Protein AF-A0A2R6BBI5-F1 (afdb_monomer_lite)

Radius of gyration: 27.14 Å; chains: 1; bounding box: 70×69×70 Å

Organism: NCBI:txid1978163

Foldseek 3Di:
DFWAADLQRDIAADDDDDPVCVVNTDDDRQADYDNVVVVLCCCPVVVQQEDEDEEAQVVLVVLVVCCVPPSCPNRHNFYEHEFHQFGFDRPVLVVVVCVQVVDRSSQFDHWDADPQWIWTAGPPRDIDTDHVLVRPVGTDPVSQLDLARFNQNGQKGWYDFQPPDPPDIDIDGDDPSSVVVVVVCVVVVVDDDDPDDGNVVRVVVSSVVSNVSNVPDPPVPVCPPPPPPPDPDPDDPVCVVCVVVVVVVVVVPDDDPDDPPPVDDDDDDPPDFAAKAFQPVLDQLPCPLCVQQPQNQWDWDQDPVRGTDIKGQQVRHPSPCRSQVPRPRSRMAGDPDHPQDDPDSVSRTQDNVNRNDDPPPPPHDPDGDPDPDPPPVPDDGDDDDDDDDD

Secondary structure (DSSP, 8-state):
-EEEE-TT--EEEE---SGGGGGGS-----S----HHHHHHHHHTS--SSEEEEE-HHHHHHHHHHTTSTTTTTTEEEEEEEP-S--B-HHHH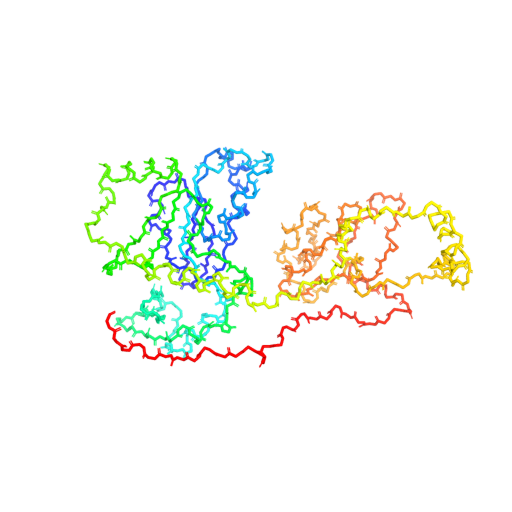HHHHHHHH-S-GGGEEEEEEETTEEEEEEGGG-EEEEEGGGGGGGB-GGGSS---SS-TTSSEEEESTT-SSTT--EEEE-SHHHHHHHHHHHHTTSS---SSPP-HHHHHHHHHHHHHHHHHS-------------------HHHHHHHHHHHHHHHHTSPPS---TTTS-----TT---SEEE-TTT-----HHHHH-TT--EEEEEPTTS-EEEEEETTT-----HHHHT-TT--EEE-S------SSGGGGEE-HHHHH-----TTS-----------GGG-PPPP-------

Sequence (390 aa):
MLVERDEHWVTTPRIVTKPEDVPKMGSSTYWLVPLFPEVTEAITDKHLSKIGVVDVPCGIATARWVERVPKYKNKIALKIALFCYESYYREEFLEHIQSITKTPLEQVKKIDIKKGKMTIDVEGGMRVGADLESFTKYTWDSCWTCHDLTGEWSDVSVGAIGNPREGTNVVIVRTEVGKKLIDEALQAGVILRLQDKVRIKTLSKIALKKKQRSQSQPVEQPQIGVKLVDEIQKVNPIEAFIMPFIVTIQQIARKPVTVEYPKVKLQPSERFMGRHRLDKDLCTGCSICARVCIDSSIEMIRTETGREYPSVNMATCSFCGLCVDYCPRYALTMTKEFELAGYNRHEMWYTPEQLSEIKEPESYGSEIYPKPHINIETVKPLEAHSDEEE

InterPro domains:
  IPR007525 Coenzyme F420 hydrogenase/dehydrogenase beta subunit, C-terminal [PF04432] (49-191)
  IPR017896 4Fe-4S ferredoxin-type, iron-sulphur binding domain [PF12838] (283-329)
  IPR017896 4Fe-4S ferredoxin-type, iron-sulphur binding domain [PS51379] (274-303)
  IPR017896 4Fe-4S ferredoxin-type, iron-sulphur binding domain [PS51379] (308-337)
  IPR017900 4Fe-4S ferredoxin, iron-sulphur binding, conserved site [PS00198] (317-328)
  IPR045220 Oxidoreductase FRHB/FDHB/HCAR-like [PTHR31332] (4-223)

pLDDT: mean 82.53, std 17.35, range [28.95, 98.38]

Structure (mmCIF, N/CA/C/O backbone):
data_AF-A0A2R6BBI5-F1
#
_entry.id   AF-A0A2R6BBI5-F1
#
loop_
_atom_site.group_PDB
_atom_site.id
_atom_site.type_symbol
_atom_site.label_atom_id
_atom_site.label_alt_id
_atom_site.label_comp_id
_atom_site.label_asym_id
_atom_site.label_entity_id
_atom_site.label_seq_id
_atom_site.pdbx_PDB_ins_code
_atom_site.Cartn_x
_atom_site.Cartn_y
_atom_site.Cartn_z
_atom_site.occupancy
_atom_site.B_iso_or_equiv
_atom_site.auth_seq_id
_atom_site.auth_comp_id
_atom_site.auth_asym_id
_atom_site.auth_atom_id
_atom_site.pdbx_PDB_model_num
ATOM 1 N N . MET A 1 1 ? -11.696 -7.837 -1.704 1.00 84.38 1 MET A N 1
ATOM 2 C CA . MET A 1 1 ? -10.267 -7.819 -1.355 1.00 84.38 1 MET A CA 1
ATOM 3 C C . MET A 1 1 ? -10.130 -7.306 0.049 1.00 84.38 1 MET A C 1
ATOM 5 O O . MET A 1 1 ? -10.617 -6.215 0.325 1.00 84.38 1 MET A O 1
ATOM 9 N N . LEU A 1 2 ? -9.559 -8.135 0.914 1.00 83.44 2 LEU A N 1
ATOM 10 C CA . LEU A 1 2 ? -9.316 -7.848 2.324 1.00 83.44 2 LEU A CA 1
ATOM 11 C C . LEU A 1 2 ? -7.893 -8.297 2.672 1.00 83.44 2 LEU A C 1
ATOM 13 O O . LEU A 1 2 ? -7.237 -8.947 1.858 1.00 83.44 2 LEU A O 1
ATOM 17 N N . VAL A 1 3 ? -7.429 -7.946 3.865 1.00 84.44 3 VAL A N 1
ATOM 18 C CA . VAL A 1 3 ? -6.111 -8.337 4.371 1.00 84.44 3 VAL A CA 1
ATOM 19 C C . VAL A 1 3 ? -6.287 -9.308 5.532 1.00 84.44 3 VAL A C 1
ATOM 21 O O . VAL A 1 3 ? -7.098 -9.083 6.435 1.00 84.44 3 VAL A O 1
ATOM 24 N N . GLU A 1 4 ? -5.515 -10.386 5.494 1.00 85.25 4 GLU A N 1
ATOM 25 C CA . GLU A 1 4 ? -5.346 -11.344 6.582 1.00 85.25 4 GLU A CA 1
ATOM 26 C C . GLU A 1 4 ? -4.026 -11.057 7.300 1.00 85.25 4 GLU A C 1
ATOM 28 O O . GLU A 1 4 ? -3.047 -10.679 6.655 1.00 85.25 4 GLU A O 1
ATOM 33 N N . ARG A 1 5 ? -3.999 -11.229 8.623 1.00 86.62 5 ARG A N 1
ATOM 34 C CA . ARG A 1 5 ? -2.804 -11.074 9.457 1.00 86.62 5 ARG A CA 1
ATOM 35 C C . ARG A 1 5 ? -2.595 -12.352 10.263 1.00 86.62 5 ARG A C 1
ATOM 37 O O . ARG A 1 5 ? -3.536 -12.790 10.921 1.00 86.62 5 ARG A O 1
ATOM 44 N N . ASP A 1 6 ? -1.388 -12.904 10.239 1.00 82.69 6 ASP A N 1
ATOM 45 C CA . ASP A 1 6 ? -1.021 -14.040 11.089 1.00 82.69 6 ASP A CA 1
ATOM 46 C C . ASP A 1 6 ? -0.548 -13.607 12.495 1.00 82.69 6 ASP A C 1
ATOM 48 O O . ASP A 1 6 ? -0.594 -12.430 12.869 1.00 82.69 6 ASP A O 1
ATOM 52 N N . GLU A 1 7 ? -0.124 -14.578 13.301 1.00 78.25 7 GLU A N 1
ATOM 53 C CA . GLU A 1 7 ? 0.377 -14.385 14.669 1.00 78.25 7 GLU A CA 1
ATOM 54 C C . GLU A 1 7 ? 1.718 -13.633 14.747 1.00 78.25 7 GLU A C 1
ATOM 56 O O . GLU A 1 7 ? 1.999 -12.982 15.752 1.00 78.25 7 GLU A O 1
ATOM 61 N N . HIS A 1 8 ? 2.499 -13.630 13.664 1.00 82.62 8 HIS A N 1
ATOM 62 C CA . HIS A 1 8 ? 3.765 -12.901 13.545 1.00 82.62 8 HIS A CA 1
ATOM 63 C C . HIS A 1 8 ? 3.574 -11.511 12.931 1.00 82.62 8 HIS A C 1
ATOM 65 O O . HIS A 1 8 ? 4.541 -10.865 12.524 1.00 82.62 8 HIS A O 1
ATOM 71 N N . TRP A 1 9 ? 2.325 -11.041 12.842 1.00 84.62 9 TRP A N 1
ATOM 72 C CA . TRP A 1 9 ? 1.978 -9.776 12.207 1.00 84.62 9 TRP A CA 1
ATOM 73 C C . TRP A 1 9 ? 2.403 -9.704 10.730 1.00 84.62 9 TRP A C 1
ATOM 75 O O . TRP A 1 9 ? 2.588 -8.620 10.180 1.00 84.62 9 TRP A O 1
ATOM 85 N N . VAL A 1 10 ? 2.501 -10.837 10.035 1.00 84.75 10 VAL A N 1
ATOM 86 C CA . VAL A 1 10 ? 2.646 -10.857 8.579 1.00 84.75 10 VAL A CA 1
ATOM 87 C C . VAL A 1 10 ? 1.271 -10.669 7.960 1.00 84.75 10 VAL A C 1
ATOM 89 O O . VAL A 1 10 ? 0.311 -11.362 8.292 1.00 84.75 10 VAL A O 1
ATOM 92 N N . THR A 1 11 ? 1.167 -9.716 7.039 1.00 87.38 11 THR A N 1
ATOM 93 C CA . THR A 1 11 ? -0.097 -9.388 6.380 1.00 87.38 11 THR A CA 1
ATOM 94 C C . THR A 1 11 ? -0.097 -9.827 4.941 1.00 87.38 11 THR A C 1
ATOM 96 O O . THR A 1 11 ? 0.796 -9.449 4.180 1.00 87.38 11 THR A O 1
ATOM 99 N N . THR A 1 12 ? -1.139 -10.552 4.553 1.00 87.06 12 THR A N 1
ATOM 100 C CA . THR A 1 12 ? -1.290 -11.039 3.188 1.00 87.06 12 THR A CA 1
ATOM 101 C C . THR A 1 12 ? -2.623 -10.576 2.605 1.00 87.06 12 THR A C 1
ATOM 103 O O . THR A 1 12 ? -3.663 -10.723 3.254 1.00 87.06 12 THR A O 1
ATOM 106 N N . PRO A 1 13 ? -2.633 -10.024 1.383 1.00 89.62 13 PRO A N 1
ATOM 107 C CA . PRO A 1 13 ? -3.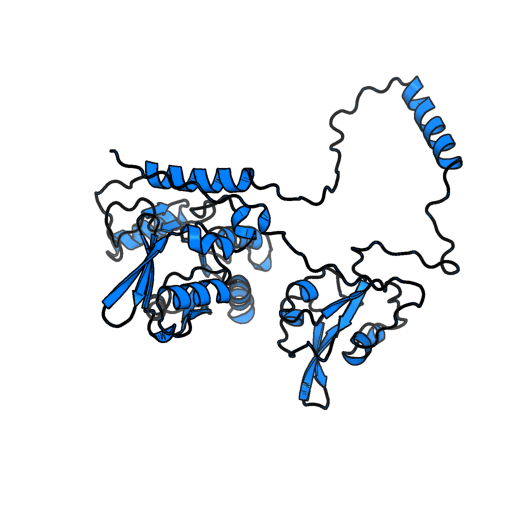871 -9.753 0.666 1.00 89.62 13 PRO A CA 1
ATOM 108 C C . PRO A 1 13 ? -4.627 -11.055 0.357 1.00 89.62 13 PRO A C 1
ATOM 110 O O . PRO A 1 13 ? -4.040 -12.093 0.037 1.00 89.62 13 PRO A O 1
ATOM 113 N N . ARG A 1 14 ? -5.960 -11.009 0.451 1.00 89.69 14 ARG A N 1
ATOM 114 C CA . ARG A 1 14 ? -6.849 -12.151 0.202 1.00 89.69 14 ARG A CA 1
ATOM 115 C C . ARG A 1 14 ? -8.046 -11.785 -0.667 1.00 89.69 14 ARG A C 1
ATOM 117 O O . ARG A 1 14 ? -8.736 -10.775 -0.470 1.00 89.69 14 ARG A O 1
ATOM 124 N N . ILE A 1 15 ? -8.328 -12.679 -1.615 1.00 91.75 15 ILE A N 1
ATOM 125 C CA . ILE A 1 15 ? -9.564 -12.690 -2.398 1.00 91.75 15 ILE A CA 1
ATOM 126 C C . ILE A 1 15 ? -10.617 -13.441 -1.583 1.00 91.75 15 ILE A C 1
ATOM 128 O O . ILE A 1 15 ? -10.639 -14.668 -1.558 1.00 91.75 15 ILE A O 1
ATOM 132 N N . VAL A 1 16 ? -11.493 -12.692 -0.920 1.00 91.25 16 VAL A N 1
ATOM 133 C CA . VAL A 1 16 ? -12.595 -13.248 -0.127 1.00 91.25 16 VAL A CA 1
ATOM 134 C C . VAL A 1 16 ? -13.866 -13.260 -0.964 1.00 91.25 16 VAL A C 1
ATOM 136 O O . VAL A 1 16 ? -14.282 -12.219 -1.474 1.00 91.25 16 VAL A O 1
ATOM 139 N N . THR A 1 17 ? -14.460 -14.442 -1.120 1.00 91.19 17 THR A N 1
ATOM 140 C CA . THR A 1 17 ? -15.668 -14.663 -1.935 1.00 91.19 17 THR A CA 1
ATOM 141 C C . THR A 1 17 ? -16.871 -15.125 -1.115 1.00 91.19 17 THR A C 1
ATOM 143 O O . THR A 1 17 ? -17.999 -15.001 -1.587 1.00 91.19 17 THR A O 1
ATOM 146 N N . LYS A 1 18 ? -16.649 -15.615 0.110 1.00 91.50 18 LYS A N 1
ATOM 147 C CA . LYS A 1 18 ? -17.692 -16.106 1.013 1.00 91.50 18 LYS A CA 1
ATOM 148 C C . LYS A 1 18 ? -17.917 -15.135 2.180 1.00 91.50 18 LYS A C 1
ATOM 150 O O . LYS A 1 18 ? -16.931 -14.689 2.773 1.00 91.50 18 LYS A O 1
ATOM 155 N N . PRO A 1 19 ? -19.172 -14.803 2.535 1.00 88.56 19 PRO A N 1
ATOM 156 C CA . PRO A 1 19 ? -19.466 -13.892 3.643 1.00 88.56 19 PRO A CA 1
ATOM 157 C C . PRO A 1 19 ? -18.890 -14.343 4.992 1.00 88.56 19 PRO A C 1
ATOM 159 O O . PRO A 1 19 ? -18.387 -13.511 5.742 1.00 88.56 19 PRO A O 1
ATOM 162 N N . GLU A 1 20 ? -18.906 -15.645 5.288 1.00 89.75 20 GLU A N 1
ATOM 163 C CA . GLU A 1 20 ? -18.404 -16.213 6.547 1.00 89.75 20 GLU A CA 1
ATOM 164 C C . GLU A 1 20 ? -16.891 -16.049 6.762 1.00 89.75 20 GLU A C 1
ATOM 166 O O . GLU A 1 20 ? -16.403 -16.178 7.887 1.00 89.75 20 GLU A O 1
ATOM 171 N N . ASP A 1 21 ? -16.142 -15.747 5.701 1.00 88.38 21 ASP A N 1
ATOM 172 C CA . ASP A 1 21 ? -14.701 -15.529 5.773 1.00 88.38 21 ASP A CA 1
ATOM 173 C C . ASP A 1 21 ? -14.352 -14.061 6.049 1.00 88.38 21 ASP A C 1
ATOM 175 O O . ASP A 1 21 ? -13.247 -13.775 6.499 1.00 88.38 21 ASP A O 1
ATOM 179 N N . VAL A 1 22 ? -15.290 -13.124 5.853 1.00 86.38 22 VAL A N 1
ATOM 180 C CA . VAL A 1 22 ? -15.060 -11.690 6.095 1.00 86.38 22 VAL A CA 1
ATOM 181 C C . VAL A 1 22 ? -14.664 -11.398 7.550 1.00 86.38 22 VAL A C 1
ATOM 183 O O . VAL A 1 22 ? -13.683 -10.683 7.728 1.00 86.38 22 VAL A O 1
ATOM 186 N N . PRO A 1 23 ? -15.319 -11.955 8.592 1.00 84.19 23 PRO A N 1
ATOM 187 C CA . PRO A 1 23 ? -14.929 -11.702 9.984 1.00 84.19 23 PRO A CA 1
ATOM 188 C C . PRO A 1 23 ? -13.563 -12.278 10.371 1.00 84.19 23 PRO A C 1
ATOM 190 O O . PRO A 1 23 ? -13.000 -11.874 11.383 1.00 84.19 23 PRO A O 1
ATOM 193 N N . LYS A 1 24 ? -13.036 -13.235 9.592 1.00 81.31 24 LYS A N 1
ATOM 194 C CA . LYS A 1 24 ? -11.683 -13.780 9.787 1.00 81.31 24 LYS A CA 1
ATOM 195 C C . LYS A 1 24 ? -10.615 -12.813 9.277 1.00 81.31 24 LYS A C 1
ATOM 197 O O . LYS A 1 24 ? -9.442 -12.959 9.603 1.00 81.31 24 LYS A O 1
ATOM 202 N N . MET A 1 25 ? -11.019 -11.841 8.461 1.00 82.31 25 MET A N 1
ATOM 203 C CA . MET A 1 25 ? -10.153 -10.800 7.938 1.00 82.31 25 MET A CA 1
ATOM 204 C C . MET A 1 25 ? -10.180 -9.574 8.847 1.00 82.31 25 MET A C 1
ATOM 206 O O . MET A 1 25 ? -11.211 -9.218 9.411 1.00 82.31 25 MET A O 1
ATOM 210 N N . GLY A 1 26 ? -9.063 -8.854 8.872 1.00 66.94 26 GLY A N 1
ATOM 211 C CA . GLY A 1 26 ? -9.019 -7.481 9.361 1.00 66.94 26 GLY A CA 1
ATOM 212 C C . GLY A 1 26 ? -8.873 -7.304 10.874 1.00 66.94 26 GLY A C 1
ATOM 213 O O . GLY A 1 26 ? -9.842 -7.211 11.622 1.00 66.94 26 GLY A O 1
ATOM 214 N N . SER A 1 27 ? -7.632 -7.043 11.273 1.00 67.75 27 SER A N 1
ATOM 215 C CA . SER A 1 27 ? -7.282 -6.043 12.289 1.00 67.75 27 SER A CA 1
ATOM 216 C C . SER A 1 27 ? -6.514 -4.910 11.599 1.00 67.75 27 SER A C 1
ATOM 218 O O . SER A 1 27 ? -5.949 -5.135 10.531 1.00 67.75 27 SER A O 1
ATOM 220 N N . SER A 1 28 ? -6.450 -3.713 12.189 1.00 79.38 28 SER A N 1
ATOM 221 C CA . SER A 1 28 ? -5.635 -2.618 11.644 1.00 79.38 28 SER A CA 1
ATOM 222 C C . SER A 1 28 ? -4.174 -3.040 11.488 1.00 79.38 28 SER A C 1
ATOM 224 O O . SER A 1 28 ? -3.552 -3.530 12.432 1.00 79.38 28 SER A O 1
ATOM 226 N N . THR A 1 29 ? -3.634 -2.829 10.295 1.00 82.69 29 THR A N 1
ATOM 227 C CA . THR A 1 29 ? -2.231 -3.065 9.956 1.00 82.69 29 THR A CA 1
ATOM 228 C C . THR A 1 29 ? -1.639 -1.733 9.542 1.00 82.69 29 THR A C 1
ATOM 230 O O . THR A 1 29 ? -2.258 -0.991 8.780 1.00 82.69 29 THR A O 1
ATOM 233 N N . TYR A 1 30 ? -0.474 -1.400 10.082 1.00 88.19 30 TYR A N 1
ATOM 234 C CA . TYR A 1 30 ? 0.058 -0.041 10.007 1.00 88.19 30 TYR A CA 1
ATOM 235 C C . TYR A 1 30 ? 1.139 0.126 8.934 1.00 88.19 30 TYR A C 1
ATOM 237 O O . TYR A 1 30 ? 1.872 1.101 8.964 1.00 88.19 30 TYR A O 1
ATOM 245 N N . TRP A 1 31 ? 1.235 -0.786 7.970 1.00 89.62 31 TRP A N 1
ATOM 246 C CA . TRP A 1 31 ? 2.157 -0.730 6.830 1.00 89.62 31 TRP A CA 1
ATOM 247 C C . TRP A 1 31 ? 1.412 -1.015 5.525 1.00 89.62 31 TRP A C 1
ATOM 249 O O . TRP A 1 31 ? 0.256 -1.448 5.529 1.00 89.62 31 TRP A O 1
ATOM 259 N N . LEU A 1 32 ? 2.076 -0.754 4.400 1.00 85.38 32 LEU A N 1
ATOM 260 C CA . LEU A 1 32 ? 1.507 -0.952 3.073 1.00 85.38 32 LEU A CA 1
ATOM 261 C C . LEU A 1 32 ? 1.367 -2.446 2.751 1.00 85.38 32 LEU A C 1
ATOM 263 O O . LEU A 1 32 ? 2.310 -3.219 2.914 1.00 85.38 32 LEU A O 1
ATOM 267 N N . VAL A 1 33 ? 0.206 -2.835 2.223 1.00 87.75 33 VAL A N 1
ATOM 268 C CA . VAL A 1 33 ? -0.041 -4.180 1.692 1.00 87.75 33 VAL A CA 1
ATOM 269 C C . VAL A 1 33 ? -0.495 -4.036 0.239 1.00 87.75 33 VAL A C 1
ATOM 271 O O . VAL A 1 33 ? -1.558 -3.463 -0.003 1.00 87.75 33 VAL A O 1
ATOM 274 N N . PRO A 1 34 ? 0.285 -4.499 -0.751 1.00 86.75 34 PRO A N 1
ATOM 275 C CA . PRO A 1 34 ? -0.072 -4.323 -2.153 1.00 86.75 34 PRO A CA 1
ATOM 276 C C . PRO A 1 34 ? -1.255 -5.232 -2.514 1.00 86.75 34 PRO A C 1
ATOM 278 O O . PRO A 1 34 ? -1.073 -6.432 -2.638 1.00 86.75 34 PRO A O 1
ATOM 281 N N . LEU A 1 35 ? -2.458 -4.670 -2.695 1.00 86.81 35 LEU A N 1
ATOM 282 C CA . LEU A 1 35 ? -3.672 -5.443 -3.032 1.00 86.81 35 LEU A CA 1
ATOM 283 C C . LEU A 1 35 ? -3.860 -5.714 -4.537 1.00 86.81 35 LEU A C 1
ATOM 285 O O . LEU A 1 35 ? -4.684 -6.538 -4.940 1.00 86.81 35 LEU A O 1
ATOM 289 N N . PHE A 1 36 ? -3.202 -4.929 -5.393 1.00 87.19 36 PHE A N 1
ATOM 290 C CA . PHE A 1 36 ? -3.466 -4.918 -6.836 1.00 87.19 36 PHE A CA 1
ATOM 291 C C . PHE A 1 36 ? -2.981 -6.146 -7.618 1.00 87.19 36 PHE A C 1
ATOM 293 O O . PHE A 1 36 ? -3.638 -6.478 -8.615 1.00 87.19 36 PHE A O 1
ATOM 300 N N . PRO A 1 37 ? -1.910 -6.854 -7.211 1.00 87.62 37 PRO A N 1
ATOM 301 C CA . PRO A 1 37 ? -1.595 -8.161 -7.782 1.00 87.62 37 PRO A CA 1
ATOM 302 C C . PRO A 1 37 ? -2.777 -9.134 -7.663 1.00 87.62 37 PRO A C 1
ATOM 304 O O . PRO A 1 37 ? -3.185 -9.738 -8.651 1.00 87.62 37 PRO A O 1
ATOM 307 N N . GLU A 1 38 ? -3.430 -9.186 -6.507 1.00 90.00 38 GLU A N 1
ATOM 308 C CA . GLU A 1 38 ? -4.543 -10.098 -6.242 1.00 90.00 38 GLU A CA 1
ATOM 309 C C . GLU A 1 38 ? -5.846 -9.607 -6.876 1.00 90.00 38 GLU A C 1
ATOM 311 O O . GLU A 1 38 ? -6.666 -10.413 -7.309 1.00 90.00 38 GLU A O 1
ATOM 316 N N . VAL A 1 39 ? -6.051 -8.288 -7.000 1.00 90.12 39 VAL A N 1
ATOM 317 C CA . VAL A 1 39 ? -7.127 -7.752 -7.859 1.00 90.12 39 VAL A CA 1
ATOM 318 C C . VAL A 1 39 ? -6.925 -8.214 -9.302 1.00 90.12 39 VAL A C 1
ATOM 320 O O . VAL A 1 39 ? -7.893 -8.540 -9.986 1.00 90.12 39 VAL A O 1
ATOM 323 N N . THR A 1 40 ? -5.678 -8.254 -9.771 1.00 89.50 40 THR A N 1
ATOM 324 C CA . THR A 1 40 ? -5.361 -8.715 -11.123 1.00 89.50 40 THR A CA 1
ATOM 325 C C . THR A 1 40 ? -5.654 -10.204 -11.275 1.00 89.50 40 THR A C 1
ATOM 327 O O . THR A 1 40 ? -6.418 -10.542 -12.175 1.00 89.50 40 THR A O 1
ATOM 330 N N . GLU A 1 41 ? -5.158 -11.049 -10.365 1.00 90.38 41 GLU A N 1
ATOM 331 C CA . GLU A 1 41 ? -5.453 -12.493 -10.308 1.00 90.38 41 GLU A CA 1
ATOM 332 C C . GLU A 1 41 ? -6.969 -12.758 -10.254 1.00 90.38 41 GLU A C 1
ATOM 334 O O . GLU A 1 41 ? -7.504 -13.592 -10.986 1.00 90.38 41 GLU A O 1
ATOM 339 N N . ALA A 1 42 ? -7.704 -12.001 -9.431 1.00 91.25 42 ALA A N 1
ATOM 340 C CA . ALA A 1 42 ? -9.154 -12.112 -9.317 1.00 91.25 42 ALA A CA 1
ATOM 341 C C . ALA A 1 42 ? -9.869 -11.890 -10.661 1.00 91.25 42 ALA A C 1
ATOM 343 O O . ALA A 1 42 ? -10.861 -12.562 -10.949 1.00 91.25 42 ALA A O 1
ATOM 344 N N . ILE A 1 43 ? -9.380 -10.956 -11.482 1.00 90.88 43 ILE A N 1
ATOM 345 C CA . ILE A 1 43 ? -9.963 -10.633 -12.790 1.00 90.88 43 ILE A CA 1
ATOM 346 C C . ILE A 1 43 ? -9.514 -11.631 -13.859 1.00 90.88 43 ILE A C 1
ATOM 348 O O . ILE A 1 43 ? -10.345 -12.073 -14.654 1.00 90.88 43 ILE A O 1
ATOM 352 N N . THR A 1 44 ? -8.218 -11.946 -13.926 1.00 88.50 44 THR A N 1
ATOM 353 C CA . THR A 1 44 ? -7.656 -12.760 -15.013 1.00 88.50 44 THR A CA 1
ATOM 354 C C . THR A 1 44 ? -7.894 -14.240 -14.817 1.00 88.50 44 THR A C 1
ATOM 356 O O . THR A 1 44 ? -8.348 -14.889 -15.752 1.00 88.50 44 THR A O 1
ATOM 359 N N . ASP A 1 45 ? -7.645 -14.742 -13.612 1.00 90.00 45 ASP A N 1
ATOM 360 C CA . ASP A 1 45 ? -7.521 -16.178 -13.363 1.00 90.00 45 ASP A CA 1
ATOM 361 C C . ASP A 1 45 ? -8.820 -16.722 -12.772 1.00 90.00 45 ASP A C 1
ATOM 363 O O . ASP A 1 45 ? -9.281 -17.804 -13.124 1.00 90.00 45 ASP A O 1
ATOM 367 N N . LYS A 1 46 ? -9.459 -15.936 -11.894 1.00 89.75 46 LYS A N 1
ATOM 368 C CA . LYS A 1 46 ? -10.748 -16.294 -11.269 1.00 89.75 46 LYS A CA 1
ATOM 369 C C . LYS A 1 46 ? -11.958 -15.726 -12.006 1.00 89.75 46 LYS A C 1
ATOM 371 O O . LYS A 1 46 ? -13.089 -15.962 -11.588 1.00 89.75 46 LYS A O 1
ATOM 376 N N . HIS A 1 47 ? -11.729 -14.973 -13.083 1.00 91.50 47 HIS A N 1
ATOM 377 C CA . HIS A 1 47 ? -12.759 -14.392 -13.949 1.00 91.50 47 HIS A CA 1
ATOM 378 C C . HIS A 1 47 ? -13.848 -13.592 -13.208 1.00 91.50 47 HIS A C 1
ATOM 380 O O . HIS A 1 47 ? -14.994 -13.496 -13.659 1.00 91.50 47 HIS A O 1
ATOM 386 N N . LEU A 1 48 ? -13.503 -12.977 -12.073 1.00 93.19 48 LEU A N 1
ATOM 387 C CA . LEU A 1 48 ? -14.439 -12.173 -11.297 1.00 93.19 48 LEU A CA 1
ATOM 388 C C . LEU A 1 48 ? -14.730 -10.845 -12.011 1.00 93.19 48 LEU A C 1
ATOM 390 O O . LEU A 1 48 ? -13.855 -10.200 -12.591 1.00 93.19 48 LEU A O 1
ATOM 394 N N . SER A 1 49 ? -15.996 -10.425 -11.971 1.00 90.31 49 SER A N 1
ATOM 395 C CA . SER A 1 49 ? -16.488 -9.259 -12.720 1.00 90.31 49 SER A CA 1
ATOM 396 C C . SER A 1 49 ? -16.978 -8.102 -11.850 1.00 90.31 49 SER A C 1
ATOM 398 O O . SER A 1 49 ? -17.159 -7.005 -12.369 1.00 90.31 49 SER A O 1
ATOM 400 N N . LYS A 1 50 ? -17.176 -8.328 -10.547 1.00 94.12 50 LYS A N 1
ATOM 401 C CA . LYS A 1 50 ? -17.604 -7.317 -9.572 1.00 94.12 50 LYS A CA 1
ATOM 402 C C . LYS A 1 50 ? -16.788 -7.460 -8.295 1.00 94.12 50 LYS A C 1
ATOM 404 O O . LYS A 1 50 ? -17.084 -8.297 -7.449 1.00 94.12 50 LYS A O 1
ATOM 409 N N . ILE A 1 51 ? -15.748 -6.649 -8.177 1.00 95.06 51 ILE A N 1
ATOM 410 C CA . ILE A 1 51 ? -14.771 -6.729 -7.093 1.00 95.06 51 ILE A CA 1
ATOM 411 C C . ILE A 1 51 ? -14.984 -5.564 -6.132 1.00 95.06 51 ILE A C 1
ATOM 413 O O . ILE A 1 51 ? -15.024 -4.406 -6.548 1.00 95.06 51 ILE A O 1
ATOM 417 N N . GLY A 1 52 ? -15.103 -5.880 -4.844 1.00 94.94 52 GLY A N 1
ATOM 418 C CA . GLY A 1 52 ? -14.995 -4.907 -3.762 1.00 94.94 52 GLY A CA 1
ATOM 419 C C . GLY A 1 52 ? -13.552 -4.789 -3.275 1.00 94.94 52 GLY A C 1
ATOM 420 O O . GLY A 1 52 ? -12.899 -5.810 -3.039 1.00 94.94 52 GLY A O 1
ATOM 421 N N . VAL A 1 53 ? -13.057 -3.567 -3.109 1.00 94.69 53 VAL A N 1
ATOM 422 C CA . VAL A 1 53 ? -11.718 -3.262 -2.588 1.00 94.69 53 VAL A CA 1
ATOM 423 C C . VAL A 1 53 ? -11.860 -2.465 -1.297 1.00 94.69 53 VAL A C 1
ATOM 425 O O . VAL A 1 53 ? -12.578 -1.465 -1.273 1.00 94.69 53 VAL A O 1
ATOM 428 N N . VAL A 1 54 ? -11.180 -2.914 -0.241 1.00 94.38 54 VAL A N 1
ATOM 429 C CA . VAL A 1 54 ? -11.032 -2.181 1.019 1.00 94.38 54 VAL A CA 1
ATOM 430 C C . VAL A 1 54 ? -9.563 -1.838 1.181 1.00 94.38 54 VAL A C 1
ATOM 432 O O . VAL A 1 54 ? -8.742 -2.749 1.221 1.00 94.38 54 VAL A O 1
ATOM 435 N N . ASP A 1 55 ? -9.233 -0.553 1.232 1.00 93.81 55 ASP A N 1
ATOM 436 C CA . ASP A 1 55 ? -7.840 -0.106 1.303 1.00 93.81 55 ASP A CA 1
ATOM 437 C C . ASP A 1 55 ? -7.736 1.291 1.930 1.00 93.81 55 ASP A C 1
ATOM 439 O O . ASP A 1 55 ? -8.733 1.980 2.141 1.00 93.81 55 ASP A O 1
ATOM 443 N N . VAL A 1 56 ? -6.522 1.732 2.224 1.00 94.69 56 VAL A N 1
ATOM 444 C CA . VAL A 1 56 ? -6.208 3.107 2.616 1.00 94.69 56 VAL A CA 1
ATOM 445 C C . VAL A 1 56 ? -6.284 4.056 1.397 1.00 94.69 56 VAL A C 1
ATOM 447 O O . VAL A 1 56 ? -6.403 3.604 0.252 1.00 94.69 56 VAL A O 1
ATOM 450 N N . PRO A 1 57 ? -6.227 5.391 1.581 1.00 96.06 57 PRO A N 1
ATOM 451 C CA . PRO A 1 57 ? -6.488 6.362 0.517 1.00 96.06 57 PRO A CA 1
ATOM 452 C C . PRO A 1 57 ? -5.642 6.185 -0.749 1.00 96.06 57 PRO A C 1
ATOM 454 O O . PRO A 1 57 ? -6.175 6.303 -1.850 1.00 96.06 57 PRO A O 1
ATOM 457 N N . CYS A 1 58 ? -4.351 5.858 -0.620 1.00 93.44 58 CYS A N 1
ATOM 458 C CA . CYS A 1 58 ? -3.480 5.630 -1.777 1.00 93.44 58 CYS A CA 1
ATOM 459 C C . CYS A 1 58 ? -3.890 4.387 -2.582 1.00 93.44 58 CYS A C 1
ATOM 461 O O . CYS A 1 58 ? -3.932 4.451 -3.807 1.00 93.44 58 CYS A O 1
ATOM 463 N N . GLY A 1 59 ? -4.279 3.292 -1.925 1.00 93.50 59 GLY A N 1
ATOM 464 C CA . GLY A 1 59 ? -4.783 2.097 -2.600 1.00 93.50 59 GLY A CA 1
ATOM 465 C C . GLY A 1 59 ? -6.120 2.329 -3.306 1.00 93.50 59 GLY A C 1
ATOM 466 O O . GLY A 1 59 ? -6.317 1.900 -4.444 1.00 93.50 59 GLY A O 1
ATOM 467 N N . ILE A 1 60 ? -7.018 3.113 -2.702 1.00 95.81 60 ILE A N 1
ATOM 468 C CA . ILE A 1 60 ? -8.267 3.527 -3.358 1.00 95.81 60 ILE A CA 1
ATOM 469 C C . ILE A 1 60 ? -8.011 4.466 -4.542 1.00 95.81 60 ILE A C 1
ATOM 471 O O . ILE A 1 60 ? -8.677 4.345 -5.575 1.00 95.81 60 ILE A O 1
ATOM 475 N N . ALA A 1 61 ? -7.034 5.369 -4.438 1.00 93.00 61 ALA A N 1
ATOM 476 C CA . ALA A 1 61 ? -6.609 6.181 -5.571 1.00 93.00 61 ALA A CA 1
ATOM 477 C C . ALA A 1 61 ? -6.101 5.281 -6.710 1.00 93.00 61 ALA A C 1
ATOM 479 O O . ALA A 1 61 ? -6.565 5.421 -7.843 1.00 93.00 61 ALA A O 1
ATOM 480 N N . THR A 1 62 ? -5.248 4.295 -6.410 1.00 91.81 62 THR A N 1
ATOM 481 C CA . THR A 1 62 ? -4.809 3.280 -7.381 1.00 91.81 62 THR A CA 1
ATOM 482 C C . THR A 1 62 ? -6.000 2.558 -8.008 1.00 91.81 62 THR A C 1
ATOM 484 O O . THR A 1 62 ? -6.036 2.420 -9.227 1.00 91.81 62 THR A O 1
ATOM 487 N N . ALA A 1 63 ? -7.027 2.193 -7.228 1.00 92.56 63 ALA A N 1
ATOM 488 C CA . ALA A 1 63 ? -8.233 1.531 -7.739 1.00 92.56 63 ALA A CA 1
ATOM 489 C C . ALA A 1 63 ? -8.918 2.361 -8.830 1.00 92.56 63 ALA A C 1
ATOM 491 O O . ALA A 1 63 ? -9.288 1.828 -9.872 1.00 92.56 63 ALA A O 1
ATOM 492 N N . ARG A 1 64 ? -9.038 3.676 -8.622 1.00 90.44 64 ARG A N 1
ATOM 493 C CA . ARG A 1 64 ? -9.606 4.596 -9.617 1.00 90.44 64 ARG A CA 1
ATOM 494 C C . ARG A 1 64 ? -8.701 4.786 -10.828 1.00 90.44 64 ARG A C 1
ATOM 496 O O . ARG A 1 64 ? -9.197 4.912 -11.946 1.00 90.44 64 ARG A O 1
ATOM 503 N N . TRP A 1 65 ? -7.386 4.812 -10.623 1.00 89.31 65 TRP A N 1
ATOM 504 C CA . TRP A 1 65 ? -6.421 4.918 -11.715 1.00 89.31 65 TRP A CA 1
ATOM 505 C C . TRP A 1 65 ? -6.464 3.695 -12.628 1.00 89.31 65 TRP A C 1
ATOM 507 O O . TRP A 1 65 ? -6.589 3.857 -13.842 1.00 89.31 65 TRP A O 1
ATOM 517 N N . VAL A 1 66 ? -6.433 2.483 -12.068 1.00 87.25 66 VAL A N 1
ATOM 518 C CA . VAL A 1 66 ? -6.414 1.253 -12.873 1.00 87.25 66 VAL A CA 1
ATOM 519 C C . VAL A 1 66 ? -7.718 1.025 -13.628 1.00 87.25 66 VAL A C 1
ATOM 521 O O . VAL A 1 66 ? -7.685 0.437 -14.699 1.00 87.25 66 VAL A O 1
ATOM 524 N N . GLU A 1 67 ? -8.858 1.549 -13.164 1.00 86.88 67 GLU A N 1
ATOM 525 C CA . GLU A 1 67 ? -10.128 1.489 -13.909 1.00 86.88 67 GLU A CA 1
ATOM 526 C C . GLU A 1 67 ? -10.069 2.166 -15.290 1.00 86.88 67 GLU A C 1
ATOM 528 O O . GLU A 1 67 ? -10.897 1.867 -16.155 1.00 86.88 67 GLU A O 1
ATOM 533 N N . ARG A 1 68 ? -9.087 3.048 -15.527 1.00 85.88 68 ARG A N 1
ATOM 534 C CA . ARG A 1 68 ? -8.826 3.646 -16.848 1.00 85.88 68 ARG A CA 1
ATOM 535 C C . ARG A 1 68 ? -8.197 2.656 -17.828 1.00 85.88 68 ARG A C 1
ATOM 537 O O . ARG A 1 68 ? -8.284 2.856 -19.037 1.00 85.88 68 ARG A O 1
ATOM 544 N N . VAL A 1 69 ? -7.588 1.588 -17.323 1.00 87.12 69 VAL A N 1
ATOM 545 C CA . VAL A 1 69 ? -7.004 0.523 -18.134 1.00 87.12 69 VAL A CA 1
ATOM 546 C C . VAL A 1 69 ? -8.128 -0.418 -18.592 1.00 87.12 69 VAL A C 1
ATOM 548 O O . VAL A 1 69 ? -8.874 -0.928 -17.749 1.00 87.12 69 VAL A O 1
ATOM 551 N N . PRO A 1 70 ? -8.254 -0.717 -19.904 1.00 86.00 70 PRO A N 1
ATOM 552 C CA . PRO A 1 70 ? -9.357 -1.517 -20.449 1.00 86.00 70 PRO A CA 1
ATOM 553 C C . PRO A 1 70 ? -9.605 -2.848 -19.728 1.00 86.00 70 PRO A C 1
ATOM 555 O O . PRO A 1 70 ? -10.753 -3.234 -19.528 1.00 86.00 70 PRO A O 1
ATOM 558 N N . LYS A 1 71 ? -8.534 -3.509 -19.274 1.00 84.94 71 LYS A N 1
ATOM 559 C CA . LYS A 1 71 ? -8.578 -4.774 -18.526 1.00 84.94 71 LYS A CA 1
ATOM 560 C C . LYS A 1 71 ? -9.384 -4.696 -17.217 1.00 84.94 71 LYS A C 1
ATOM 562 O O . LYS A 1 71 ? -10.054 -5.662 -16.862 1.00 84.94 71 LYS A O 1
ATOM 567 N N . TYR A 1 72 ? -9.334 -3.568 -16.510 1.00 87.06 72 TYR A N 1
ATOM 568 C CA . TYR A 1 72 ? -9.950 -3.386 -15.185 1.00 87.06 72 TYR A CA 1
ATOM 569 C C . TYR A 1 72 ? -11.252 -2.581 -15.242 1.00 87.06 72 TYR A C 1
ATOM 571 O O . TYR A 1 72 ? -11.974 -2.475 -14.246 1.00 87.06 72 TYR A O 1
ATOM 579 N N . LYS A 1 73 ? -11.568 -2.010 -16.408 1.00 87.75 73 LYS A N 1
ATOM 580 C CA . LYS A 1 73 ? -12.743 -1.169 -16.616 1.00 87.75 73 LYS A CA 1
ATOM 581 C C . LYS A 1 73 ? -14.020 -1.902 -16.199 1.00 87.75 73 LYS A C 1
ATOM 583 O O . LYS A 1 73 ? -14.290 -3.014 -16.653 1.00 87.75 73 LYS A O 1
ATOM 588 N N . ASN A 1 74 ? -14.818 -1.259 -15.346 1.00 89.06 74 ASN A N 1
ATOM 589 C CA . ASN A 1 74 ? -16.073 -1.785 -14.793 1.00 89.06 74 ASN A CA 1
ATOM 590 C C . ASN A 1 74 ? -15.938 -3.092 -13.981 1.00 89.06 74 ASN A C 1
ATOM 592 O O . ASN A 1 74 ? -16.946 -3.753 -13.740 1.00 89.06 74 ASN A O 1
ATOM 596 N N . LYS A 1 75 ? -14.725 -3.483 -13.559 1.00 93.31 75 LYS A N 1
ATOM 597 C CA . LYS A 1 75 ? -14.501 -4.684 -12.733 1.00 93.31 75 LYS A CA 1
ATOM 598 C C . LYS A 1 75 ? -14.504 -4.387 -11.234 1.00 93.31 75 LYS A C 1
ATOM 600 O O . LYS A 1 75 ? -14.892 -5.247 -10.448 1.00 93.31 75 LYS A O 1
ATOM 605 N N . ILE A 1 76 ? -14.099 -3.183 -10.824 1.00 94.50 76 ILE A N 1
ATOM 606 C CA . ILE A 1 76 ? -14.069 -2.764 -9.414 1.00 94.50 76 ILE A CA 1
ATOM 607 C C . ILE A 1 76 ? -15.401 -2.091 -9.068 1.00 94.50 76 ILE A C 1
ATOM 609 O O . ILE A 1 76 ? -15.594 -0.897 -9.286 1.00 94.50 76 ILE A O 1
ATOM 613 N N . ALA A 1 77 ? -16.331 -2.871 -8.525 1.00 95.38 77 ALA A N 1
ATOM 614 C CA . ALA A 1 77 ? -17.706 -2.451 -8.275 1.00 95.38 77 ALA A CA 1
ATOM 615 C C . ALA A 1 77 ? -17.896 -1.671 -6.965 1.00 95.38 77 ALA A C 1
ATOM 617 O O . ALA A 1 77 ? -18.888 -0.962 -6.836 1.00 95.38 77 ALA A O 1
ATOM 618 N N . LEU A 1 78 ? -16.980 -1.809 -6.000 1.00 96.44 78 LEU A N 1
ATOM 619 C CA . LEU A 1 78 ? -17.086 -1.164 -4.690 1.00 96.44 78 LEU A CA 1
ATOM 620 C C . LEU A 1 78 ? -15.701 -0.788 -4.153 1.00 96.44 78 LEU A C 1
ATOM 622 O O . LEU A 1 78 ? -14.782 -1.604 -4.182 1.00 96.44 78 LEU A O 1
ATOM 626 N N . LYS A 1 79 ? -15.560 0.435 -3.642 1.00 97.31 79 LYS A N 1
ATOM 627 C CA . LYS A 1 79 ? -14.333 0.973 -3.042 1.00 97.31 79 LYS A CA 1
ATOM 628 C C . LYS A 1 79 ? -14.622 1.503 -1.638 1.00 97.31 79 LYS A C 1
ATOM 630 O O . LYS A 1 79 ? -15.279 2.534 -1.498 1.00 97.31 79 LYS A O 1
ATOM 635 N N . ILE A 1 80 ? -14.109 0.831 -0.611 1.00 97.38 80 ILE A N 1
ATOM 636 C CA . ILE A 1 80 ? -14.213 1.264 0.787 1.00 97.38 80 ILE A CA 1
ATOM 637 C C . ILE A 1 80 ? -12.844 1.767 1.251 1.00 97.38 80 ILE A C 1
ATOM 639 O O . ILE A 1 80 ? -11.894 0.993 1.322 1.00 97.38 80 ILE A O 1
ATOM 643 N N . ALA A 1 81 ? -12.734 3.053 1.573 1.00 97.19 81 ALA A N 1
ATOM 644 C CA . ALA A 1 81 ? -11.520 3.617 2.148 1.00 97.19 81 ALA A CA 1
ATOM 645 C C . ALA A 1 81 ? -11.480 3.451 3.668 1.00 97.19 81 ALA A C 1
ATOM 647 O O . ALA A 1 81 ? -12.451 3.775 4.350 1.00 97.19 81 ALA A O 1
ATOM 648 N N . LEU A 1 82 ? -10.330 3.065 4.209 1.00 95.44 82 LEU A N 1
ATOM 649 C CA . LEU A 1 82 ? -10.011 3.237 5.624 1.00 95.44 82 LEU A CA 1
ATOM 650 C C . LEU A 1 82 ? -9.335 4.595 5.835 1.00 95.44 82 LEU A C 1
ATOM 652 O O . LEU A 1 82 ? -8.503 5.010 5.025 1.00 95.44 82 LEU A O 1
ATOM 656 N N . PHE A 1 83 ? -9.672 5.304 6.915 1.00 95.00 83 PHE A N 1
ATOM 657 C CA . PHE A 1 83 ? -8.937 6.521 7.270 1.00 95.00 83 PHE A CA 1
ATOM 658 C C . PHE A 1 83 ? -7.475 6.174 7.556 1.00 95.00 83 PHE A C 1
ATOM 660 O O . PHE A 1 83 ? -7.193 5.266 8.333 1.00 95.00 83 PHE A O 1
ATOM 667 N N . CYS A 1 84 ? -6.546 6.927 6.971 1.00 93.88 84 CYS A N 1
ATOM 668 C CA . CYS A 1 84 ? -5.118 6.670 7.119 1.00 93.88 84 CYS A CA 1
ATOM 669 C C . CYS A 1 84 ? -4.357 7.978 7.257 1.00 93.88 84 CYS A C 1
ATOM 671 O O . CYS A 1 84 ? -4.400 8.828 6.365 1.00 93.88 84 CYS A O 1
ATOM 673 N N . TYR A 1 85 ? -3.616 8.136 8.348 1.00 92.06 85 TYR A N 1
ATOM 674 C CA . TYR A 1 85 ? -2.728 9.282 8.516 1.00 92.06 85 TYR A CA 1
ATOM 675 C C . TYR A 1 85 ? -1.330 8.961 7.975 1.00 92.06 85 TYR A C 1
ATOM 677 O O . TYR A 1 85 ? -0.845 9.661 7.087 1.00 92.06 85 TYR A O 1
ATOM 685 N N . GLU A 1 86 ? -0.757 7.843 8.418 1.00 90.94 86 GLU A N 1
ATOM 686 C CA . GLU A 1 86 ? 0.568 7.339 8.049 1.00 90.94 86 GLU A CA 1
ATOM 687 C C . GLU A 1 86 ? 0.559 5.811 7.985 1.00 90.94 86 GLU A C 1
ATOM 689 O O . GLU A 1 86 ? -0.308 5.153 8.566 1.00 90.94 86 GLU A O 1
ATOM 694 N N . SER A 1 87 ? 1.540 5.273 7.274 1.00 92.06 87 SER A N 1
ATOM 695 C CA . SER A 1 87 ? 1.936 3.869 7.303 1.00 92.06 87 SER A CA 1
ATOM 696 C C . SER A 1 87 ? 3.437 3.811 7.575 1.00 92.06 87 SER A C 1
ATOM 698 O O . SER A 1 87 ? 4.135 4.788 7.308 1.00 92.06 87 SER A O 1
ATOM 700 N N . TYR A 1 88 ? 3.930 2.694 8.093 1.00 92.44 88 TYR A N 1
ATOM 701 C CA . TYR A 1 88 ? 5.297 2.528 8.576 1.00 92.44 88 TYR A CA 1
ATOM 702 C C . TYR A 1 88 ? 6.013 1.384 7.848 1.00 92.44 88 TYR A C 1
ATOM 704 O O . TYR A 1 88 ? 5.363 0.526 7.247 1.00 92.44 88 TYR A O 1
ATOM 712 N N . TYR A 1 89 ? 7.342 1.367 7.906 1.00 88.50 89 TYR A N 1
ATOM 713 C CA . TYR A 1 89 ? 8.141 0.190 7.574 1.00 88.50 89 TYR A CA 1
ATOM 714 C C . TYR A 1 89 ? 7.932 -0.873 8.662 1.00 88.50 89 TYR A C 1
ATOM 716 O O . TYR A 1 89 ? 7.986 -0.574 9.856 1.00 88.50 89 TYR A O 1
ATOM 724 N N . ARG A 1 90 ? 7.551 -2.089 8.253 1.00 89.38 90 ARG A N 1
ATOM 725 C CA . ARG A 1 90 ? 6.969 -3.098 9.152 1.00 89.38 90 ARG A CA 1
ATOM 726 C C . ARG A 1 90 ? 7.970 -3.553 10.207 1.00 89.38 90 ARG A C 1
ATOM 728 O O . ARG A 1 90 ? 7.624 -3.589 11.384 1.00 89.38 90 ARG A O 1
ATOM 735 N N . GLU A 1 91 ? 9.164 -3.933 9.779 1.00 88.44 91 GLU A N 1
ATOM 736 C CA . GLU A 1 91 ? 10.211 -4.502 10.620 1.00 88.44 91 GLU A CA 1
ATOM 737 C C . GLU A 1 91 ? 10.596 -3.516 11.725 1.00 88.44 91 GLU A C 1
ATOM 739 O O . GLU A 1 91 ? 10.469 -3.829 12.905 1.00 88.44 91 GLU A O 1
ATOM 744 N N . GLU A 1 92 ? 10.934 -2.285 11.357 1.00 89.69 92 GLU A N 1
ATOM 745 C CA . GLU A 1 92 ? 11.374 -1.244 12.279 1.00 89.69 92 GLU A CA 1
ATOM 746 C C . GLU A 1 92 ? 10.246 -0.799 13.222 1.00 89.69 92 GLU A C 1
ATOM 748 O O . GLU A 1 92 ? 10.476 -0.522 14.403 1.00 89.69 92 GLU A O 1
ATOM 753 N N . PHE A 1 93 ? 9.006 -0.763 12.722 1.00 91.38 93 PHE A N 1
ATOM 754 C CA . PHE A 1 93 ? 7.825 -0.473 13.532 1.00 91.38 93 PHE A CA 1
ATOM 755 C C . PHE A 1 93 ? 7.583 -1.552 14.597 1.00 91.38 93 PHE A C 1
ATOM 757 O O . PHE A 1 93 ? 7.323 -1.228 15.760 1.00 91.38 93 PHE A O 1
ATOM 764 N N . LEU A 1 94 ? 7.676 -2.830 14.220 1.00 90.88 94 LEU A N 1
ATOM 765 C CA . LEU A 1 94 ? 7.483 -3.958 15.132 1.00 90.88 94 LEU A CA 1
ATOM 766 C C . LEU A 1 94 ? 8.640 -4.084 16.131 1.00 90.88 94 LEU A C 1
ATOM 768 O O . LEU A 1 94 ? 8.383 -4.259 17.323 1.00 90.88 94 LEU A O 1
ATOM 772 N N . GLU A 1 95 ? 9.887 -3.901 15.695 1.00 91.25 95 GLU A N 1
ATOM 773 C CA . GLU A 1 95 ? 11.059 -3.853 16.577 1.00 91.25 95 GLU A CA 1
ATOM 774 C C . GLU A 1 95 ? 10.915 -2.752 17.632 1.00 91.25 95 GLU A C 1
ATOM 776 O O . GLU A 1 95 ? 11.160 -2.976 18.821 1.00 91.25 95 GLU A O 1
ATOM 781 N N . HIS A 1 96 ? 10.444 -1.566 17.230 1.00 91.88 96 HIS A N 1
ATOM 782 C CA . HIS A 1 96 ? 10.183 -0.476 18.165 1.00 91.88 96 HIS A CA 1
ATOM 783 C C . HIS A 1 96 ? 9.082 -0.835 19.168 1.00 91.88 96 HIS A C 1
ATOM 785 O O . HIS A 1 96 ? 9.245 -0.591 20.365 1.00 91.88 96 HIS A O 1
ATOM 791 N N . ILE A 1 97 ? 8.005 -1.493 18.728 1.00 91.19 97 ILE A N 1
ATOM 792 C CA . ILE A 1 97 ? 6.955 -1.993 19.629 1.00 91.19 97 ILE A CA 1
ATOM 793 C C . ILE A 1 97 ? 7.514 -2.986 20.641 1.00 91.19 97 ILE A C 1
ATOM 795 O O . ILE A 1 97 ? 7.249 -2.837 21.835 1.00 91.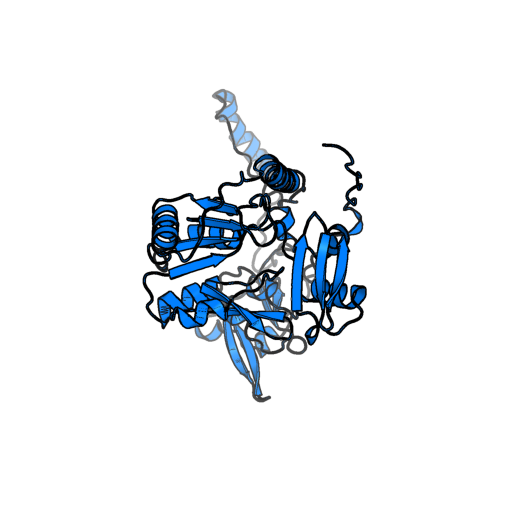19 97 ILE A O 1
ATOM 799 N N . GLN A 1 98 ? 8.297 -3.972 20.207 1.00 91.25 98 GLN A N 1
ATOM 800 C CA . GLN A 1 98 ? 8.935 -4.932 21.111 1.00 91.25 98 GLN A CA 1
ATOM 801 C C . GLN A 1 98 ? 9.894 -4.227 22.075 1.00 91.25 98 GLN A C 1
ATOM 803 O O . GLN A 1 98 ? 9.969 -4.578 23.253 1.00 91.25 98 GLN A O 1
ATOM 808 N N . SER A 1 99 ? 10.581 -3.179 21.615 1.00 91.06 99 SER A N 1
ATOM 809 C CA . SER A 1 99 ? 11.482 -2.389 22.452 1.00 91.06 99 SER A CA 1
ATOM 810 C C . SER A 1 99 ? 10.750 -1.639 23.572 1.00 91.06 99 SER A C 1
ATOM 812 O O . SER A 1 99 ? 11.291 -1.548 24.676 1.00 91.06 99 SER A O 1
ATOM 814 N N . ILE A 1 100 ? 9.533 -1.145 23.319 1.00 90.31 100 ILE A N 1
ATOM 815 C CA . ILE A 1 100 ? 8.723 -0.403 24.296 1.00 90.31 100 ILE A CA 1
ATOM 816 C C . ILE A 1 100 ? 7.978 -1.367 25.223 1.00 90.31 100 ILE A C 1
ATOM 818 O O . ILE A 1 100 ? 7.951 -1.170 26.435 1.00 90.31 100 ILE A O 1
ATOM 822 N N . THR A 1 101 ? 7.368 -2.407 24.659 1.00 89.31 101 THR A N 1
ATOM 823 C CA . THR A 1 101 ? 6.544 -3.370 25.407 1.00 89.31 101 THR A CA 1
ATOM 824 C C . THR A 1 101 ? 7.372 -4.397 26.170 1.00 89.31 101 THR A C 1
ATOM 826 O O . THR A 1 101 ? 6.885 -4.952 27.150 1.00 89.31 101 THR A O 1
ATOM 829 N N . LYS A 1 102 ? 8.618 -4.639 25.742 1.00 89.62 102 LYS A N 1
ATOM 830 C CA . LYS A 1 102 ? 9.487 -5.720 26.232 1.00 89.62 102 LYS A CA 1
ATOM 831 C C . LYS A 1 102 ? 8.836 -7.105 26.115 1.00 89.62 102 LYS A C 1
ATOM 833 O O . LYS A 1 102 ? 9.140 -7.988 26.913 1.00 89.62 102 LYS A O 1
ATOM 838 N N . THR A 1 103 ? 7.969 -7.303 25.118 1.00 86.50 103 THR A N 1
ATOM 839 C CA . THR A 1 103 ? 7.262 -8.572 24.886 1.00 86.50 103 THR A CA 1
ATOM 840 C C . THR A 1 103 ? 7.439 -9.101 23.460 1.00 86.50 103 THR A C 1
ATOM 842 O O . THR A 1 103 ? 7.567 -8.302 22.528 1.00 86.50 103 THR A O 1
ATOM 845 N N . PRO A 1 104 ? 7.420 -10.434 23.263 1.00 88.88 104 PRO A N 1
ATOM 846 C CA . PRO A 1 104 ? 7.349 -11.055 21.938 1.00 88.88 104 PRO A CA 1
ATOM 847 C C . PRO A 1 104 ? 6.095 -10.629 21.153 1.00 88.88 104 PRO A C 1
ATOM 849 O O . PRO A 1 104 ? 5.078 -10.269 21.752 1.00 88.88 104 PRO A O 1
ATOM 852 N N . LEU A 1 105 ? 6.159 -10.664 19.817 1.00 86.75 105 LEU A N 1
ATOM 853 C CA . LEU A 1 105 ? 5.073 -10.194 18.939 1.00 86.75 105 LEU A CA 1
ATOM 854 C C . LEU A 1 105 ? 3.799 -11.031 19.061 1.00 86.75 105 LEU A C 1
ATOM 856 O O . LEU A 1 105 ? 2.699 -10.493 18.952 1.00 86.75 105 LEU A O 1
ATOM 860 N N . GLU A 1 106 ? 3.953 -12.317 19.352 1.00 88.88 106 GLU A N 1
ATOM 861 C CA . GLU A 1 106 ? 2.882 -13.299 19.512 1.00 88.88 106 GLU A CA 1
ATOM 862 C C . GLU A 1 106 ? 1.956 -12.929 20.680 1.00 88.88 106 GLU A C 1
ATOM 864 O O . GLU A 1 106 ? 0.771 -13.258 20.688 1.00 88.88 106 GLU A O 1
ATOM 869 N N . GLN A 1 107 ? 2.483 -12.193 21.663 1.00 89.06 107 GLN A N 1
ATOM 870 C CA . GLN A 1 107 ? 1.718 -11.713 22.811 1.00 89.06 107 GLN A CA 1
ATOM 871 C C . GLN A 1 107 ? 1.010 -10.380 22.529 1.00 89.06 107 GLN A C 1
ATOM 873 O O . GLN A 1 107 ? 0.154 -9.966 23.313 1.00 89.06 107 GLN A O 1
ATOM 878 N N . VAL A 1 108 ? 1.325 -9.690 21.427 1.00 89.25 108 VAL A N 1
ATOM 879 C CA . VAL A 1 108 ? 0.692 -8.419 21.055 1.00 89.25 108 VAL A CA 1
ATOM 880 C C . VAL A 1 108 ? -0.630 -8.700 20.340 1.00 89.25 108 VAL A C 1
ATOM 882 O O . VAL A 1 108 ? -0.664 -9.122 19.186 1.00 89.25 108 VAL A O 1
ATOM 885 N N . LYS A 1 109 ? -1.753 -8.413 21.006 1.00 88.00 109 LYS A N 1
ATOM 886 C CA . LYS A 1 109 ? -3.101 -8.729 20.504 1.00 88.00 109 LYS A CA 1
ATOM 887 C C . LYS A 1 109 ? -3.647 -7.647 19.583 1.00 88.00 109 LYS A C 1
ATOM 889 O O . LYS A 1 109 ? -4.219 -7.942 18.528 1.00 88.00 109 LYS A O 1
ATOM 894 N N . LYS A 1 110 ? -3.491 -6.383 19.981 1.00 88.69 110 LYS A N 1
ATOM 895 C CA . LYS A 1 110 ? -4.065 -5.245 19.259 1.00 88.69 110 LYS A CA 1
ATOM 896 C C . LYS A 1 110 ? -3.170 -4.020 19.359 1.00 88.69 110 LYS A C 1
ATOM 898 O O . LYS A 1 110 ? -2.664 -3.695 20.423 1.00 88.69 110 LYS A O 1
ATOM 903 N N . ILE A 1 111 ? -3.041 -3.318 18.243 1.00 89.69 111 ILE A N 1
ATOM 904 C CA . ILE A 1 111 ? -2.454 -1.985 18.175 1.00 89.69 111 ILE A CA 1
ATOM 905 C C . ILE A 1 111 ? -3.570 -1.057 17.702 1.00 89.69 111 ILE A C 1
ATOM 907 O O . ILE A 1 111 ? -4.343 -1.416 16.810 1.00 89.69 111 ILE A O 1
ATOM 911 N N . ASP A 1 112 ? -3.706 0.087 18.356 1.00 88.19 112 ASP A N 1
ATOM 912 C CA . ASP A 1 112 ? -4.738 1.077 18.065 1.00 88.19 112 ASP A CA 1
ATOM 913 C C . ASP A 1 112 ? -4.179 2.491 18.255 1.00 88.19 112 ASP A C 1
ATOM 915 O O . ASP A 1 112 ? -3.202 2.681 18.977 1.00 88.19 112 ASP A O 1
ATOM 919 N N . ILE A 1 113 ? -4.809 3.497 17.650 1.00 85.50 113 ILE A N 1
ATOM 920 C CA . ILE A 1 113 ? -4.440 4.903 17.859 1.00 85.50 113 ILE A CA 1
ATOM 921 C C . ILE A 1 113 ? -5.593 5.603 18.564 1.00 85.50 113 ILE A C 1
ATOM 923 O O . ILE A 1 113 ? -6.666 5.804 17.992 1.00 85.50 113 ILE A O 1
ATOM 927 N N . LYS A 1 114 ? -5.370 6.015 19.814 1.00 79.06 114 LYS A N 1
ATOM 928 C CA . LYS A 1 114 ? -6.390 6.644 20.657 1.00 79.06 114 LYS A CA 1
ATOM 929 C C . LYS A 1 114 ? -5.866 7.940 21.247 1.00 79.06 114 LYS A C 1
ATOM 931 O O . LYS A 1 114 ? -4.822 7.962 21.886 1.00 79.06 114 LYS A O 1
ATOM 936 N N . LYS A 1 115 ? -6.620 9.029 21.050 1.00 74.12 115 LYS A N 1
ATOM 937 C CA . LYS A 1 115 ? -6.317 10.365 21.604 1.00 74.12 115 LYS A CA 1
ATOM 938 C C . LYS A 1 115 ? -4.857 10.807 21.370 1.00 74.12 115 LYS A C 1
ATOM 940 O O . LYS A 1 115 ? -4.223 11.342 22.268 1.00 74.12 115 LYS A O 1
ATOM 945 N N . GLY A 1 116 ? -4.320 10.550 20.174 1.00 71.75 116 GLY A N 1
ATOM 946 C CA . GLY A 1 116 ? -2.949 10.939 19.817 1.00 71.75 116 GLY A CA 1
ATOM 947 C C . GLY A 1 116 ? -1.843 10.033 20.370 1.00 71.75 116 GLY A C 1
ATOM 948 O O . GLY A 1 116 ? -0.675 10.373 20.222 1.00 71.75 116 GLY A O 1
ATOM 949 N N . LYS A 1 117 ? -2.188 8.885 20.965 1.00 85.25 117 LYS A N 1
ATOM 950 C CA . LYS A 1 117 ? -1.232 7.873 21.428 1.00 85.25 117 LYS A CA 1
ATOM 951 C C . LYS A 1 117 ? -1.449 6.546 20.720 1.00 85.25 117 LYS A C 1
ATOM 953 O O . LYS A 1 117 ? -2.589 6.150 20.464 1.00 85.25 117 LYS A O 1
ATOM 958 N N . MET A 1 118 ? -0.353 5.856 20.438 1.00 89.56 118 MET A N 1
ATOM 959 C CA . MET A 1 118 ? -0.370 4.455 20.046 1.00 89.56 118 MET A CA 1
ATOM 960 C C . MET A 1 118 ? -0.641 3.622 21.301 1.00 89.56 118 MET A C 1
ATOM 962 O O . MET A 1 118 ? 0.108 3.702 22.273 1.00 89.56 118 MET A O 1
ATOM 966 N N . THR A 1 119 ? -1.724 2.855 21.307 1.00 90.50 119 THR A N 1
ATOM 967 C CA . THR A 1 119 ? -2.080 1.939 22.395 1.00 90.50 119 THR A CA 1
ATOM 968 C C . THR A 1 119 ? -1.860 0.507 21.947 1.00 90.50 119 THR A C 1
ATOM 970 O O . THR A 1 119 ? -2.413 0.093 20.928 1.00 90.50 119 THR A O 1
ATOM 973 N N . ILE A 1 120 ? -1.076 -0.235 22.720 1.00 92.06 120 ILE A N 1
ATOM 974 C CA . ILE A 1 120 ? -0.664 -1.602 22.426 1.00 92.06 120 ILE A CA 1
ATOM 975 C C . ILE A 1 120 ? -1.226 -2.505 23.524 1.00 92.06 120 ILE A C 1
ATOM 977 O O . ILE A 1 120 ? -0.850 -2.380 24.690 1.00 92.06 120 ILE A O 1
ATOM 981 N N . ASP A 1 121 ? -2.150 -3.380 23.147 1.00 90.00 121 ASP A N 1
ATOM 982 C CA . ASP A 1 121 ? -2.772 -4.368 24.023 1.00 90.00 121 ASP A CA 1
ATOM 983 C C . ASP A 1 121 ? -1.995 -5.678 23.928 1.00 90.00 121 ASP A C 1
ATOM 985 O O . ASP A 1 121 ? -1.912 -6.288 22.857 1.00 90.00 121 ASP A O 1
ATOM 989 N N . VAL A 1 122 ? -1.456 -6.113 25.062 1.00 89.50 122 VAL A N 1
ATOM 990 C CA . VAL A 1 122 ? -0.656 -7.329 25.202 1.00 89.50 122 VAL A CA 1
ATOM 991 C C . VAL A 1 122 ? -1.447 -8.374 25.992 1.00 89.50 122 VAL A C 1
ATOM 993 O O . VAL A 1 122 ? -2.384 -8.069 26.740 1.00 89.50 122 VAL A O 1
ATOM 996 N N . GLU A 1 123 ? -1.103 -9.642 25.801 1.00 87.88 123 GLU A N 1
ATOM 997 C CA . GLU A 1 123 ? -1.596 -10.741 26.617 1.00 87.88 123 GLU A CA 1
ATOM 998 C C . GLU A 1 123 ? -1.410 -10.477 28.123 1.00 87.88 123 GLU A C 1
ATOM 1000 O O . GLU A 1 123 ? -0.486 -9.792 28.553 1.00 87.88 123 GLU A O 1
ATOM 1005 N N . GLY A 1 124 ? -2.348 -10.967 28.937 1.00 82.00 124 GLY A N 1
ATOM 1006 C CA . GLY A 1 124 ? -2.387 -10.678 30.375 1.00 82.00 124 GLY A CA 1
ATOM 1007 C C . GLY A 1 124 ? -3.054 -9.347 30.743 1.00 82.00 124 GLY A C 1
ATOM 1008 O O . GLY A 1 124 ? -3.115 -9.011 31.921 1.00 82.00 124 GLY A O 1
ATOM 1009 N N . GLY A 1 125 ? -3.592 -8.601 29.769 1.00 80.62 125 GLY A N 1
ATOM 1010 C CA . GLY A 1 125 ? -4.347 -7.364 30.018 1.00 80.62 125 GLY A CA 1
ATOM 1011 C C . GLY A 1 125 ? -3.474 -6.118 30.196 1.00 80.62 125 GLY A C 1
ATOM 1012 O O . GLY A 1 125 ? -3.994 -5.050 30.519 1.00 80.62 125 GLY A O 1
ATOM 1013 N N . MET A 1 126 ? -2.164 -6.233 29.961 1.00 83.12 126 MET A N 1
ATOM 1014 C CA . MET A 1 126 ? -1.250 -5.095 29.941 1.00 83.12 126 MET A CA 1
ATOM 1015 C C . MET A 1 126 ? -1.536 -4.216 28.718 1.00 83.12 126 MET A C 1
ATOM 1017 O O . MET A 1 126 ? -1.566 -4.695 27.584 1.00 83.12 126 MET A O 1
ATOM 1021 N N . ARG A 1 127 ? -1.721 -2.913 28.947 1.00 86.50 127 ARG A N 1
ATOM 1022 C CA . ARG A 1 127 ? -1.863 -1.903 27.892 1.00 86.50 127 ARG A CA 1
ATOM 1023 C C . ARG A 1 127 ? -0.725 -0.902 27.995 1.00 86.50 127 ARG A C 1
ATOM 1025 O O . ARG A 1 127 ? -0.589 -0.225 29.011 1.00 86.50 127 ARG A O 1
ATOM 1032 N N . VAL A 1 128 ? 0.052 -0.782 26.926 1.00 88.06 128 VAL A N 1
ATOM 1033 C CA . VAL A 1 128 ? 1.177 0.152 26.834 1.00 88.06 128 VAL A CA 1
ATOM 1034 C C . VAL A 1 128 ? 0.794 1.310 25.919 1.00 88.06 128 VAL A C 1
ATOM 1036 O O . VAL A 1 128 ? 0.247 1.103 24.837 1.00 88.06 128 VAL A O 1
ATOM 1039 N N . GLY A 1 129 ? 1.035 2.540 26.370 1.00 87.44 129 GLY A N 1
ATOM 1040 C CA . GLY A 1 129 ? 0.826 3.752 25.583 1.00 87.44 129 GLY A CA 1
ATOM 1041 C C . GLY A 1 129 ? 2.160 4.352 25.156 1.00 87.44 129 GLY A C 1
ATOM 1042 O O . GLY A 1 129 ? 3.037 4.527 25.997 1.00 87.44 129 GLY A O 1
ATOM 1043 N N . ALA A 1 130 ? 2.295 4.696 23.880 1.00 87.62 130 ALA A N 1
ATOM 1044 C CA . ALA A 1 130 ? 3.461 5.384 23.338 1.00 87.62 130 ALA A CA 1
ATOM 1045 C C . ALA A 1 130 ? 3.028 6.597 22.508 1.00 87.62 130 ALA A C 1
ATOM 1047 O O . ALA A 1 130 ? 1.991 6.570 21.838 1.00 87.62 130 ALA A O 1
ATOM 1048 N N . ASP A 1 131 ? 3.814 7.669 22.556 1.00 88.06 131 ASP A N 1
ATOM 1049 C CA . ASP A 1 131 ? 3.528 8.865 21.769 1.00 88.06 131 ASP A CA 1
ATOM 1050 C C . ASP A 1 131 ? 3.769 8.590 20.283 1.00 88.06 131 ASP A C 1
ATOM 1052 O O . ASP A 1 131 ? 4.760 7.955 19.902 1.00 88.06 131 ASP A O 1
ATOM 1056 N N . LEU A 1 132 ? 2.853 9.076 19.437 1.00 85.38 132 LEU A N 1
ATOM 1057 C CA . LEU A 1 132 ? 2.906 8.858 17.986 1.00 85.38 132 LEU A CA 1
ATOM 1058 C C . LEU A 1 132 ? 4.198 9.389 17.365 1.00 85.38 132 LEU A C 1
ATOM 1060 O O . LEU A 1 132 ? 4.701 8.808 16.411 1.00 85.38 132 LEU A O 1
ATOM 1064 N N . GLU A 1 133 ? 4.767 10.448 17.941 1.00 84.44 133 GLU A N 1
ATOM 1065 C CA . GLU A 1 133 ? 6.004 11.046 17.452 1.00 84.44 133 GLU A CA 1
ATOM 1066 C C . GLU A 1 133 ? 7.181 10.062 17.455 1.00 84.44 133 GLU A C 1
ATOM 1068 O O . GLU A 1 133 ? 7.994 10.078 16.532 1.00 84.44 133 GLU A O 1
ATOM 1073 N N . SER A 1 134 ? 7.223 9.142 18.425 1.00 87.81 134 SER A N 1
ATOM 1074 C CA . SER A 1 134 ? 8.273 8.119 18.499 1.00 87.81 134 SER A CA 1
ATOM 1075 C C . SER A 1 134 ? 8.268 7.155 17.304 1.00 87.81 134 SER A C 1
ATOM 1077 O O . SER A 1 134 ? 9.290 6.525 17.029 1.00 87.81 134 SER A O 1
ATOM 1079 N N . PHE A 1 135 ? 7.147 7.070 16.578 1.00 89.31 135 PHE A N 1
ATOM 1080 C CA . PHE A 1 135 ? 6.981 6.228 15.395 1.00 89.31 135 PHE A CA 1
ATOM 1081 C C . PHE A 1 135 ? 7.271 6.962 14.082 1.00 89.31 135 PHE A C 1
ATOM 1083 O O . PHE A 1 135 ? 7.471 6.311 13.061 1.00 89.31 135 PHE A O 1
ATOM 1090 N N . THR A 1 136 ? 7.346 8.297 14.096 1.00 86.06 136 THR A N 1
ATOM 1091 C CA . THR A 1 136 ? 7.503 9.133 12.893 1.00 86.06 136 THR A CA 1
ATOM 1092 C C . THR A 1 136 ? 8.730 8.764 12.055 1.00 86.06 136 THR A C 1
ATOM 1094 O O . THR A 1 136 ? 8.678 8.814 10.830 1.00 86.06 136 THR A O 1
ATOM 1097 N N . LYS A 1 137 ? 9.833 8.360 12.699 1.00 85.38 137 LYS A N 1
ATOM 1098 C CA . LYS A 1 137 ? 11.074 7.935 12.020 1.00 85.38 137 LYS A CA 1
ATOM 1099 C C . LYS A 1 137 ? 10.937 6.639 11.216 1.00 85.38 137 LYS A C 1
ATOM 1101 O O . LYS A 1 137 ? 11.784 6.360 10.381 1.00 85.38 137 LYS A O 1
ATOM 1106 N N . TYR A 1 138 ? 9.898 5.854 11.484 1.00 89.81 138 TYR A N 1
ATOM 1107 C CA . TYR A 1 138 ? 9.610 4.602 10.788 1.00 89.81 138 TYR A CA 1
ATOM 1108 C C . TYR A 1 138 ? 8.524 4.780 9.730 1.00 89.81 138 TYR A C 1
ATOM 1110 O O . TYR A 1 138 ? 8.086 3.801 9.136 1.00 89.81 138 TYR A O 1
ATOM 1118 N N . THR A 1 139 ? 8.034 6.006 9.528 1.00 88.38 139 THR A N 1
ATOM 1119 C CA . THR A 1 139 ? 7.001 6.308 8.541 1.00 88.38 139 THR A CA 1
ATOM 1120 C C . THR A 1 139 ? 7.522 6.024 7.140 1.00 88.38 139 THR A C 1
ATOM 1122 O O . THR A 1 139 ? 8.620 6.428 6.774 1.00 88.38 139 THR A O 1
ATOM 1125 N N . TRP A 1 140 ? 6.694 5.370 6.335 1.00 86.38 140 TRP A N 1
ATOM 1126 C CA . TRP A 1 140 ? 6.952 5.129 4.926 1.00 86.38 140 TRP A CA 1
ATOM 1127 C C . TRP A 1 140 ? 7.083 6.455 4.174 1.00 86.38 140 TRP A C 1
ATOM 1129 O O . TRP A 1 140 ? 6.170 7.284 4.235 1.00 86.38 140 TRP A O 1
ATOM 1139 N N . ASP A 1 141 ? 8.158 6.645 3.410 1.00 84.56 141 ASP A N 1
ATOM 1140 C CA . ASP A 1 141 ? 8.530 7.969 2.890 1.00 84.56 141 ASP A CA 1
ATOM 1141 C C . ASP A 1 141 ? 7.437 8.613 2.023 1.00 84.56 141 ASP A C 1
ATOM 1143 O O . ASP A 1 141 ? 7.133 9.802 2.132 1.00 84.56 141 ASP A O 1
ATOM 1147 N N . SER A 1 142 ? 6.737 7.814 1.215 1.00 85.50 142 SER A N 1
ATOM 1148 C CA . SER A 1 142 ? 5.631 8.302 0.378 1.00 85.50 142 SER A CA 1
ATOM 1149 C C . SER A 1 142 ? 4.429 8.834 1.181 1.00 85.50 142 SER A C 1
ATOM 1151 O O . SER A 1 142 ? 3.584 9.542 0.634 1.00 85.50 142 SER A O 1
ATOM 1153 N N . CYS A 1 143 ? 4.314 8.530 2.480 1.00 89.81 143 CYS A N 1
ATOM 1154 C CA . CYS A 1 143 ? 3.255 9.088 3.330 1.00 89.81 143 CYS A CA 1
ATOM 1155 C C . CYS A 1 143 ? 3.433 10.588 3.579 1.00 89.81 143 CYS A C 1
ATOM 1157 O O . CYS A 1 143 ? 2.456 11.277 3.902 1.00 89.81 143 CYS A O 1
ATOM 1159 N N . TRP A 1 144 ? 4.652 11.102 3.421 1.00 85.94 144 TRP A N 1
ATOM 1160 C CA . TRP A 1 144 ? 4.936 12.514 3.607 1.00 85.94 144 TRP A CA 1
ATOM 1161 C C . TRP A 1 144 ? 4.358 13.387 2.499 1.00 85.94 144 TRP A C 1
ATOM 1163 O O . TRP A 1 144 ? 3.909 14.491 2.78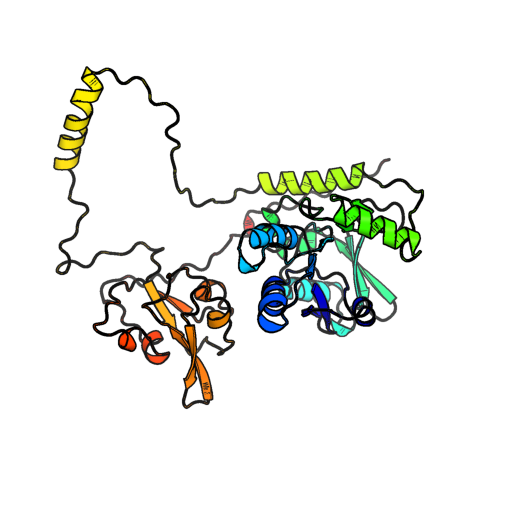6 1.00 85.94 144 TRP A O 1
ATOM 1173 N N . THR A 1 145 ? 4.262 12.869 1.275 1.00 86.00 145 THR A N 1
ATOM 1174 C CA . THR A 1 145 ? 3.658 13.558 0.120 1.00 86.00 145 THR A CA 1
ATOM 1175 C C . THR A 1 145 ? 2.161 13.259 -0.042 1.00 86.00 145 THR A C 1
ATOM 1177 O O . THR A 1 145 ? 1.479 13.840 -0.890 1.00 86.00 145 THR A O 1
ATOM 1180 N N . CYS A 1 146 ? 1.608 12.375 0.792 1.00 88.94 146 CYS A N 1
ATOM 1181 C CA . CYS A 1 146 ? 0.196 12.017 0.769 1.00 88.94 146 CYS A CA 1
ATOM 1182 C C . CYS A 1 146 ? -0.675 13.090 1.442 1.00 88.94 146 CYS A C 1
ATOM 1184 O O . CYS A 1 146 ? -0.539 13.365 2.634 1.00 88.94 146 CYS A O 1
ATOM 1186 N N . HIS A 1 147 ? -1.638 13.633 0.696 1.00 92.94 147 HIS A N 1
ATOM 1187 C CA . HIS A 1 147 ? -2.564 14.678 1.150 1.00 92.94 147 HIS A CA 1
ATOM 1188 C C . HIS A 1 147 ? -3.956 14.149 1.540 1.00 92.94 147 HIS A C 1
ATOM 1190 O O . HIS A 1 147 ? -4.800 14.911 2.010 1.00 92.94 147 HIS A O 1
ATOM 1196 N N . ASP A 1 148 ? -4.231 12.858 1.354 1.00 95.06 148 ASP A N 1
ATOM 1197 C CA . ASP A 1 148 ? -5.561 12.291 1.582 1.00 95.06 148 ASP A CA 1
ATOM 1198 C C . ASP A 1 148 ? -5.610 11.485 2.889 1.00 95.06 148 ASP A C 1
ATOM 1200 O O . ASP A 1 148 ? -4.900 10.492 3.054 1.00 95.06 148 ASP A O 1
ATOM 1204 N N . LEU A 1 149 ? -6.443 11.925 3.837 1.00 96.19 149 LEU A N 1
ATOM 1205 C CA . LEU A 1 149 ? -6.706 11.223 5.099 1.00 96.19 149 LEU A CA 1
ATOM 1206 C C . LEU A 1 149 ? -7.875 10.241 4.987 1.00 96.19 149 LEU A C 1
ATOM 1208 O O . LEU A 1 149 ? -7.862 9.190 5.622 1.00 96.19 149 LEU A O 1
ATOM 1212 N N . THR A 1 150 ? -8.916 10.618 4.248 1.00 96.81 150 THR A N 1
ATOM 1213 C CA . THR A 1 150 ? -10.233 9.972 4.340 1.00 96.81 150 THR A CA 1
ATOM 1214 C C . THR A 1 150 ? -10.559 9.118 3.124 1.00 96.81 150 THR A C 1
ATOM 1216 O O . THR A 1 150 ? -11.618 8.509 3.089 1.00 96.81 150 THR A O 1
ATOM 1219 N N . GLY A 1 151 ? -9.685 9.056 2.123 1.00 96.75 151 GLY A N 1
ATOM 1220 C CA . GLY A 1 151 ? -9.939 8.342 0.879 1.00 96.75 151 GLY A CA 1
ATOM 1221 C C . GLY A 1 151 ? -11.043 9.035 0.102 1.00 96.75 151 GLY A C 1
ATOM 1222 O O . GLY A 1 151 ? -12.144 8.502 -0.047 1.00 96.75 151 GLY A O 1
ATOM 1223 N N . GLU A 1 152 ? -10.754 10.241 -0.375 1.00 95.06 152 GLU A N 1
ATOM 1224 C CA . GLU A 1 152 ? -11.685 11.125 -1.083 1.00 95.06 152 GLU A CA 1
ATOM 1225 C C . GLU A 1 152 ? -12.261 10.493 -2.357 1.00 95.06 152 GLU A C 1
ATOM 1227 O O . GLU A 1 152 ? -13.357 10.842 -2.788 1.00 95.06 152 GLU A O 1
ATOM 1232 N N . TRP A 1 153 ? -11.562 9.496 -2.895 1.00 95.00 153 TRP A N 1
ATOM 1233 C CA . TRP A 1 153 ? -11.879 8.790 -4.132 1.00 95.00 153 TRP A CA 1
ATOM 1234 C C . TRP A 1 153 ? -12.715 7.507 -3.932 1.00 95.00 153 TRP A C 1
ATOM 1236 O O . TRP A 1 153 ? -12.997 6.788 -4.897 1.00 95.00 153 TRP A O 1
ATOM 1246 N N . SER A 1 154 ? -13.106 7.189 -2.696 1.00 97.81 154 SER A N 1
ATOM 1247 C CA . SER A 1 154 ? -13.893 5.991 -2.354 1.00 97.81 154 SER A CA 1
ATOM 1248 C C . SER A 1 154 ? -15.393 6.142 -2.627 1.00 97.81 154 SER A C 1
ATOM 1250 O O . SER A 1 154 ? -15.884 7.232 -2.905 1.00 97.81 154 SER A O 1
ATOM 1252 N N . ASP A 1 155 ? -16.126 5.031 -2.551 1.00 98.31 155 ASP A N 1
ATOM 1253 C CA . ASP A 1 155 ? -17.591 5.037 -2.483 1.00 98.31 155 ASP A CA 1
ATOM 1254 C C . ASP A 1 155 ? -18.067 5.280 -1.041 1.00 98.31 155 ASP A C 1
ATOM 1256 O O . ASP A 1 155 ? -19.005 6.049 -0.801 1.00 98.31 155 ASP A O 1
ATOM 1260 N N . VAL A 1 156 ? -17.368 4.663 -0.083 1.00 98.38 156 VAL A N 1
ATOM 1261 C CA . VAL A 1 156 ? -17.550 4.829 1.364 1.00 98.38 156 VAL A CA 1
ATOM 1262 C C . VAL A 1 156 ? -16.183 4.953 2.028 1.00 98.38 156 VAL A C 1
ATOM 1264 O O . VAL A 1 156 ? -15.274 4.197 1.704 1.00 98.38 156 VAL A O 1
ATOM 1267 N N . SER A 1 157 ? -16.045 5.845 3.001 1.00 98.12 157 SER A N 1
ATOM 1268 C CA . SER A 1 157 ? -14.875 5.931 3.875 1.00 98.12 157 SER A CA 1
ATOM 1269 C C . SER A 1 157 ? -15.250 5.578 5.310 1.00 98.12 157 SER A C 1
ATOM 1271 O O . SER A 1 157 ? -16.294 6.019 5.786 1.00 98.12 157 SER A O 1
ATOM 1273 N N . VAL A 1 158 ? -14.396 4.848 6.023 1.00 95.81 158 VAL A N 1
ATOM 1274 C CA . VAL A 1 158 ? -14.628 4.417 7.406 1.00 95.81 158 VAL A CA 1
ATOM 1275 C C . VAL A 1 158 ? -13.388 4.684 8.256 1.00 95.81 158 VAL A C 1
ATOM 1277 O O . VAL A 1 158 ? -12.270 4.357 7.859 1.00 95.81 158 VAL A O 1
ATOM 1280 N N . GLY A 1 159 ? -13.564 5.244 9.451 1.00 93.25 159 GLY A N 1
ATOM 1281 C CA . GLY A 1 159 ? -12.475 5.328 10.422 1.00 93.25 159 GLY A CA 1
ATOM 1282 C C . GLY A 1 159 ? -12.870 5.932 11.762 1.00 93.25 159 GLY A C 1
ATOM 1283 O O . GLY A 1 159 ? -13.952 6.488 11.922 1.00 93.25 159 GLY A O 1
ATOM 1284 N N . ALA A 1 160 ? -11.977 5.829 12.744 1.00 90.50 160 ALA A N 1
ATOM 1285 C CA . ALA A 1 160 ? -12.272 6.219 14.123 1.00 90.50 160 ALA A CA 1
ATOM 1286 C C . ALA A 1 160 ? -12.121 7.729 14.397 1.00 90.50 160 ALA A C 1
ATOM 1288 O O . ALA A 1 160 ? -12.671 8.240 15.369 1.00 90.50 160 ALA A O 1
ATOM 1289 N N . ILE A 1 161 ? -11.385 8.474 13.566 1.00 90.62 161 ILE A N 1
ATOM 1290 C CA . ILE A 1 161 ? -11.102 9.894 13.827 1.00 90.62 161 ILE A CA 1
ATOM 1291 C C . ILE A 1 161 ? -12.399 10.713 13.797 1.00 90.62 161 ILE A C 1
ATOM 1293 O O . ILE A 1 161 ? -13.098 10.763 12.788 1.00 90.62 161 ILE A O 1
ATOM 1297 N N . GLY A 1 162 ? -12.681 11.405 14.902 1.00 88.88 162 GLY A N 1
ATOM 1298 C CA . GLY A 1 162 ? -13.889 12.215 15.065 1.00 88.88 162 GLY A CA 1
ATOM 1299 C C . GLY A 1 162 ? -15.102 11.434 15.578 1.00 88.88 162 GLY A C 1
ATOM 1300 O O . GLY A 1 162 ? -16.205 11.988 15.612 1.00 88.88 162 GLY A O 1
ATOM 1301 N N . ASN A 1 163 ? -14.919 10.177 15.989 1.00 89.81 163 ASN A N 1
ATOM 1302 C CA . ASN A 1 163 ? -15.976 9.391 16.603 1.00 89.81 163 ASN A CA 1
ATOM 1303 C C . ASN A 1 163 ? -16.446 10.010 17.942 1.00 89.81 163 ASN A C 1
ATOM 1305 O O . ASN A 1 163 ? -15.653 10.574 18.702 1.00 89.81 163 ASN A O 1
ATOM 1309 N N . PRO A 1 164 ? -17.754 9.959 18.246 1.00 85.56 164 PRO A N 1
ATOM 1310 C CA . PRO A 1 164 ? -18.284 10.513 19.489 1.00 85.56 164 PRO A CA 1
ATOM 1311 C C . PRO A 1 164 ? -18.028 9.603 20.698 1.00 85.56 164 PRO A C 1
ATOM 1313 O O . PRO A 1 164 ? -17.903 10.111 21.814 1.00 85.56 164 PRO A O 1
ATOM 1316 N N . ARG A 1 165 ? -17.943 8.281 20.478 1.00 85.62 165 ARG A N 1
ATOM 1317 C CA . ARG A 1 165 ? -17.759 7.247 21.509 1.00 85.62 165 ARG A CA 1
ATOM 1318 C C . ARG A 1 165 ? -16.718 6.217 21.080 1.00 85.62 165 ARG A C 1
ATOM 1320 O O . ARG A 1 165 ? -16.601 5.899 19.897 1.00 85.62 165 ARG A O 1
ATOM 1327 N N . GLU A 1 166 ? -15.994 5.664 22.046 1.00 83.62 166 GLU A N 1
ATOM 1328 C CA . GLU A 1 166 ? -15.053 4.571 21.796 1.00 83.62 166 GLU A CA 1
ATOM 1329 C C . GLU A 1 166 ? -15.774 3.333 21.240 1.00 83.62 166 GLU A C 1
ATOM 1331 O O . GLU A 1 166 ? -16.927 3.070 21.577 1.00 83.62 166 GLU A O 1
ATOM 1336 N N . GLY A 1 167 ? -15.110 2.601 20.343 1.00 83.75 167 GLY A N 1
ATOM 1337 C CA . GLY A 1 167 ? -15.699 1.446 19.657 1.00 83.75 167 GLY A CA 1
ATOM 1338 C C . GLY A 1 167 ? -16.631 1.803 18.494 1.00 83.75 167 GLY A C 1
ATOM 1339 O O . GLY A 1 167 ? -17.220 0.909 17.897 1.00 83.75 167 GLY A O 1
ATOM 1340 N N . THR A 1 168 ? -16.755 3.087 18.143 1.00 90.94 168 THR A N 1
ATOM 1341 C CA . THR A 1 168 ? -17.593 3.552 17.025 1.00 90.94 168 THR A CA 1
ATOM 1342 C C . THR A 1 168 ? -16.738 4.132 15.902 1.00 90.94 168 THR A C 1
ATOM 1344 O O . THR A 1 168 ? -15.647 4.650 16.151 1.00 90.94 168 THR A O 1
ATOM 1347 N N . ASN A 1 169 ? -17.236 4.057 14.668 1.00 92.88 169 ASN A N 1
ATOM 1348 C CA . ASN A 1 169 ? -16.572 4.600 13.485 1.00 92.88 169 ASN A CA 1
ATOM 1349 C C . ASN A 1 169 ? -17.384 5.746 12.882 1.00 92.88 169 ASN A C 1
ATOM 1351 O O . ASN A 1 169 ? -18.614 5.738 12.891 1.00 92.88 169 ASN A O 1
ATOM 1355 N N . VAL A 1 170 ? -16.677 6.711 12.307 1.00 94.81 170 VAL A N 1
ATOM 1356 C CA . VAL A 1 170 ? -17.231 7.693 11.382 1.00 94.81 170 VAL A CA 1
ATOM 1357 C C . VAL A 1 170 ? -17.298 7.054 10.000 1.00 94.81 170 VAL A C 1
ATOM 1359 O O . VAL A 1 170 ? -16.315 6.483 9.528 1.00 94.81 170 VAL A O 1
ATOM 1362 N N . VAL A 1 171 ? -18.456 7.171 9.352 1.00 96.19 171 VAL A N 1
ATOM 1363 C CA . VAL A 1 171 ? -18.686 6.698 7.984 1.00 96.19 171 VAL A CA 1
ATOM 1364 C C . VAL A 1 171 ? -18.994 7.900 7.096 1.00 96.19 171 VAL A C 1
ATOM 1366 O O . VAL A 1 171 ? -19.906 8.672 7.393 1.00 96.19 171 VAL A O 1
ATOM 1369 N N . ILE A 1 172 ? -18.235 8.066 6.014 1.00 96.81 172 ILE A N 1
ATOM 1370 C CA . ILE A 1 172 ? -18.450 9.103 4.999 1.00 96.81 172 ILE A CA 1
ATOM 1371 C C . ILE A 1 172 ? -18.936 8.418 3.727 1.00 96.81 172 ILE A C 1
ATOM 1373 O O . ILE A 1 172 ? -18.226 7.600 3.151 1.00 96.81 172 ILE A O 1
ATOM 1377 N N . VAL A 1 173 ? -20.136 8.763 3.276 1.00 97.75 173 VAL A N 1
ATOM 1378 C CA . VAL A 1 173 ? -20.720 8.244 2.034 1.00 97.75 173 VAL A CA 1
ATOM 1379 C C . VAL A 1 173 ? -20.487 9.252 0.914 1.00 97.75 173 VAL A C 1
ATOM 1381 O O . VAL A 1 173 ? -20.752 10.438 1.105 1.00 97.75 173 VAL A O 1
ATOM 1384 N N . ARG A 1 174 ? -19.983 8.795 -0.240 1.00 97.81 174 ARG A N 1
ATOM 1385 C CA . ARG A 1 174 ? -19.579 9.678 -1.352 1.00 97.81 174 ARG A CA 1
ATOM 1386 C C . ARG A 1 174 ? -20.336 9.430 -2.648 1.00 97.81 174 ARG A C 1
ATOM 1388 O O . ARG A 1 174 ? -20.616 10.381 -3.368 1.00 97.81 174 ARG A O 1
ATOM 1395 N N . THR A 1 175 ? -20.649 8.174 -2.957 1.00 97.56 175 THR A N 1
ATOM 1396 C CA . THR A 1 175 ? -21.291 7.790 -4.223 1.00 97.56 175 THR A CA 1
ATOM 1397 C C . THR A 1 175 ? -22.629 7.097 -3.985 1.00 97.56 175 THR A C 1
ATOM 1399 O O . THR A 1 175 ? -22.894 6.603 -2.890 1.00 97.56 175 THR A O 1
ATOM 1402 N N . GLU A 1 176 ? -23.462 7.006 -5.026 1.00 97.81 176 GLU A N 1
ATOM 1403 C CA . GLU A 1 176 ? -24.736 6.270 -4.967 1.00 97.81 176 GLU A CA 1
ATOM 1404 C C . GLU A 1 176 ? -24.539 4.785 -4.630 1.00 97.81 176 GLU A C 1
ATOM 1406 O O . GLU A 1 176 ? -25.340 4.203 -3.902 1.00 97.81 176 GLU A O 1
ATOM 1411 N N . VAL A 1 177 ? -23.437 4.180 -5.092 1.00 96.62 177 VAL A N 1
ATOM 1412 C CA . VAL A 1 177 ? -23.062 2.804 -4.723 1.00 96.62 177 VAL A CA 1
ATOM 1413 C C . VAL A 1 177 ? -22.825 2.703 -3.217 1.00 96.62 177 VAL A C 1
ATOM 1415 O O . VAL A 1 177 ? -23.354 1.803 -2.567 1.00 96.62 177 VAL A O 1
ATOM 1418 N N . GLY A 1 178 ? -22.064 3.645 -2.654 1.00 97.50 178 GLY A N 1
ATOM 1419 C CA . GLY A 1 178 ? -21.797 3.686 -1.220 1.00 97.50 178 GLY A CA 1
ATOM 1420 C C . GLY A 1 178 ? -23.045 3.970 -0.389 1.00 97.50 178 GLY A C 1
ATOM 1421 O O . GLY A 1 178 ? -23.245 3.348 0.650 1.00 97.50 178 GLY A O 1
ATOM 1422 N N . LYS A 1 179 ? -23.918 4.864 -0.864 1.00 97.75 179 LYS A N 1
ATOM 1423 C CA . LYS A 1 179 ? -25.190 5.177 -0.208 1.00 97.75 179 LYS A CA 1
ATOM 1424 C C . LYS A 1 179 ? -26.091 3.954 -0.148 1.00 97.75 179 LYS A C 1
ATOM 1426 O O . LYS A 1 179 ? -26.536 3.590 0.934 1.00 97.75 179 LYS A O 1
ATOM 1431 N N . LYS A 1 180 ? -26.268 3.277 -1.285 1.00 97.81 180 LYS A N 1
ATOM 1432 C CA . LYS A 1 180 ? -27.030 2.032 -1.367 1.00 97.81 180 LYS A CA 1
ATOM 1433 C C . LYS A 1 180 ? -26.501 0.984 -0.383 1.00 97.81 180 LYS A C 1
ATOM 1435 O O . LYS A 1 180 ? -27.290 0.409 0.355 1.00 97.81 180 LYS A O 1
ATOM 1440 N N . LEU A 1 181 ? -25.180 0.788 -0.327 1.00 96.38 181 LEU A N 1
ATOM 1441 C CA . LEU A 1 181 ? -24.551 -0.150 0.607 1.00 96.38 181 LEU A CA 1
ATOM 1442 C C . LEU A 1 181 ? -24.882 0.173 2.074 1.00 96.38 181 LEU A C 1
ATOM 1444 O O . LEU A 1 181 ? -25.237 -0.724 2.835 1.00 96.38 181 LEU A O 1
ATOM 1448 N N . ILE A 1 182 ? -24.753 1.439 2.480 1.00 97.44 182 ILE A N 1
ATOM 1449 C CA . ILE A 1 182 ? -25.010 1.857 3.865 1.00 97.44 182 ILE A CA 1
ATOM 1450 C C . ILE A 1 182 ? -26.499 1.775 4.213 1.00 97.44 182 ILE A C 1
ATOM 1452 O O . ILE A 1 182 ? -26.835 1.303 5.298 1.00 97.44 182 ILE A O 1
ATOM 1456 N N . ASP A 1 183 ? -27.384 2.189 3.308 1.00 97.25 183 ASP A N 1
ATOM 1457 C CA . ASP A 1 183 ? -28.831 2.135 3.524 1.00 97.25 183 ASP A CA 1
ATOM 1458 C C . ASP A 1 183 ? -29.317 0.681 3.663 1.00 97.25 183 ASP A C 1
ATOM 1460 O O . ASP A 1 183 ? -30.056 0.371 4.598 1.00 97.25 183 ASP A O 1
ATOM 1464 N N . GLU A 1 184 ? -28.848 -0.232 2.804 1.00 97.12 184 GLU A N 1
ATOM 1465 C CA . GLU A 1 184 ? -29.153 -1.668 2.904 1.00 97.12 184 GLU A CA 1
ATOM 1466 C C . GLU A 1 184 ? -28.601 -2.277 4.202 1.00 97.12 184 GLU A C 1
ATOM 1468 O O . GLU A 1 184 ? -29.295 -3.045 4.868 1.00 97.12 184 GLU A O 1
ATOM 1473 N N . ALA A 1 185 ? -27.388 -1.897 4.616 1.00 95.50 185 ALA A N 1
ATOM 1474 C CA . ALA A 1 185 ? -26.795 -2.380 5.862 1.00 95.50 185 ALA A CA 1
ATOM 1475 C C . ALA A 1 185 ? -27.550 -1.890 7.115 1.00 95.50 185 ALA A C 1
ATOM 1477 O O . ALA A 1 185 ? -27.666 -2.637 8.091 1.00 95.50 185 ALA A O 1
ATOM 1478 N N . LEU A 1 186 ? -28.083 -0.661 7.091 1.00 96.00 186 LEU A N 1
ATOM 1479 C CA . LEU A 1 186 ? -28.944 -0.118 8.150 1.00 96.00 186 LEU A CA 1
ATOM 1480 C C . LEU A 1 186 ? -30.302 -0.828 8.188 1.00 96.00 186 LEU A C 1
ATOM 1482 O O . LEU A 1 186 ? -30.766 -1.193 9.265 1.00 96.00 186 LEU A O 1
ATOM 1486 N N . GLN A 1 187 ? -30.925 -1.048 7.027 1.00 96.50 187 GLN A N 1
ATOM 1487 C CA . GLN A 1 187 ? -32.207 -1.757 6.919 1.00 96.50 187 GLN A CA 1
ATOM 1488 C C . GLN A 1 187 ? -32.100 -3.212 7.381 1.00 96.50 187 GLN A C 1
ATOM 1490 O O . GLN A 1 187 ? -32.996 -3.710 8.058 1.00 96.50 187 GLN A O 1
ATOM 1495 N N . ALA A 1 188 ? -30.989 -3.878 7.060 1.00 95.38 188 ALA A N 1
ATOM 1496 C CA . ALA A 1 188 ? -30.700 -5.235 7.509 1.00 95.38 188 ALA A CA 1
ATOM 1497 C C . ALA A 1 188 ? -30.322 -5.319 9.002 1.00 95.38 188 ALA A C 1
ATOM 1499 O O . ALA A 1 188 ? -30.152 -6.418 9.524 1.00 95.38 188 ALA A O 1
ATOM 1500 N N . GLY A 1 189 ? -30.154 -4.183 9.691 1.00 93.31 189 GLY A N 1
ATOM 1501 C CA . GLY A 1 189 ? -29.773 -4.136 11.105 1.00 93.31 189 GLY A CA 1
ATOM 1502 C C . GLY A 1 189 ? -28.337 -4.591 11.389 1.00 93.31 189 GLY A C 1
ATOM 1503 O O . GLY A 1 189 ? -28.004 -4.867 12.538 1.00 93.31 189 GLY A O 1
ATOM 1504 N N . VAL A 1 190 ? -27.481 -4.672 10.363 1.00 91.81 190 VAL A N 1
ATOM 1505 C CA . VAL A 1 190 ? -26.075 -5.105 10.496 1.00 91.81 190 VAL A CA 1
ATOM 1506 C C . VAL A 1 190 ? -25.200 -3.972 11.036 1.00 91.81 190 VAL A C 1
ATOM 1508 O O . VAL A 1 190 ? -24.199 -4.215 11.707 1.00 91.81 190 VAL A O 1
ATOM 1511 N N . ILE A 1 191 ? -25.589 -2.723 10.772 1.00 93.44 191 ILE A N 1
ATOM 1512 C CA . ILE A 1 191 ? -24.975 -1.533 11.361 1.00 93.44 191 ILE A CA 1
ATOM 1513 C C . ILE A 1 191 ? -26.035 -0.667 12.035 1.00 93.44 191 ILE A C 1
ATOM 1515 O O . ILE A 1 191 ? -27.198 -0.651 11.636 1.00 93.44 191 ILE A O 1
ATOM 1519 N N . LEU A 1 192 ? -25.615 0.091 13.046 1.00 92.19 192 LEU A N 1
ATOM 1520 C CA . LEU A 1 192 ? -26.472 1.023 13.771 1.00 92.19 192 LEU A CA 1
ATOM 1521 C C . LEU A 1 192 ? -26.001 2.455 13.533 1.00 92.19 192 LEU A C 1
ATOM 1523 O O . LEU A 1 192 ? -24.808 2.755 13.605 1.00 92.19 192 LEU A O 1
ATOM 1527 N N . ARG A 1 193 ? -26.952 3.361 13.292 1.00 91.50 193 ARG A N 1
ATOM 1528 C CA . ARG A 1 193 ? -26.679 4.797 13.225 1.00 91.50 193 ARG A CA 1
ATOM 1529 C C . ARG A 1 193 ? -26.835 5.415 14.608 1.00 91.50 193 ARG A C 1
ATOM 1531 O O . ARG A 1 193 ? -27.924 5.408 15.176 1.00 91.50 193 ARG A O 1
ATOM 1538 N N . LEU A 1 194 ? -25.754 5.986 15.127 1.00 88.69 194 LEU A N 1
ATOM 1539 C CA . LEU A 1 194 ? -25.795 6.732 16.381 1.00 88.69 194 LEU A CA 1
ATOM 1540 C C . LEU A 1 194 ? -26.398 8.124 16.172 1.00 88.69 194 LEU A C 1
ATOM 1542 O O . LEU A 1 194 ? -26.210 8.744 15.126 1.00 88.69 194 LEU A O 1
ATOM 1546 N N . GLN A 1 195 ? -27.110 8.608 17.192 1.00 85.25 195 GLN A N 1
ATOM 1547 C CA . GLN A 1 195 ? -27.661 9.969 17.231 1.00 85.25 195 GLN A CA 1
ATOM 1548 C C . GLN A 1 195 ? -26.600 11.014 17.608 1.00 85.25 195 GLN A C 1
ATOM 1550 O O . GLN A 1 195 ? -26.767 12.201 17.326 1.00 85.25 195 GLN A O 1
ATOM 1555 N N . ASP A 1 196 ? -25.504 10.586 18.244 1.00 87.00 196 ASP A N 1
ATOM 1556 C CA . ASP A 1 196 ? -24.416 11.479 18.629 1.00 87.00 196 ASP A CA 1
ATOM 1557 C C . ASP A 1 196 ? -23.775 12.125 17.393 1.00 87.00 196 ASP A C 1
ATOM 1559 O O . ASP A 1 196 ? -23.508 11.475 16.378 1.00 87.00 196 ASP A O 1
ATOM 1563 N N . LYS A 1 197 ? -23.480 13.423 17.489 1.00 88.00 197 LYS A N 1
ATOM 1564 C CA . LYS A 1 197 ? -22.857 14.161 16.389 1.00 88.00 197 LYS A CA 1
ATOM 1565 C C . LYS A 1 197 ? -21.385 13.777 16.242 1.00 88.00 197 LYS A C 1
ATOM 1567 O O . LYS A 1 197 ? -20.628 13.767 17.212 1.00 88.00 197 LYS A O 1
ATOM 1572 N N . VAL A 1 198 ? -20.968 13.544 14.999 1.00 91.12 198 VAL A N 1
ATOM 1573 C CA . VAL A 1 198 ? -19.555 13.387 14.629 1.00 91.12 198 VAL A CA 1
ATOM 1574 C C . VAL A 1 198 ? -18.788 14.662 14.989 1.00 91.12 198 VAL A C 1
ATOM 1576 O O . VAL A 1 198 ? -19.246 15.774 14.714 1.00 91.12 198 VAL A O 1
ATOM 1579 N N . ARG A 1 199 ? -17.584 14.518 15.551 1.00 92.56 199 ARG A N 1
ATOM 1580 C CA . ARG A 1 199 ? -16.679 15.636 15.861 1.00 92.56 199 ARG A CA 1
ATOM 1581 C C . ARG A 1 199 ? -15.977 16.124 14.589 1.00 92.56 199 ARG A C 1
ATOM 1583 O O . ARG A 1 199 ? -14.770 15.960 14.411 1.00 92.56 199 ARG A O 1
ATOM 1590 N N . ILE A 1 200 ? -16.751 16.726 13.684 1.00 92.56 200 ILE A N 1
ATOM 1591 C CA . ILE A 1 200 ? -16.296 17.149 12.347 1.00 92.56 200 ILE A CA 1
ATOM 1592 C C . ILE A 1 200 ? -15.129 18.138 12.426 1.00 92.56 200 ILE A C 1
ATOM 1594 O O . ILE A 1 200 ? -14.215 18.046 11.611 1.00 92.56 200 ILE A O 1
ATOM 1598 N N . LYS A 1 201 ? -15.113 19.047 13.413 1.00 93.50 201 LYS A N 1
ATOM 1599 C CA . LYS A 1 201 ? -14.002 19.996 13.606 1.00 93.50 201 LYS A CA 1
ATOM 1600 C C . LYS A 1 201 ? -12.667 19.270 13.812 1.00 93.50 201 LYS A C 1
ATOM 1602 O O . LYS A 1 201 ? -11.690 19.604 13.151 1.00 93.50 201 LYS A O 1
ATOM 1607 N N . THR A 1 202 ? -12.639 18.237 14.658 1.00 91.81 202 THR A N 1
ATOM 1608 C CA . THR A 1 202 ? -11.442 17.419 14.914 1.00 91.81 202 THR A CA 1
ATOM 1609 C C . THR A 1 202 ? -10.993 16.678 13.659 1.00 91.81 202 THR A C 1
ATOM 1611 O O . THR A 1 202 ? -9.825 16.762 13.283 1.00 91.81 202 THR A O 1
ATOM 1614 N N . LEU A 1 203 ? -11.923 16.001 12.975 1.00 93.19 203 LEU A N 1
ATOM 1615 C CA . LEU A 1 203 ? -11.623 15.289 11.730 1.00 93.19 203 LEU A CA 1
ATOM 1616 C C . LEU A 1 203 ? -11.070 16.240 10.657 1.00 93.19 203 LEU A C 1
ATOM 1618 O O . LEU A 1 203 ? -10.055 15.944 10.031 1.00 93.19 203 LEU A O 1
ATOM 1622 N N . SER A 1 204 ? -11.695 17.407 10.495 1.00 93.81 204 SER A N 1
ATOM 1623 C CA . SER A 1 204 ? -11.289 18.419 9.515 1.00 93.81 204 SER A CA 1
ATOM 1624 C C . SER A 1 204 ? -9.918 19.014 9.842 1.00 93.81 204 SER A C 1
ATOM 1626 O O . SER A 1 204 ? -9.099 19.158 8.939 1.00 93.81 204 SER A O 1
ATOM 1628 N N . LYS A 1 205 ? -9.627 19.294 11.123 1.00 95.31 205 LYS A N 1
ATOM 1629 C CA . LYS A 1 205 ? -8.312 19.785 11.580 1.00 95.31 205 LYS A CA 1
ATOM 1630 C C . LYS A 1 205 ? -7.200 18.792 11.232 1.00 95.31 205 LYS A C 1
ATOM 1632 O O . LYS A 1 205 ? -6.176 19.191 10.686 1.00 95.31 205 LYS A O 1
ATOM 1637 N N . ILE A 1 206 ? -7.406 17.499 11.493 1.00 93.12 206 ILE A N 1
ATOM 1638 C CA . ILE A 1 206 ? -6.406 16.454 11.210 1.00 93.12 206 ILE A CA 1
ATOM 1639 C C . ILE A 1 206 ? -6.245 16.238 9.698 1.00 93.12 206 ILE A C 1
ATOM 1641 O O . ILE A 1 206 ? -5.118 16.136 9.212 1.00 93.12 206 ILE A O 1
ATOM 1645 N N . ALA A 1 207 ? -7.346 16.227 8.939 1.00 94.19 207 ALA A N 1
ATOM 1646 C CA . ALA A 1 207 ? -7.297 16.138 7.479 1.00 94.19 207 ALA A CA 1
ATOM 1647 C C . ALA A 1 207 ? -6.518 17.312 6.869 1.00 94.19 207 ALA A C 1
ATOM 1649 O O . ALA A 1 207 ? -5.655 17.108 6.017 1.00 94.19 207 ALA A O 1
ATOM 1650 N N . LEU A 1 208 ? -6.780 18.534 7.343 1.00 93.69 208 LEU A N 1
ATOM 1651 C CA . LEU A 1 208 ? -6.085 19.734 6.888 1.00 93.69 208 LEU A CA 1
ATOM 1652 C C . LEU A 1 208 ? -4.598 19.700 7.255 1.00 93.69 208 LEU A C 1
ATOM 1654 O O . LEU A 1 208 ? -3.770 20.013 6.406 1.00 93.69 208 LEU A O 1
ATOM 1658 N N . LYS A 1 209 ? -4.249 19.246 8.467 1.00 91.88 209 LYS A N 1
ATOM 1659 C CA . LYS A 1 209 ? -2.850 19.083 8.890 1.00 91.88 209 LYS A CA 1
ATOM 1660 C C . LYS A 1 209 ? -2.090 18.133 7.962 1.00 91.88 209 LYS A C 1
ATOM 1662 O O . LYS A 1 209 ? -0.979 18.453 7.549 1.00 91.88 209 LYS A O 1
ATOM 1667 N N . LYS A 1 210 ? -2.699 17.004 7.574 1.00 93.38 210 LYS A N 1
ATOM 1668 C CA . LYS A 1 210 ? -2.101 16.070 6.606 1.00 93.38 210 LYS A CA 1
ATOM 1669 C C . LYS A 1 210 ? -1.870 16.738 5.244 1.00 93.38 210 LYS A C 1
ATOM 1671 O O . LYS A 1 210 ? -0.777 16.635 4.692 1.00 93.38 210 LYS A O 1
ATOM 1676 N N . LYS A 1 211 ? -2.869 17.473 4.739 1.00 91.31 211 LYS A N 1
ATOM 1677 C CA . LYS A 1 211 ? -2.769 18.234 3.480 1.00 91.31 211 LYS A CA 1
ATOM 1678 C C . LYS A 1 211 ? -1.643 19.267 3.526 1.00 91.31 211 LYS A C 1
ATOM 1680 O O . LYS A 1 211 ? -0.787 19.269 2.649 1.00 91.31 211 LYS A O 1
ATOM 1685 N N . GLN A 1 212 ? -1.598 20.092 4.566 1.00 89.56 212 GLN A N 1
ATOM 1686 C CA . GLN A 1 212 ? -0.577 21.129 4.733 1.00 89.56 212 GLN A CA 1
ATOM 1687 C C . GLN A 1 212 ? 0.830 20.534 4.838 1.00 89.56 212 GLN A C 1
ATOM 1689 O O . GLN A 1 212 ? 1.735 20.985 4.141 1.00 89.56 212 GLN A O 1
ATOM 1694 N N . ARG A 1 213 ? 1.000 19.463 5.626 1.00 87.88 213 ARG A N 1
ATOM 1695 C CA . ARG A 1 213 ? 2.276 18.743 5.749 1.00 87.88 213 ARG A CA 1
ATOM 1696 C C . ARG A 1 213 ? 2.813 18.294 4.392 1.00 87.88 213 ARG A C 1
ATOM 1698 O O . ARG A 1 213 ? 3.988 18.501 4.102 1.00 87.88 213 ARG A O 1
ATOM 1705 N N . SER A 1 214 ? 1.945 17.719 3.561 1.00 82.69 214 SER A N 1
ATOM 1706 C CA . SER A 1 214 ? 2.338 17.240 2.233 1.00 82.69 214 SER A CA 1
ATOM 1707 C C . SER A 1 214 ? 2.760 18.346 1.269 1.00 82.69 214 SER A C 1
ATOM 1709 O O . SER A 1 214 ? 3.549 18.093 0.367 1.00 82.69 214 SER A O 1
ATOM 1711 N N . GLN A 1 215 ? 2.272 19.571 1.477 1.00 76.44 215 GLN A N 1
ATOM 1712 C CA . GLN A 1 215 ? 2.642 20.742 0.680 1.00 76.44 215 GLN A CA 1
ATOM 1713 C C . GLN A 1 215 ? 3.932 21.402 1.180 1.00 76.44 215 GLN A C 1
ATOM 1715 O O . GLN A 1 215 ? 4.640 22.023 0.396 1.00 76.44 215 GLN A O 1
ATOM 1720 N N . SER A 1 216 ? 4.230 21.287 2.479 1.00 67.38 216 SER A N 1
ATOM 1721 C CA . SER A 1 216 ? 5.427 21.872 3.099 1.00 67.38 216 SER A CA 1
ATOM 1722 C C . SER A 1 216 ? 6.701 21.053 2.909 1.00 67.38 216 SER A C 1
ATOM 1724 O O . SER A 1 216 ? 7.792 21.574 3.122 1.00 67.38 216 SER A O 1
ATOM 1726 N N . GLN A 1 217 ? 6.583 19.775 2.548 1.00 59.81 217 GLN A N 1
ATOM 1727 C CA . GLN A 1 217 ? 7.754 18.962 2.262 1.00 59.81 217 GLN A CA 1
ATOM 1728 C C . GLN A 1 217 ? 8.329 19.365 0.901 1.00 59.81 217 GLN A C 1
ATOM 1730 O O . GLN A 1 217 ? 7.599 19.303 -0.093 1.00 59.81 217 GLN A O 1
ATOM 1735 N N . PRO A 1 218 ? 9.613 19.762 0.821 1.00 45.59 218 PRO A N 1
ATOM 1736 C CA . PRO A 1 218 ? 10.273 19.903 -0.458 1.00 45.59 218 PRO A CA 1
ATOM 1737 C C . PRO A 1 218 ? 10.369 18.499 -1.045 1.00 45.59 218 PRO A C 1
ATOM 1739 O O . PRO A 1 218 ? 11.257 17.721 -0.712 1.00 45.59 218 PRO A O 1
ATOM 1742 N N . VAL A 1 219 ? 9.429 18.147 -1.917 1.00 45.12 219 VAL A N 1
ATOM 1743 C CA . VAL A 1 219 ? 9.723 17.121 -2.904 1.00 45.12 219 VAL A CA 1
ATOM 1744 C C . VAL A 1 219 ? 10.894 17.718 -3.671 1.00 45.12 219 VAL A C 1
ATOM 1746 O O . VAL A 1 219 ? 10.703 18.704 -4.387 1.00 45.12 219 VAL A O 1
ATOM 1749 N N . GLU A 1 220 ? 12.105 17.184 -3.494 1.00 42.62 220 GLU A N 1
ATOM 1750 C CA . GLU A 1 220 ? 13.144 17.320 -4.510 1.00 42.62 220 GLU A CA 1
ATOM 1751 C C . GLU A 1 220 ? 12.591 16.628 -5.753 1.00 42.62 220 GLU A C 1
ATOM 1753 O O . GLU A 1 220 ? 12.876 15.475 -6.066 1.00 42.62 220 GLU A O 1
ATOM 1758 N N . GLN A 1 221 ? 11.687 17.323 -6.440 1.00 40.03 221 GLN A N 1
ATOM 1759 C CA . GLN A 1 221 ? 11.332 16.977 -7.787 1.00 40.03 221 GLN A CA 1
ATOM 1760 C C . GLN A 1 221 ? 12.657 17.097 -8.527 1.00 40.03 221 GLN A C 1
ATOM 1762 O O . GLN A 1 221 ? 13.271 18.172 -8.461 1.00 40.03 221 GLN A O 1
ATOM 1767 N N . PRO A 1 222 ? 13.143 16.039 -9.198 1.00 38.41 222 PRO A N 1
ATOM 1768 C CA . PRO A 1 222 ? 14.217 16.238 -10.148 1.00 38.41 222 PRO A CA 1
ATOM 1769 C C . PRO A 1 222 ? 13.738 17.376 -11.040 1.00 38.41 222 PRO A C 1
ATOM 1771 O O . PRO A 1 222 ? 12.657 17.275 -11.621 1.00 38.41 222 PRO A O 1
ATOM 1774 N N . GLN A 1 223 ? 14.462 18.498 -11.047 1.00 36.94 223 GLN A N 1
ATOM 1775 C CA . GLN A 1 223 ? 14.078 19.657 -11.838 1.00 36.94 223 GLN A CA 1
ATOM 1776 C C . GLN A 1 223 ? 14.227 19.290 -13.311 1.00 36.94 223 GLN A C 1
ATOM 1778 O O . GLN A 1 223 ? 15.222 19.591 -13.963 1.00 36.94 223 GLN A O 1
ATOM 1783 N N . ILE A 1 224 ? 13.229 18.598 -13.845 1.00 43.72 224 ILE A N 1
ATOM 1784 C CA . ILE A 1 224 ? 13.001 18.491 -15.268 1.00 43.72 224 ILE A CA 1
ATOM 1785 C C . ILE A 1 224 ? 12.415 19.851 -15.616 1.00 43.72 224 ILE A C 1
ATOM 1787 O O . ILE A 1 224 ? 11.210 20.071 -15.525 1.00 43.72 224 ILE A O 1
ATOM 1791 N N . GLY A 1 225 ? 13.302 20.807 -15.886 1.00 35.47 225 GLY A N 1
ATOM 1792 C CA . GLY A 1 225 ? 12.939 22.162 -16.261 1.00 35.47 225 GLY A CA 1
ATOM 1793 C C . GLY A 1 225 ? 12.178 22.155 -17.579 1.00 35.47 225 GLY A C 1
ATOM 1794 O O . GLY A 1 225 ? 12.760 22.377 -18.635 1.00 35.47 225 GLY A O 1
ATOM 1795 N N . VAL A 1 226 ? 10.871 21.914 -17.531 1.00 40.25 226 VAL A N 1
ATOM 1796 C CA . VAL A 1 226 ? 9.977 22.231 -18.637 1.00 40.25 226 VAL A CA 1
ATOM 1797 C C . VAL A 1 226 ? 9.548 23.672 -18.418 1.00 40.25 226 VAL A C 1
ATOM 1799 O O . VAL A 1 226 ? 8.651 23.959 -17.629 1.00 40.25 226 VAL A O 1
ATOM 1802 N N . LYS A 1 227 ? 10.231 24.604 -19.088 1.00 37.19 227 LYS A N 1
ATOM 1803 C CA . LYS A 1 227 ? 9.710 25.963 -19.224 1.00 37.19 227 LYS A CA 1
ATOM 1804 C C . LYS A 1 227 ? 8.437 25.870 -20.056 1.00 37.19 227 LYS A C 1
ATOM 1806 O O . LYS A 1 227 ? 8.510 25.626 -21.259 1.00 37.19 227 LYS A O 1
ATOM 1811 N N . LEU A 1 228 ? 7.288 26.056 -19.416 1.00 40.66 228 LEU A N 1
ATOM 1812 C CA . LEU A 1 228 ? 6.087 26.465 -20.128 1.00 40.66 228 LEU A CA 1
ATOM 1813 C C . LEU A 1 228 ? 6.420 27.801 -20.789 1.00 40.66 228 LEU A C 1
ATOM 1815 O O . LEU A 1 228 ? 6.740 28.780 -20.113 1.00 40.66 228 LEU A O 1
ATOM 1819 N N . VAL A 1 229 ? 6.467 27.800 -22.119 1.00 46.84 229 VAL A N 1
ATOM 1820 C CA . VAL A 1 229 ? 6.615 29.024 -22.904 1.00 46.84 229 VAL A CA 1
ATOM 1821 C C . VAL A 1 229 ? 5.234 29.661 -22.949 1.00 46.84 229 VAL A C 1
ATOM 1823 O O . VAL A 1 229 ? 4.513 29.552 -23.938 1.00 46.84 229 VAL A O 1
ATOM 1826 N N . ASP A 1 230 ? 4.832 30.238 -21.824 1.00 45.22 230 ASP A N 1
ATOM 1827 C CA . ASP A 1 230 ? 3.646 31.072 -21.780 1.00 45.22 230 ASP A CA 1
ATOM 1828 C C . ASP A 1 230 ? 4.004 32.394 -22.465 1.00 45.22 230 ASP A C 1
ATOM 1830 O O . ASP A 1 230 ? 4.986 33.045 -22.116 1.00 45.22 230 ASP A O 1
ATOM 1834 N N . GLU A 1 231 ? 3.198 32.737 -23.470 1.00 48.25 231 GLU A N 1
ATOM 1835 C CA . GLU A 1 231 ? 3.285 33.905 -24.355 1.00 48.25 231 GLU A CA 1
ATOM 1836 C C . GLU A 1 231 ? 4.176 33.747 -25.600 1.00 48.25 231 GLU A C 1
ATOM 1838 O O . GLU A 1 231 ? 5.390 33.950 -25.599 1.00 48.25 231 GLU A O 1
ATOM 1843 N N . ILE A 1 232 ? 3.518 33.526 -26.746 1.00 51.12 232 ILE A N 1
ATOM 1844 C CA . ILE A 1 232 ? 4.045 33.967 -28.042 1.00 51.12 232 ILE A CA 1
ATOM 1845 C C . ILE A 1 232 ? 4.036 35.500 -28.004 1.00 51.12 232 ILE A C 1
ATOM 1847 O O . ILE A 1 232 ? 3.061 36.147 -28.392 1.00 51.12 232 ILE A O 1
ATOM 1851 N N . GLN A 1 233 ? 5.109 36.093 -27.483 1.00 60.16 233 GLN A N 1
ATOM 1852 C CA . GLN A 1 233 ? 5.346 37.522 -27.631 1.00 60.16 233 GLN A CA 1
ATOM 1853 C C . GLN A 1 233 ? 5.366 37.853 -29.128 1.00 60.16 233 GLN A C 1
ATOM 1855 O O . GLN A 1 233 ? 5.946 37.119 -29.931 1.00 60.16 233 GLN A O 1
ATOM 1860 N N . LYS A 1 234 ? 4.707 38.949 -29.524 1.00 57.78 234 LYS A N 1
ATOM 1861 C CA . LYS A 1 234 ? 4.789 39.476 -30.893 1.00 57.78 234 LYS A CA 1
ATOM 1862 C C . LYS A 1 234 ? 6.238 39.879 -31.161 1.00 57.78 234 LYS A C 1
ATOM 1864 O O . LYS A 1 234 ? 6.648 40.982 -30.816 1.00 57.78 234 LYS A O 1
ATOM 1869 N N . VAL A 1 235 ? 7.008 38.967 -31.742 1.00 59.59 235 VAL A N 1
ATOM 1870 C CA . VAL A 1 235 ? 8.400 39.210 -32.115 1.00 59.59 235 VAL A CA 1
ATOM 1871 C C . VAL A 1 235 ? 8.411 40.246 -33.238 1.00 59.59 235 VAL A C 1
ATOM 1873 O O . VAL A 1 235 ? 7.661 40.117 -34.209 1.00 59.59 235 VAL A O 1
ATOM 1876 N N . ASN A 1 236 ? 9.233 41.289 -33.110 1.00 77.94 236 ASN A N 1
ATOM 1877 C CA . ASN A 1 236 ? 9.427 42.259 -34.184 1.00 77.94 236 ASN A CA 1
ATOM 1878 C C . ASN A 1 236 ? 9.896 41.503 -35.446 1.00 77.94 236 ASN A C 1
ATOM 1880 O O . ASN A 1 236 ? 10.828 40.704 -35.342 1.00 77.94 236 ASN A O 1
ATOM 1884 N N . PRO A 1 237 ? 9.293 41.712 -36.633 1.00 75.50 237 PRO A N 1
ATOM 1885 C CA . PRO A 1 237 ? 9.644 40.960 -37.841 1.00 75.50 237 PRO A CA 1
ATOM 1886 C C . PRO A 1 237 ? 11.133 41.052 -38.210 1.00 75.50 237 PRO A C 1
ATOM 1888 O O . PRO A 1 237 ? 11.684 40.098 -38.754 1.00 75.50 237 PRO A O 1
ATOM 1891 N N . ILE A 1 238 ? 11.806 42.155 -37.867 1.00 78.31 238 ILE A N 1
ATOM 1892 C CA . ILE A 1 238 ? 13.252 42.306 -38.075 1.00 78.31 238 ILE A CA 1
ATOM 1893 C C . ILE A 1 238 ? 14.041 41.426 -37.094 1.00 78.31 238 ILE A C 1
ATOM 1895 O O . ILE A 1 238 ? 14.964 40.725 -37.500 1.00 78.31 238 ILE A O 1
ATOM 1899 N N . GLU A 1 239 ? 13.662 41.397 -35.815 1.00 75.00 239 GLU A N 1
ATOM 1900 C CA . GLU A 1 239 ? 14.307 40.537 -34.812 1.00 75.00 239 GLU A CA 1
ATOM 1901 C C . GLU A 1 239 ? 14.061 39.052 -35.096 1.00 75.00 239 GLU A C 1
ATOM 1903 O O . GLU A 1 239 ? 14.984 38.247 -34.996 1.00 75.00 239 GLU A O 1
ATOM 1908 N N . ALA A 1 240 ? 12.850 38.690 -35.529 1.00 73.69 240 ALA A N 1
ATOM 1909 C CA . ALA A 1 240 ? 12.506 37.330 -35.937 1.00 73.69 240 ALA A CA 1
ATOM 1910 C C . ALA A 1 240 ? 13.317 36.867 -37.159 1.00 73.69 240 ALA A C 1
ATOM 1912 O O . ALA A 1 240 ? 13.666 35.691 -37.250 1.00 73.69 240 ALA A O 1
ATOM 1913 N N . PHE A 1 241 ? 13.646 37.782 -38.077 1.00 83.31 241 PHE A N 1
ATOM 1914 C CA . PHE A 1 241 ? 14.509 37.489 -39.219 1.00 83.31 241 PHE A CA 1
ATOM 1915 C C . PHE A 1 241 ? 15.980 37.337 -38.811 1.00 83.31 241 PHE A C 1
ATOM 1917 O O . PHE A 1 241 ? 16.659 36.452 -39.319 1.00 83.31 241 PHE A O 1
ATOM 1924 N N . ILE A 1 242 ? 16.478 38.164 -37.885 1.00 86.69 242 ILE A N 1
ATOM 1925 C CA . ILE A 1 242 ? 17.900 38.202 -37.502 1.00 86.69 242 ILE A CA 1
ATOM 1926 C C . ILE A 1 242 ? 18.270 37.104 -36.488 1.00 86.69 242 ILE A C 1
ATOM 1928 O O . ILE A 1 242 ? 19.352 36.517 -36.583 1.00 86.69 242 ILE A O 1
ATOM 1932 N N . MET A 1 243 ? 17.394 36.795 -35.528 1.00 80.06 243 MET A N 1
ATOM 1933 C CA . MET A 1 243 ? 17.675 35.845 -34.440 1.00 80.06 243 MET A CA 1
ATOM 1934 C C . MET A 1 243 ? 18.136 34.453 -34.907 1.00 80.06 243 MET A C 1
ATOM 1936 O O . MET A 1 243 ? 19.114 33.951 -34.348 1.00 80.06 243 MET A O 1
ATOM 1940 N N . PRO A 1 244 ? 17.540 33.828 -35.940 1.00 82.69 244 PRO A N 1
ATOM 1941 C CA . PRO A 1 244 ? 18.017 32.550 -36.464 1.00 82.69 244 PRO A CA 1
ATOM 1942 C C . PRO A 1 244 ? 19.470 32.604 -36.947 1.00 82.69 244 PRO A C 1
ATOM 1944 O O . PRO A 1 244 ? 20.226 31.665 -36.703 1.00 82.69 244 PRO A O 1
ATOM 1947 N N . PHE A 1 245 ? 19.896 33.705 -37.576 1.00 89.06 245 PHE A N 1
ATOM 1948 C CA . PHE A 1 245 ? 21.279 33.871 -38.033 1.00 89.06 245 PHE A CA 1
ATOM 1949 C C . PHE A 1 245 ? 22.246 34.050 -36.863 1.00 89.06 245 PHE A C 1
ATOM 1951 O O . PHE A 1 245 ? 23.308 33.433 -36.868 1.00 89.06 245 PHE A O 1
ATOM 1958 N N . ILE A 1 246 ? 21.874 34.822 -35.834 1.00 86.94 246 ILE A N 1
ATOM 1959 C CA . ILE A 1 246 ? 22.686 34.968 -34.614 1.00 86.94 246 ILE A CA 1
ATOM 1960 C C . ILE A 1 246 ? 22.863 33.609 -33.931 1.00 86.94 246 ILE A C 1
ATOM 1962 O O . ILE A 1 246 ? 23.989 33.224 -33.617 1.00 86.94 246 ILE A O 1
ATOM 1966 N N . VAL A 1 247 ? 21.774 32.854 -33.750 1.00 83.62 247 VAL A N 1
ATOM 1967 C CA . VAL A 1 247 ? 21.829 31.507 -33.167 1.00 83.62 247 VAL A CA 1
ATOM 1968 C C . VAL A 1 247 ? 22.681 30.584 -34.038 1.00 83.62 247 VAL A C 1
ATOM 1970 O O . VAL A 1 247 ? 23.531 29.877 -33.508 1.00 83.62 247 VAL A O 1
ATOM 1973 N N . THR A 1 248 ? 22.528 30.628 -35.363 1.00 85.62 248 THR A N 1
ATOM 1974 C CA . THR A 1 248 ? 23.323 29.812 -36.296 1.00 85.62 248 THR A CA 1
ATOM 1975 C C . THR A 1 248 ? 24.816 30.122 -36.180 1.00 85.62 248 THR A C 1
ATOM 1977 O O . THR A 1 248 ? 25.615 29.204 -36.017 1.00 85.62 248 THR A O 1
ATOM 1980 N N . ILE A 1 249 ? 25.205 31.401 -36.172 1.00 87.94 249 ILE A N 1
ATOM 1981 C CA . ILE A 1 249 ? 26.603 31.827 -35.996 1.00 87.94 249 ILE A CA 1
ATOM 1982 C C . ILE A 1 249 ? 27.147 31.373 -34.632 1.00 87.94 249 ILE A C 1
ATOM 1984 O O . ILE A 1 249 ? 28.265 30.865 -34.550 1.00 87.94 249 ILE A O 1
ATOM 1988 N N . GLN A 1 250 ? 26.350 31.485 -33.564 1.00 82.44 250 GLN A N 1
ATOM 1989 C CA . GLN A 1 250 ? 26.724 30.993 -32.234 1.00 82.44 250 GLN A CA 1
ATOM 1990 C C . GLN A 1 250 ? 26.879 29.465 -32.185 1.00 82.44 250 GLN A C 1
ATOM 1992 O O . GLN A 1 250 ? 27.753 28.976 -31.470 1.00 82.44 250 GLN A O 1
ATOM 1997 N N . GLN A 1 251 ? 26.063 28.704 -32.924 1.00 80.88 251 GLN A N 1
ATOM 1998 C CA . GLN A 1 251 ? 26.189 27.244 -33.004 1.00 80.88 251 GLN A CA 1
ATOM 1999 C C . GLN A 1 251 ? 27.401 26.809 -33.837 1.00 80.88 251 GLN A C 1
ATOM 2001 O O . GLN A 1 251 ? 28.056 25.846 -33.454 1.00 80.88 251 GLN A O 1
ATOM 2006 N N . ILE A 1 252 ? 27.757 27.533 -34.908 1.00 84.38 252 ILE A N 1
ATOM 2007 C CA . ILE A 1 252 ? 28.965 27.253 -35.713 1.00 84.38 252 ILE A CA 1
ATOM 2008 C C . ILE A 1 252 ? 30.235 27.323 -34.852 1.00 84.38 252 ILE A C 1
ATOM 2010 O O . ILE A 1 252 ? 31.154 26.530 -35.038 1.00 84.38 252 ILE A O 1
ATOM 2014 N N . ALA A 1 253 ? 30.288 28.250 -33.891 1.00 82.25 253 ALA A N 1
ATOM 2015 C CA . ALA A 1 253 ? 31.432 28.406 -32.993 1.00 82.25 253 ALA A CA 1
ATOM 2016 C C . ALA A 1 253 ? 31.493 27.358 -31.862 1.00 82.25 253 ALA A C 1
ATOM 2018 O O . ALA A 1 253 ? 32.500 27.274 -31.155 1.00 82.25 253 ALA A O 1
ATOM 2019 N N . ARG A 1 254 ? 30.430 26.572 -31.642 1.00 78.88 254 ARG A N 1
ATOM 2020 C CA . ARG A 1 254 ? 30.406 25.533 -30.606 1.00 78.88 254 ARG A CA 1
ATOM 2021 C C . ARG A 1 254 ? 31.003 24.236 -31.131 1.00 78.88 254 ARG A C 1
ATOM 2023 O O . ARG A 1 254 ? 30.869 23.886 -32.298 1.00 78.88 254 ARG A O 1
ATOM 2030 N N . LYS A 1 255 ? 31.637 23.482 -30.231 1.00 76.06 255 LYS A N 1
ATOM 2031 C CA . LYS A 1 255 ? 32.063 22.117 -30.547 1.00 76.06 255 LYS A CA 1
ATOM 2032 C C . LYS A 1 255 ? 30.827 21.254 -30.841 1.00 76.06 255 LYS A C 1
ATOM 2034 O O . LYS A 1 255 ? 29.827 21.397 -30.132 1.00 76.06 255 LYS A O 1
ATOM 2039 N N . PRO A 1 256 ? 30.887 20.366 -31.849 1.00 72.50 256 PRO A N 1
ATOM 2040 C CA . PRO A 1 256 ? 29.790 19.457 -32.136 1.00 72.50 256 PRO A CA 1
ATOM 2041 C C . PRO A 1 256 ? 29.518 18.565 -30.920 1.00 72.50 256 PRO A C 1
ATOM 2043 O O . PRO A 1 256 ? 30.442 18.064 -30.284 1.00 72.50 256 PRO A O 1
ATOM 2046 N N . VAL A 1 257 ? 28.237 18.375 -30.605 1.00 74.94 257 VAL A N 1
ATOM 2047 C CA . VAL A 1 257 ? 27.787 17.462 -29.537 1.00 74.94 257 VAL A CA 1
ATOM 2048 C C . VAL A 1 257 ? 28.019 15.998 -29.937 1.00 74.94 257 VAL A C 1
ATOM 2050 O O . VAL A 1 257 ? 28.141 15.122 -29.086 1.00 74.94 257 VAL A O 1
ATOM 2053 N N . THR A 1 258 ? 28.091 15.724 -31.241 1.00 77.81 258 THR A N 1
ATOM 2054 C CA . THR A 1 258 ? 28.318 14.391 -31.800 1.00 77.81 258 THR A CA 1
ATOM 2055 C C . THR A 1 258 ? 29.744 13.910 -31.548 1.00 77.81 258 THR A C 1
ATOM 2057 O O . THR A 1 258 ? 30.703 14.639 -31.801 1.00 77.81 258 THR A O 1
ATOM 2060 N N . VAL A 1 259 ? 29.882 12.651 -31.140 1.00 79.69 259 VAL A N 1
ATOM 2061 C CA . VAL A 1 259 ? 31.160 11.926 -31.111 1.00 79.69 259 VAL A CA 1
ATOM 2062 C C . VAL A 1 259 ? 31.322 11.102 -32.391 1.00 79.69 259 VAL A C 1
ATOM 2064 O O . VAL A 1 259 ? 30.328 10.673 -32.978 1.00 79.69 259 VAL A O 1
ATOM 2067 N N . GLU A 1 260 ? 32.559 10.856 -32.832 1.00 80.00 260 GLU A N 1
ATOM 2068 C CA . GLU A 1 260 ? 32.832 9.950 -33.958 1.00 80.00 260 GLU A CA 1
ATOM 2069 C C . GLU A 1 260 ? 32.611 8.486 -33.545 1.00 80.00 260 GLU A C 1
ATOM 2071 O O . GLU A 1 260 ? 33.561 7.739 -33.319 1.00 80.00 260 GLU A O 1
ATOM 2076 N N . TYR A 1 261 ? 31.358 8.052 -33.432 1.00 73.62 261 TYR A N 1
ATOM 2077 C CA . TYR A 1 261 ? 31.036 6.643 -33.211 1.00 73.62 261 TYR A CA 1
ATOM 2078 C C . TYR A 1 261 ? 31.275 5.838 -34.507 1.00 73.62 261 TYR A C 1
ATOM 2080 O O . TYR A 1 261 ? 30.865 6.301 -35.575 1.00 73.62 261 TYR A O 1
ATOM 2088 N N . PRO A 1 262 ? 31.932 4.658 -34.478 1.00 75.81 262 PRO A N 1
ATOM 2089 C CA . PRO A 1 262 ? 32.358 3.877 -33.307 1.00 75.81 262 PRO A CA 1
ATOM 2090 C C . PRO A 1 262 ? 33.799 4.135 -32.817 1.00 75.81 262 PRO A C 1
ATOM 2092 O O . PRO A 1 262 ? 34.249 3.459 -31.896 1.00 75.81 262 PRO A O 1
ATOM 2095 N N . LYS A 1 263 ? 34.551 5.081 -33.400 1.00 80.12 263 LYS A N 1
ATOM 2096 C CA . LYS A 1 263 ? 35.951 5.360 -33.006 1.00 80.12 263 LYS A CA 1
ATOM 2097 C C . LYS A 1 263 ? 36.075 5.914 -31.582 1.00 80.12 263 LYS A C 1
ATOM 2099 O O . LYS A 1 263 ? 37.065 5.650 -30.908 1.00 80.12 263 LYS A O 1
ATOM 2104 N N . VAL A 1 264 ? 35.086 6.689 -31.136 1.00 78.00 264 VAL A N 1
ATOM 2105 C CA . VAL A 1 264 ? 34.993 7.254 -29.784 1.00 78.00 264 VAL A CA 1
ATOM 2106 C C . VAL A 1 264 ? 33.690 6.778 -29.145 1.00 78.00 264 VAL A C 1
ATOM 2108 O O . VAL A 1 264 ? 32.606 7.070 -29.654 1.00 78.00 264 VAL A O 1
ATOM 2111 N N . LYS A 1 265 ? 33.782 6.053 -28.021 1.00 73.81 265 LYS A N 1
ATOM 2112 C CA . LYS A 1 265 ? 32.602 5.610 -27.261 1.00 73.81 265 LYS A CA 1
ATOM 2113 C C . LYS A 1 265 ? 32.015 6.775 -26.459 1.00 73.81 265 LYS A C 1
ATOM 2115 O O . LYS A 1 265 ? 32.731 7.439 -25.711 1.00 73.81 265 LYS A O 1
ATOM 2120 N N . LEU A 1 266 ? 30.712 7.005 -26.613 1.00 77.44 266 LEU A N 1
ATOM 2121 C CA . LEU A 1 266 ? 29.968 8.019 -25.863 1.00 77.44 266 LEU A CA 1
ATOM 2122 C C . LEU A 1 266 ? 29.894 7.638 -24.386 1.00 77.44 266 LEU A C 1
ATOM 2124 O O . LEU A 1 266 ? 29.465 6.527 -24.095 1.00 77.44 266 LEU A O 1
ATOM 2128 N N . GLN A 1 267 ? 30.225 8.578 -23.495 1.00 79.56 267 GLN A N 1
ATOM 2129 C CA . GLN A 1 267 ? 30.087 8.430 -22.045 1.00 79.56 267 GLN A CA 1
ATOM 2130 C C . GLN A 1 267 ? 28.629 8.609 -21.611 1.00 79.56 267 GLN A C 1
ATOM 2132 O O . GLN A 1 267 ? 28.130 9.736 -21.678 1.00 79.56 267 GLN A O 1
ATOM 2137 N N . PRO A 1 268 ? 27.913 7.540 -21.193 1.00 81.88 268 PRO A N 1
ATOM 2138 C CA . PRO A 1 268 ? 26.541 7.676 -20.736 1.00 81.88 268 PRO A CA 1
ATOM 2139 C C . PRO A 1 268 ? 26.488 8.456 -19.423 1.00 81.88 268 PRO A C 1
ATOM 2141 O O . PRO A 1 268 ? 27.394 8.372 -18.590 1.00 81.88 268 PRO A O 1
ATOM 2144 N N . SER A 1 269 ? 25.397 9.196 -19.222 1.00 80.50 269 SER A N 1
ATOM 2145 C CA . SER A 1 269 ? 25.130 9.894 -17.962 1.00 80.50 269 SER A CA 1
ATOM 2146 C C . SER A 1 269 ? 25.106 8.928 -16.775 1.00 80.50 269 SER A C 1
ATOM 2148 O O . SER A 1 269 ? 24.779 7.755 -16.938 1.00 80.50 269 SER A O 1
ATOM 2150 N N . GLU A 1 270 ? 25.327 9.424 -15.560 1.00 75.94 270 GLU A N 1
ATOM 2151 C CA . GLU A 1 270 ? 25.247 8.612 -14.333 1.00 75.94 270 GLU A CA 1
ATOM 2152 C C . GLU A 1 270 ? 23.914 7.878 -14.160 1.00 75.94 270 GLU A C 1
ATOM 2154 O O . GLU A 1 270 ? 23.895 6.741 -13.707 1.00 75.94 270 GLU A O 1
ATOM 2159 N N . ARG A 1 271 ? 22.806 8.494 -14.587 1.00 78.81 271 ARG A N 1
ATOM 2160 C CA . ARG A 1 271 ? 21.450 7.923 -14.501 1.00 78.81 271 ARG A CA 1
ATOM 2161 C C . ARG A 1 271 ? 21.091 7.006 -15.673 1.00 78.81 271 ARG A C 1
ATOM 2163 O O . ARG A 1 271 ? 19.922 6.686 -15.863 1.00 78.81 271 ARG A O 1
ATOM 2170 N N . PHE A 1 272 ? 22.057 6.664 -16.524 1.00 84.62 272 PHE A N 1
ATOM 2171 C CA . PHE A 1 272 ? 21.788 5.825 -17.683 1.00 84.62 272 PHE A CA 1
ATOM 2172 C C . PHE A 1 272 ? 21.431 4.403 -17.240 1.00 84.62 272 PHE A C 1
ATOM 2174 O O . PHE A 1 272 ? 22.152 3.783 -16.462 1.00 84.62 272 PHE A O 1
ATOM 2181 N N . MET A 1 273 ? 20.324 3.888 -17.769 1.00 88.75 273 MET A N 1
ATOM 2182 C CA . MET A 1 273 ? 19.824 2.545 -17.488 1.00 88.75 273 MET A CA 1
ATOM 2183 C C . MET A 1 273 ? 20.186 1.612 -18.648 1.00 88.75 273 MET A C 1
ATOM 2185 O O . MET A 1 273 ? 19.454 1.523 -19.630 1.00 88.75 273 MET A O 1
ATOM 2189 N N . GLY A 1 274 ? 21.340 0.952 -18.546 1.00 89.19 274 GLY A N 1
ATOM 2190 C CA . GLY A 1 274 ? 21.850 0.003 -19.539 1.00 89.19 274 GLY A CA 1
ATOM 2191 C C . GLY A 1 274 ? 21.587 -1.459 -19.183 1.00 89.19 274 GLY A C 1
ATOM 2192 O O . GLY A 1 274 ? 20.607 -1.795 -18.521 1.00 89.19 274 GLY A O 1
ATOM 2193 N N . ARG A 1 275 ? 22.472 -2.357 -19.627 1.00 91.81 275 ARG A N 1
ATOM 2194 C CA . ARG A 1 275 ? 22.364 -3.802 -19.371 1.00 91.81 275 ARG A CA 1
ATOM 2195 C C . ARG A 1 275 ? 22.189 -4.105 -17.885 1.00 91.81 275 ARG A C 1
ATOM 2197 O O . ARG A 1 275 ? 22.877 -3.511 -17.056 1.00 91.81 275 ARG A O 1
ATOM 2204 N N . HIS A 1 276 ? 21.337 -5.071 -17.561 1.00 93.50 276 HIS A N 1
ATOM 2205 C CA . HIS A 1 276 ? 21.199 -5.559 -16.191 1.00 93.50 276 HIS A CA 1
ATOM 2206 C C . HIS A 1 276 ? 22.456 -6.341 -15.782 1.00 93.50 276 HIS A C 1
ATOM 2208 O O . HIS A 1 276 ? 23.003 -7.099 -16.582 1.00 93.50 276 HIS A O 1
ATOM 2214 N N . ARG A 1 277 ? 22.882 -6.187 -14.528 1.00 93.19 277 ARG A N 1
ATOM 2215 C CA . ARG A 1 277 ? 23.937 -6.966 -13.876 1.00 93.19 277 ARG A CA 1
ATOM 2216 C C . ARG A 1 277 ? 23.345 -7.740 -12.708 1.00 93.19 277 ARG A C 1
ATOM 2218 O O . ARG A 1 277 ? 22.579 -7.179 -11.929 1.00 93.19 277 ARG A O 1
ATOM 2225 N N . LEU A 1 278 ? 23.736 -9.003 -12.574 1.00 94.06 278 LEU A N 1
ATOM 2226 C CA . LEU A 1 278 ? 23.316 -9.901 -11.503 1.00 94.06 278 LEU A CA 1
ATOM 2227 C C . LEU A 1 278 ? 24.493 -10.264 -10.595 1.00 94.06 278 LEU A C 1
ATOM 2229 O O . LEU A 1 278 ? 25.464 -10.876 -11.033 1.00 94.06 278 LEU A O 1
ATOM 2233 N N . ASP A 1 279 ? 24.358 -9.983 -9.307 1.00 92.06 279 ASP A N 1
ATOM 2234 C CA . ASP A 1 279 ? 25.207 -10.512 -8.247 1.00 92.06 279 ASP A CA 1
ATOM 2235 C C . ASP A 1 279 ? 24.607 -11.824 -7.702 1.00 92.06 279 ASP A C 1
ATOM 2237 O O . ASP A 1 279 ? 23.570 -11.835 -7.026 1.00 92.06 279 ASP A O 1
ATOM 2241 N N . LYS A 1 280 ? 25.237 -12.959 -8.035 1.00 91.19 280 LYS A N 1
ATOM 2242 C CA . LYS A 1 280 ? 24.748 -14.302 -7.665 1.00 91.19 280 LYS A CA 1
ATOM 2243 C C . LYS A 1 280 ? 24.905 -14.623 -6.177 1.00 91.19 280 LYS A C 1
ATOM 2245 O O . LYS A 1 280 ? 24.188 -15.511 -5.699 1.00 91.19 280 LYS A O 1
ATOM 2250 N N . ASP A 1 281 ? 25.775 -13.912 -5.460 1.00 89.06 281 ASP A N 1
ATOM 2251 C CA . ASP A 1 281 ? 26.001 -14.113 -4.027 1.00 89.06 281 ASP A CA 1
ATOM 2252 C C . ASP A 1 281 ? 24.898 -13.433 -3.211 1.00 89.06 281 ASP A C 1
ATOM 2254 O O . ASP A 1 281 ? 24.376 -13.999 -2.245 1.00 89.06 281 ASP A O 1
ATOM 2258 N N . LEU A 1 282 ? 24.463 -12.252 -3.658 1.00 88.44 282 LEU A N 1
ATOM 2259 C CA . LEU A 1 282 ? 23.356 -11.518 -3.044 1.00 88.44 282 LEU A CA 1
ATOM 2260 C C . LEU A 1 282 ? 21.977 -12.056 -3.451 1.00 88.44 282 LEU A C 1
ATOM 2262 O O . LEU A 1 282 ? 21.020 -11.961 -2.674 1.00 88.44 282 LEU A O 1
ATOM 2266 N N . CYS A 1 283 ? 21.843 -12.610 -4.658 1.00 91.94 283 CYS A N 1
ATOM 2267 C CA . CYS A 1 283 ? 20.552 -13.046 -5.181 1.00 91.94 283 CYS A CA 1
ATOM 2268 C C . CYS A 1 283 ? 20.036 -14.297 -4.466 1.00 91.94 283 CYS A C 1
ATOM 2270 O O . CYS A 1 283 ? 20.674 -15.343 -4.482 1.00 91.94 283 CYS A O 1
ATOM 2272 N N . THR A 1 284 ? 18.834 -14.221 -3.890 1.00 91.06 284 THR A N 1
ATOM 2273 C CA . THR A 1 284 ? 18.195 -15.342 -3.181 1.00 91.06 284 THR A CA 1
ATOM 2274 C C . THR A 1 284 ? 17.295 -16.215 -4.054 1.00 91.06 284 THR A C 1
ATOM 2276 O O . THR A 1 284 ? 16.820 -17.236 -3.567 1.00 91.06 284 THR A O 1
ATOM 2279 N N . GLY A 1 285 ? 17.045 -15.839 -5.313 1.00 92.56 285 GLY A N 1
ATOM 2280 C CA . GLY A 1 285 ? 16.100 -16.543 -6.190 1.00 92.56 285 GLY A CA 1
ATOM 2281 C C . GLY A 1 285 ? 14.620 -16.291 -5.864 1.00 92.56 285 GLY A C 1
ATOM 2282 O O . GLY A 1 285 ? 13.747 -17.008 -6.335 1.00 92.56 285 GLY A O 1
ATOM 2283 N N . CYS A 1 286 ? 14.302 -15.250 -5.084 1.00 92.25 286 CYS A N 1
ATOM 2284 C CA . CYS A 1 286 ? 12.933 -14.939 -4.640 1.00 92.25 286 CYS A CA 1
ATOM 2285 C C . CYS A 1 286 ? 11.927 -14.582 -5.756 1.00 92.25 286 CYS A C 1
ATOM 2287 O O . CYS A 1 286 ? 10.739 -14.431 -5.479 1.00 92.25 286 CYS A O 1
ATOM 2289 N N . SER A 1 287 ? 12.381 -14.424 -7.004 1.00 93.25 287 SER A N 1
ATOM 2290 C CA . SER A 1 287 ? 11.545 -14.152 -8.185 1.00 93.25 287 SER A CA 1
ATOM 2291 C C . SER A 1 287 ? 10.763 -12.825 -8.175 1.00 93.25 287 SER A C 1
ATOM 2293 O O . SER A 1 287 ? 9.914 -12.606 -9.038 1.00 93.25 287 SER A O 1
ATOM 2295 N N . ILE A 1 288 ? 11.048 -11.903 -7.247 1.00 92.25 288 ILE A N 1
ATOM 2296 C CA . ILE A 1 288 ? 10.395 -10.580 -7.190 1.00 92.25 288 ILE A CA 1
ATOM 2297 C C . ILE A 1 288 ? 10.646 -9.782 -8.478 1.00 92.25 288 ILE A C 1
ATOM 2299 O O . ILE A 1 288 ? 9.716 -9.190 -9.021 1.00 92.25 288 ILE A O 1
ATOM 2303 N N . CYS A 1 289 ? 11.873 -9.825 -9.007 1.00 94.25 289 CYS A N 1
ATOM 2304 C CA . CYS A 1 289 ? 12.247 -9.156 -10.254 1.00 94.25 289 CYS A CA 1
ATOM 2305 C C . CYS A 1 289 ? 11.402 -9.618 -11.452 1.00 94.25 289 CYS A C 1
ATOM 2307 O O . CYS A 1 289 ? 10.948 -8.786 -12.233 1.00 94.25 289 CYS A O 1
ATOM 2309 N N . ALA A 1 290 ? 11.134 -10.922 -11.562 1.00 95.62 290 ALA A N 1
ATOM 2310 C CA . ALA A 1 290 ? 10.274 -11.479 -12.601 1.00 95.62 290 ALA A CA 1
ATOM 2311 C C . ALA A 1 290 ? 8.813 -11.036 -12.438 1.00 95.62 290 ALA A C 1
ATOM 2313 O O . ALA A 1 290 ? 8.167 -10.666 -13.413 1.00 95.62 290 ALA A O 1
ATOM 2314 N N . ARG A 1 291 ? 8.308 -10.992 -11.197 1.00 91.62 291 ARG A N 1
ATOM 2315 C CA . ARG A 1 291 ? 6.921 -10.594 -10.895 1.00 91.62 291 ARG A CA 1
ATOM 2316 C C . ARG A 1 291 ? 6.644 -9.108 -11.114 1.00 91.62 291 ARG A C 1
ATOM 2318 O O . ARG A 1 291 ? 5.539 -8.758 -11.513 1.00 91.62 291 ARG A O 1
ATOM 2325 N N . VAL A 1 292 ? 7.615 -8.240 -10.830 1.00 92.69 292 VAL A N 1
ATOM 2326 C CA . VAL A 1 292 ? 7.466 -6.784 -11.006 1.00 92.69 292 VAL A CA 1
ATOM 2327 C C . VAL A 1 292 ? 7.719 -6.336 -12.451 1.00 92.69 292 VAL A C 1
ATOM 2329 O O . VAL A 1 292 ? 7.417 -5.199 -12.808 1.00 92.69 292 VAL A O 1
ATOM 2332 N N . CYS A 1 293 ? 8.275 -7.208 -13.298 1.00 94.44 293 CYS A N 1
ATOM 2333 C CA . CYS A 1 293 ? 8.600 -6.870 -14.677 1.00 94.44 293 CYS A CA 1
ATOM 2334 C C . CYS A 1 293 ? 7.326 -6.644 -15.506 1.00 94.44 293 CYS A C 1
ATOM 2336 O O . CYS A 1 293 ? 6.665 -7.591 -15.931 1.00 94.44 293 CYS A O 1
ATOM 2338 N N . ILE A 1 294 ? 7.019 -5.375 -15.790 1.00 91.38 294 ILE A N 1
ATOM 2339 C CA . ILE A 1 294 ? 5.850 -4.979 -16.592 1.00 91.38 294 ILE A CA 1
ATOM 2340 C C . ILE A 1 294 ? 5.888 -5.541 -18.020 1.00 91.38 294 ILE A C 1
ATOM 2342 O O . ILE A 1 294 ? 4.840 -5.847 -18.583 1.00 91.38 294 ILE A O 1
ATOM 2346 N N . ASP A 1 295 ? 7.089 -5.736 -18.571 1.00 89.56 295 ASP A N 1
ATOM 2347 C CA . ASP A 1 295 ? 7.303 -6.259 -19.923 1.00 89.56 295 ASP A CA 1
ATOM 2348 C C . ASP A 1 295 ? 7.381 -7.791 -19.961 1.00 89.56 295 ASP A C 1
ATOM 2350 O O . ASP A 1 295 ? 7.607 -8.362 -21.025 1.00 89.56 295 ASP A O 1
ATOM 2354 N N . SER A 1 296 ? 7.278 -8.471 -18.808 1.00 93.81 296 SER A N 1
ATOM 2355 C CA . SER A 1 296 ? 7.495 -9.925 -18.684 1.00 93.81 296 SER A CA 1
ATOM 2356 C C . SER A 1 296 ? 8.802 -10.401 -19.342 1.00 93.81 296 SER A C 1
ATOM 2358 O O . SER A 1 296 ? 8.885 -11.491 -19.898 1.00 93.81 296 SER A O 1
ATOM 2360 N N . SER A 1 297 ? 9.834 -9.556 -19.300 1.00 95.75 297 SER A N 1
ATOM 2361 C CA . SER A 1 297 ? 11.130 -9.792 -19.947 1.00 95.75 297 SER A CA 1
ATOM 2362 C C . SER A 1 297 ? 12.116 -10.543 -19.057 1.00 95.75 297 SER A C 1
ATOM 2364 O O . SER A 1 297 ? 13.267 -10.704 -19.445 1.00 95.75 297 SER A O 1
ATOM 2366 N N . ILE A 1 298 ? 11.701 -10.967 -17.862 1.00 97.00 298 ILE A N 1
ATOM 2367 C CA . ILE A 1 298 ? 12.552 -11.686 -16.915 1.00 97.00 298 ILE A CA 1
ATOM 2368 C C . ILE A 1 298 ? 11.970 -13.077 -16.680 1.00 97.00 298 ILE A C 1
ATOM 2370 O O . ILE A 1 298 ? 10.825 -13.206 -16.250 1.00 97.00 298 ILE A O 1
ATOM 2374 N N . GLU A 1 299 ? 12.782 -14.101 -16.916 1.00 95.56 299 GLU A N 1
ATOM 2375 C CA . GLU A 1 299 ? 12.456 -15.505 -16.669 1.00 95.56 299 GLU A CA 1
ATOM 2376 C C . GLU A 1 299 ? 13.395 -16.070 -15.601 1.00 95.56 299 GLU A C 1
ATOM 2378 O O . GLU A 1 299 ? 14.587 -15.774 -15.593 1.00 95.56 299 GLU A O 1
ATOM 2383 N N . MET A 1 300 ? 12.877 -16.874 -14.675 1.00 95.50 300 MET A N 1
ATOM 2384 C CA . MET A 1 300 ? 13.700 -17.501 -13.641 1.00 95.50 300 MET A CA 1
ATOM 2385 C C . MET A 1 300 ? 14.229 -18.837 -14.157 1.00 95.50 300 MET A C 1
ATOM 2387 O O . MET A 1 300 ? 13.456 -19.762 -14.393 1.00 95.50 300 MET A O 1
ATOM 2391 N N . ILE A 1 301 ? 15.547 -18.942 -14.319 1.00 93.56 301 ILE A N 1
ATOM 2392 C CA . ILE A 1 301 ? 16.216 -20.158 -14.780 1.00 93.56 301 ILE A CA 1
ATOM 2393 C C . ILE A 1 301 ? 16.803 -20.891 -13.578 1.00 93.56 301 ILE A C 1
ATOM 2395 O O . ILE A 1 301 ? 17.542 -20.321 -12.771 1.00 93.56 301 ILE A O 1
ATOM 2399 N N . ARG A 1 302 ? 16.482 -22.179 -13.473 1.00 91.56 302 ARG A N 1
ATOM 2400 C CA . ARG A 1 302 ? 17.037 -23.079 -12.463 1.00 91.56 302 ARG A CA 1
ATOM 2401 C C . ARG A 1 302 ? 18.411 -23.570 -12.912 1.00 91.56 302 ARG A C 1
ATOM 2403 O O . ARG A 1 302 ? 18.525 -24.207 -13.955 1.00 91.56 302 ARG A O 1
ATOM 2410 N N . THR A 1 303 ? 19.446 -23.273 -12.133 1.00 82.81 303 THR A N 1
ATOM 2411 C CA . THR A 1 303 ? 20.823 -23.695 -12.424 1.00 82.81 303 THR A CA 1
ATOM 2412 C C . THR A 1 303 ? 21.105 -25.102 -11.897 1.00 82.81 303 THR A C 1
ATOM 2414 O O . THR A 1 303 ? 20.337 -25.652 -11.106 1.00 82.81 303 THR A O 1
ATOM 2417 N N . GLU A 1 304 ? 22.250 -25.673 -12.279 1.00 80.25 304 GLU A N 1
ATOM 2418 C CA . GLU A 1 304 ? 22.700 -27.013 -11.855 1.00 80.25 304 GLU A CA 1
ATOM 2419 C C . GLU A 1 304 ? 22.795 -27.171 -10.328 1.00 80.25 304 GLU A C 1
ATOM 2421 O O . GLU A 1 304 ? 22.549 -28.244 -9.787 1.00 80.25 304 GLU A O 1
ATOM 2426 N N . THR A 1 305 ? 23.065 -26.078 -9.609 1.00 76.12 305 THR A N 1
ATOM 2427 C CA . THR A 1 305 ? 23.068 -26.022 -8.136 1.00 76.12 305 THR A CA 1
ATOM 2428 C C . THR A 1 305 ? 21.671 -26.123 -7.506 1.00 76.12 305 THR A C 1
ATOM 2430 O O . THR A 1 305 ? 21.540 -26.103 -6.284 1.00 76.12 305 THR A O 1
ATOM 2433 N N . GLY A 1 306 ? 20.611 -26.183 -8.316 1.00 79.44 306 GLY A N 1
ATOM 2434 C CA . GLY A 1 306 ? 19.214 -26.217 -7.883 1.00 79.44 306 GLY A CA 1
ATOM 2435 C C . GLY A 1 306 ? 18.636 -24.857 -7.483 1.00 79.44 306 GLY A C 1
ATOM 2436 O O . GLY A 1 306 ? 17.444 -24.779 -7.183 1.00 79.44 306 GLY A O 1
ATOM 2437 N N . ARG A 1 307 ? 19.452 -23.795 -7.489 1.00 86.00 307 ARG A N 1
ATOM 2438 C CA . ARG A 1 307 ? 19.035 -22.415 -7.213 1.00 86.00 307 ARG A CA 1
ATOM 2439 C C . ARG A 1 307 ? 18.496 -21.747 -8.479 1.00 86.00 307 ARG A C 1
ATOM 2441 O O . ARG A 1 307 ? 18.902 -22.085 -9.585 1.00 86.00 307 ARG A O 1
ATOM 2448 N N . GLU A 1 308 ? 17.574 -20.807 -8.316 1.00 92.56 308 GLU A N 1
ATOM 2449 C CA . GLU A 1 308 ? 16.965 -20.071 -9.428 1.00 92.56 308 GLU A CA 1
ATOM 2450 C C . GLU A 1 308 ? 17.523 -18.655 -9.515 1.00 92.56 308 GLU A C 1
ATOM 2452 O O . GLU A 1 308 ? 17.655 -17.961 -8.504 1.00 92.56 308 GLU A O 1
ATOM 2457 N N . TYR A 1 309 ? 17.825 -18.224 -10.736 1.00 95.56 309 TYR A N 1
ATOM 2458 C CA . TYR A 1 309 ? 18.370 -16.906 -11.029 1.00 95.56 309 TYR A CA 1
ATOM 2459 C C . TYR A 1 309 ? 17.622 -16.254 -12.196 1.00 95.56 309 TYR A C 1
ATOM 2461 O O . TYR A 1 309 ? 17.130 -16.960 -13.077 1.00 95.56 309 TYR A O 1
ATOM 2469 N N . PRO A 1 310 ? 17.519 -14.916 -12.221 1.00 96.50 310 PRO A N 1
ATOM 2470 C CA . PRO A 1 310 ? 16.862 -14.221 -13.315 1.00 96.50 310 PRO A CA 1
ATOM 2471 C C . PRO A 1 310 ? 17.698 -14.289 -14.596 1.00 96.50 310 PRO A C 1
ATOM 2473 O O . PRO A 1 310 ? 18.908 -14.082 -14.570 1.00 96.50 310 PRO A O 1
ATOM 2476 N N . SER A 1 311 ? 17.016 -14.525 -15.706 1.00 95.50 311 SER A N 1
ATOM 2477 C CA . SER A 1 311 ? 17.443 -14.334 -17.089 1.00 95.50 311 SER A CA 1
ATOM 2478 C C . SER A 1 311 ? 16.641 -13.178 -17.669 1.00 95.50 311 SER A C 1
ATOM 2480 O O . SER A 1 311 ? 15.455 -13.051 -17.361 1.00 95.50 311 SER A O 1
ATOM 2482 N N . VAL A 1 312 ? 17.262 -12.320 -18.476 1.00 96.00 312 VAL A N 1
ATOM 2483 C CA . VAL A 1 312 ? 16.618 -11.094 -18.977 1.00 96.00 312 VAL A CA 1
ATOM 2484 C C . VAL A 1 312 ? 16.653 -11.051 -20.499 1.00 96.00 312 VAL A C 1
ATOM 2486 O O . VAL A 1 312 ? 17.716 -11.146 -21.108 1.00 96.00 312 VAL A O 1
ATOM 2489 N N . ASN A 1 313 ? 15.492 -10.851 -21.117 1.00 95.12 313 ASN A N 1
ATOM 2490 C CA . ASN A 1 313 ? 15.352 -10.607 -22.544 1.00 95.12 313 ASN A CA 1
ATOM 2491 C C . ASN A 1 313 ? 15.541 -9.119 -22.864 1.00 95.12 313 ASN A C 1
ATOM 2493 O O . ASN A 1 313 ? 14.639 -8.301 -22.669 1.00 95.12 313 ASN A O 1
ATOM 2497 N N . MET A 1 314 ? 16.703 -8.769 -23.407 1.00 93.62 314 MET A N 1
ATOM 2498 C CA . MET A 1 314 ? 17.046 -7.388 -23.756 1.00 93.62 314 MET A CA 1
ATOM 2499 C C . MET A 1 314 ? 16.300 -6.873 -24.994 1.00 93.62 314 MET A C 1
ATOM 2501 O O . MET A 1 314 ? 16.298 -5.670 -25.227 1.00 93.62 314 MET A O 1
ATOM 2505 N N . ALA A 1 315 ? 15.647 -7.736 -25.784 1.00 91.06 315 ALA A N 1
ATOM 2506 C CA . ALA A 1 315 ? 14.853 -7.292 -26.935 1.00 91.06 315 ALA A CA 1
ATOM 2507 C C . ALA A 1 315 ? 13.489 -6.719 -26.538 1.00 91.06 315 ALA A C 1
ATOM 2509 O O . ALA A 1 315 ? 12.915 -5.932 -27.288 1.00 91.06 315 ALA A O 1
ATOM 2510 N N . THR A 1 316 ? 12.944 -7.150 -25.400 1.00 92.12 316 THR A N 1
ATOM 2511 C CA . THR A 1 316 ? 11.606 -6.754 -24.933 1.00 92.12 316 THR A CA 1
ATOM 2512 C C . THR A 1 316 ? 11.643 -5.871 -23.692 1.00 92.12 316 THR A C 1
ATOM 2514 O O . THR A 1 316 ? 10.640 -5.244 -23.368 1.00 92.12 316 THR A O 1
ATOM 2517 N N . CYS A 1 317 ? 12.782 -5.801 -23.002 1.00 94.38 317 CYS A N 1
ATOM 2518 C CA . CYS A 1 317 ? 12.934 -4.975 -21.815 1.00 94.38 317 CYS A CA 1
ATOM 2519 C C . CYS A 1 317 ? 12.801 -3.477 -22.146 1.00 94.38 317 CYS A C 1
ATOM 2521 O O . CYS A 1 317 ? 13.500 -2.965 -23.016 1.00 94.38 317 CYS A O 1
ATOM 2523 N N . SER A 1 318 ? 11.960 -2.753 -21.400 1.00 94.31 318 SER A N 1
ATOM 2524 C CA . SER A 1 318 ? 11.835 -1.288 -21.491 1.00 94.31 318 SER A CA 1
ATOM 2525 C C . SER A 1 318 ? 12.910 -0.509 -20.721 1.00 94.31 318 SER A C 1
ATOM 2527 O O . SER A 1 318 ? 12.896 0.720 -20.727 1.00 94.31 318 SER A O 1
ATOM 2529 N N . PHE A 1 319 ? 13.823 -1.204 -20.032 1.00 94.31 319 PHE A N 1
ATOM 2530 C CA . PHE A 1 319 ? 14.862 -0.618 -19.174 1.00 94.31 319 PHE A CA 1
ATOM 2531 C C . PHE A 1 319 ? 14.308 0.324 -18.087 1.00 94.31 319 PHE A C 1
ATOM 2533 O O . PHE A 1 319 ? 14.980 1.261 -17.674 1.00 94.31 319 PHE A O 1
ATOM 2540 N N . CYS A 1 320 ? 13.090 0.072 -17.590 1.00 93.31 320 CYS A N 1
ATOM 2541 C CA . CYS A 1 320 ? 12.427 0.936 -16.604 1.00 93.31 320 CYS A CA 1
ATOM 2542 C C . CYS A 1 320 ? 13.017 0.899 -15.180 1.00 93.31 320 CYS A C 1
ATOM 2544 O O . CYS A 1 320 ? 12.645 1.735 -14.364 1.00 93.31 320 CYS A O 1
ATOM 2546 N N . GLY A 1 321 ? 13.876 -0.072 -14.853 1.00 91.25 321 GLY A N 1
ATOM 2547 C CA . GLY A 1 321 ? 14.553 -0.161 -13.549 1.00 91.25 321 GLY A CA 1
ATOM 2548 C C . GLY A 1 321 ? 13.750 -0.794 -12.401 1.00 91.25 321 GLY A C 1
ATOM 2549 O O . GLY A 1 321 ? 14.338 -1.137 -11.382 1.00 91.25 321 GLY A O 1
ATOM 2550 N N . LEU A 1 322 ? 12.451 -1.077 -12.566 1.00 92.38 322 LEU A N 1
ATOM 2551 C CA . LEU A 1 322 ? 11.611 -1.624 -11.481 1.00 92.38 322 LEU A CA 1
ATOM 2552 C C . LEU A 1 322 ? 12.165 -2.917 -10.857 1.00 92.38 322 LEU A C 1
ATOM 2554 O O . LEU A 1 322 ? 12.072 -3.126 -9.653 1.00 92.38 322 LEU A O 1
ATOM 2558 N N . CYS A 1 323 ? 12.761 -3.804 -11.655 1.00 94.50 323 CYS A N 1
ATOM 2559 C CA . CYS A 1 323 ? 13.327 -5.049 -11.130 1.00 94.50 323 CYS A CA 1
ATOM 2560 C C . CYS A 1 323 ? 14.561 -4.838 -10.232 1.00 94.50 323 CYS A C 1
ATOM 2562 O O . CYS A 1 323 ? 14.847 -5.693 -9.392 1.00 94.50 323 CYS A O 1
ATOM 2564 N N . VAL A 1 324 ? 15.260 -3.713 -10.404 1.00 93.12 324 VAL A N 1
ATOM 2565 C CA . VAL A 1 324 ? 16.394 -3.277 -9.582 1.00 93.12 324 VAL A CA 1
ATOM 2566 C C . VAL A 1 324 ? 15.876 -2.630 -8.303 1.00 93.12 324 VAL A C 1
ATOM 2568 O O . VAL A 1 324 ? 16.271 -3.05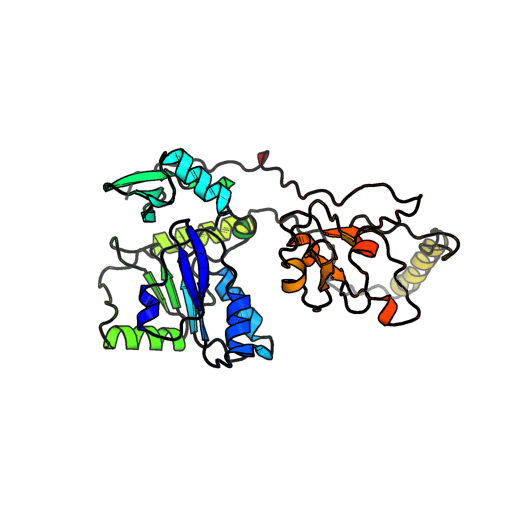2 -7.219 1.00 93.12 324 VAL A O 1
ATOM 2571 N N . ASP A 1 325 ? 14.918 -1.707 -8.418 1.00 88.81 325 ASP A N 1
ATOM 2572 C CA . ASP A 1 325 ? 14.344 -0.982 -7.274 1.00 88.81 325 ASP A CA 1
ATOM 2573 C C . ASP A 1 325 ? 13.649 -1.913 -6.271 1.00 88.81 325 ASP A C 1
ATOM 2575 O O . ASP A 1 325 ? 13.766 -1.746 -5.059 1.00 88.81 325 ASP A O 1
ATOM 2579 N N . TYR A 1 326 ? 12.943 -2.930 -6.768 1.00 88.19 326 TYR A N 1
ATOM 2580 C CA . TYR A 1 326 ? 12.226 -3.890 -5.927 1.00 88.19 326 TYR A CA 1
ATOM 2581 C C . TYR A 1 326 ? 13.102 -5.057 -5.451 1.00 88.19 326 TYR A C 1
ATOM 2583 O O . TYR A 1 326 ? 12.599 -5.949 -4.766 1.00 88.19 326 TYR A O 1
ATOM 2591 N N . CYS A 1 327 ? 14.389 -5.110 -5.811 1.00 89.94 327 CYS A N 1
ATOM 2592 C CA . CYS A 1 327 ? 15.265 -6.190 -5.372 1.00 89.94 327 CYS A CA 1
ATOM 2593 C C . CYS A 1 327 ? 15.621 -6.016 -3.882 1.00 89.94 327 CYS A C 1
ATOM 2595 O O . CYS A 1 327 ? 16.457 -5.175 -3.554 1.00 89.94 327 CYS A O 1
ATOM 2597 N N . PRO A 1 328 ? 15.110 -6.857 -2.959 1.00 80.06 328 PRO A N 1
ATOM 2598 C CA . PRO A 1 328 ? 15.307 -6.650 -1.517 1.00 80.06 328 PRO A CA 1
ATOM 2599 C C . PRO A 1 328 ? 16.762 -6.843 -1.069 1.00 80.06 328 PRO A C 1
ATOM 2601 O O . PRO A 1 328 ? 17.138 -6.482 0.041 1.00 80.06 328 PRO A O 1
ATOM 2604 N N . ARG A 1 329 ? 17.583 -7.477 -1.914 1.00 87.06 329 ARG A N 1
ATOM 2605 C CA . ARG A 1 329 ? 19.003 -7.748 -1.660 1.00 87.06 329 ARG A CA 1
ATOM 2606 C C . ARG A 1 329 ? 19.928 -6.903 -2.525 1.00 87.06 329 ARG A C 1
ATOM 2608 O O . ARG A 1 329 ? 21.134 -7.100 -2.437 1.00 87.06 329 ARG A O 1
ATOM 2615 N N . TYR A 1 330 ? 19.377 -6.018 -3.361 1.00 87.31 330 TYR A N 1
ATOM 2616 C CA . TYR A 1 330 ? 20.133 -5.229 -4.339 1.00 87.31 330 TYR A CA 1
ATOM 2617 C C . TYR A 1 330 ? 21.054 -6.090 -5.222 1.00 87.31 330 TYR A C 1
ATOM 2619 O O . TYR A 1 330 ? 22.148 -5.688 -5.601 1.00 87.31 330 TYR A O 1
ATOM 2627 N N . ALA A 1 331 ? 20.609 -7.313 -5.522 1.00 91.31 331 ALA A N 1
ATOM 2628 C CA . ALA A 1 331 ? 21.359 -8.287 -6.304 1.00 91.31 331 ALA A CA 1
ATOM 2629 C C . ALA A 1 331 ? 21.283 -8.029 -7.815 1.00 91.31 331 ALA A C 1
ATOM 2631 O O . ALA A 1 331 ? 22.096 -8.555 -8.565 1.00 91.31 331 ALA A O 1
ATOM 2632 N N . LEU A 1 332 ? 20.299 -7.254 -8.271 1.00 92.62 332 LEU A N 1
ATOM 2633 C CA . LEU A 1 332 ? 20.233 -6.753 -9.639 1.00 92.62 332 LEU A CA 1
ATOM 2634 C C . LEU A 1 332 ? 20.588 -5.272 -9.641 1.00 92.62 332 LEU A C 1
ATOM 2636 O O . LEU A 1 332 ? 20.082 -4.528 -8.805 1.00 92.62 332 LEU A O 1
ATOM 2640 N N . THR A 1 333 ? 21.405 -4.845 -10.598 1.00 91.38 333 THR A N 1
ATOM 2641 C CA . THR A 1 333 ? 21.714 -3.431 -10.848 1.00 91.38 333 THR A CA 1
ATOM 2642 C C . THR A 1 333 ? 21.699 -3.124 -12.344 1.00 91.38 333 THR A C 1
ATOM 2644 O O . THR A 1 333 ? 21.805 -4.029 -13.170 1.00 91.38 333 THR A O 1
ATOM 2647 N N . MET A 1 334 ? 21.553 -1.850 -12.715 1.00 89.81 334 MET A N 1
ATOM 2648 C CA . MET A 1 334 ? 21.708 -1.400 -14.104 1.00 89.81 334 MET A CA 1
ATOM 2649 C C . MET A 1 334 ? 23.145 -0.940 -14.339 1.00 89.81 334 MET A C 1
ATOM 2651 O O . MET A 1 334 ? 23.728 -0.255 -13.499 1.00 89.81 334 MET A O 1
ATOM 2655 N N . THR A 1 335 ? 23.710 -1.298 -15.486 1.00 89.44 335 THR A N 1
ATOM 2656 C CA . THR A 1 335 ? 25.048 -0.864 -15.909 1.00 89.44 335 THR A CA 1
ATOM 2657 C C . THR A 1 335 ? 24.967 0.302 -16.893 1.00 89.44 335 THR A C 1
ATOM 2659 O O . THR A 1 335 ? 23.885 0.732 -17.291 1.00 89.44 335 THR A O 1
ATOM 2662 N N . LYS A 1 336 ? 26.130 0.793 -17.335 1.00 86.31 336 LYS A N 1
ATOM 2663 C CA . LYS A 1 336 ? 26.250 1.776 -18.423 1.00 86.31 336 LYS A CA 1
ATOM 2664 C C . LYS A 1 336 ? 26.431 1.130 -19.805 1.00 86.31 336 LYS A C 1
ATOM 2666 O O . LYS A 1 336 ? 26.715 1.826 -20.774 1.00 86.31 336 LYS A O 1
ATOM 2671 N N . GLU A 1 337 ? 26.284 -0.191 -19.916 1.00 85.88 337 GLU A N 1
ATOM 2672 C CA . GLU A 1 337 ? 26.442 -0.907 -21.183 1.00 85.88 337 GLU A CA 1
ATOM 2673 C C . GLU A 1 337 ? 25.195 -0.728 -22.058 1.00 85.88 337 GLU A C 1
ATOM 2675 O O . GLU A 1 337 ? 24.096 -1.132 -21.679 1.00 85.88 337 GLU A O 1
ATOM 2680 N N . PHE A 1 338 ? 25.371 -0.103 -23.223 1.00 86.56 338 PHE A N 1
ATOM 2681 C CA . PHE A 1 338 ? 24.296 0.202 -24.176 1.00 86.56 338 PHE A CA 1
ATOM 2682 C C . PHE A 1 338 ? 24.434 -0.533 -25.518 1.00 86.56 338 PHE A C 1
ATOM 2684 O O . PHE A 1 338 ? 23.528 -0.490 -26.346 1.00 86.56 338 PHE A O 1
ATOM 2691 N N . GLU A 1 339 ? 25.554 -1.220 -25.750 1.00 86.81 339 GLU A N 1
ATOM 2692 C CA . GLU A 1 339 ? 25.851 -1.925 -27.004 1.00 86.81 339 GLU A CA 1
ATOM 2693 C C . GLU A 1 339 ? 25.273 -3.352 -26.978 1.00 86.81 339 GLU A C 1
ATOM 2695 O O . GLU A 1 339 ? 26.003 -4.336 -26.981 1.00 86.81 339 GLU A O 1
ATOM 2700 N N . LEU A 1 340 ? 23.941 -3.462 -26.926 1.00 87.94 340 LEU A N 1
ATOM 2701 C CA . LEU A 1 340 ? 23.208 -4.727 -26.718 1.00 87.94 340 LEU A CA 1
ATOM 2702 C C . LEU A 1 340 ? 22.667 -5.355 -28.010 1.00 87.94 340 LEU A C 1
ATOM 2704 O O . LEU A 1 340 ? 21.733 -6.153 -27.975 1.00 87.94 340 LEU A O 1
ATOM 2708 N N . ALA A 1 341 ? 23.198 -4.954 -29.164 1.00 84.62 341 ALA A N 1
ATOM 2709 C CA . ALA A 1 341 ? 22.724 -5.446 -30.450 1.00 84.62 341 ALA A CA 1
ATOM 2710 C C . ALA A 1 341 ? 23.142 -6.912 -30.663 1.00 84.62 341 ALA A C 1
ATOM 2712 O O . ALA A 1 341 ? 24.328 -7.233 -30.641 1.00 84.62 341 ALA A O 1
ATOM 2713 N N . GLY A 1 342 ? 22.161 -7.780 -30.911 1.00 84.38 342 GLY A N 1
ATOM 2714 C CA . GLY A 1 342 ? 22.359 -9.153 -31.379 1.00 84.38 342 GLY A CA 1
ATOM 2715 C C . GLY A 1 342 ? 21.934 -9.308 -32.838 1.00 84.38 342 GLY A C 1
ATOM 2716 O O . GLY A 1 342 ? 21.125 -8.529 -33.347 1.00 84.38 342 GLY A O 1
ATOM 2717 N N . TYR A 1 343 ? 22.452 -10.331 -33.518 1.00 86.25 343 TYR A N 1
ATOM 2718 C CA . TYR A 1 343 ? 22.035 -10.648 -34.890 1.00 86.25 343 TYR A CA 1
ATOM 2719 C C . TYR A 1 343 ? 20.729 -11.443 -34.913 1.00 86.25 343 TYR A C 1
ATO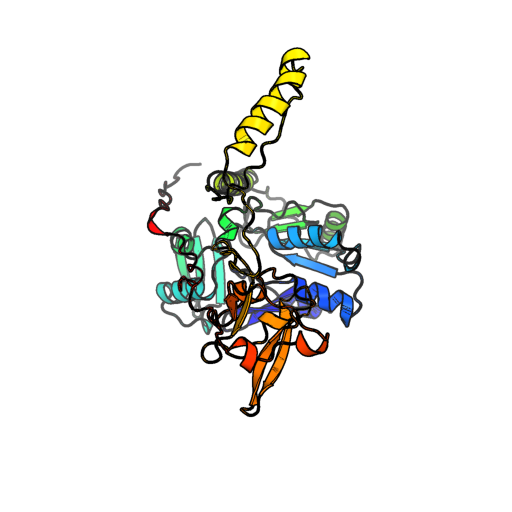M 2721 O O . TYR A 1 343 ? 19.976 -11.386 -35.886 1.00 86.25 343 TYR A O 1
ATOM 2729 N N . ASN A 1 344 ? 20.442 -12.165 -33.827 1.00 87.38 344 ASN A N 1
ATOM 2730 C CA . ASN A 1 344 ? 19.281 -13.034 -33.710 1.00 87.38 344 ASN A CA 1
ATOM 2731 C C . ASN A 1 344 ? 18.516 -12.779 -32.412 1.00 87.38 344 ASN A C 1
ATOM 2733 O O . ASN A 1 344 ? 19.095 -12.547 -31.356 1.00 87.38 344 ASN A O 1
ATOM 2737 N N . ARG A 1 345 ? 17.192 -12.956 -32.453 1.00 82.44 345 ARG A N 1
ATOM 2738 C CA . ARG A 1 345 ? 16.324 -12.842 -31.266 1.00 82.44 345 ARG A CA 1
ATOM 2739 C C . ARG A 1 345 ? 16.719 -13.769 -30.109 1.00 82.44 345 ARG A C 1
ATOM 2741 O O . ARG A 1 345 ? 16.420 -13.466 -28.963 1.00 82.44 345 ARG A O 1
ATOM 2748 N N . HIS A 1 346 ? 17.339 -14.909 -30.415 1.00 80.31 346 HIS A N 1
ATOM 2749 C CA . HIS A 1 346 ? 17.767 -15.888 -29.415 1.00 80.31 346 HIS A CA 1
ATOM 2750 C C . HIS A 1 346 ? 18.969 -15.392 -28.603 1.00 80.31 346 HIS A C 1
ATOM 2752 O O . HIS A 1 346 ? 19.091 -15.751 -27.440 1.00 80.31 346 HIS A O 1
ATOM 2758 N N . GLU A 1 347 ? 19.801 -14.523 -29.185 1.00 84.81 347 GLU A N 1
ATOM 2759 C CA . GLU A 1 347 ? 20.966 -13.913 -28.525 1.00 84.81 347 GLU A CA 1
ATOM 2760 C C . GLU A 1 347 ? 20.565 -12.802 -27.545 1.00 84.81 347 GLU A C 1
ATOM 2762 O O . GLU A 1 347 ? 21.377 -12.357 -26.743 1.00 84.81 347 GLU A O 1
ATOM 2767 N N . MET A 1 348 ? 19.305 -12.361 -27.594 1.00 90.81 348 MET A N 1
ATOM 2768 C CA . MET A 1 348 ? 18.796 -11.282 -26.747 1.00 90.81 348 MET A CA 1
ATOM 2769 C C . MET A 1 348 ? 18.381 -11.770 -25.356 1.00 90.81 348 MET A C 1
ATOM 2771 O O . MET A 1 348 ? 18.108 -10.948 -24.483 1.00 90.81 348 MET A O 1
ATOM 2775 N N . TRP A 1 349 ? 18.336 -13.085 -25.138 1.00 92.88 349 TRP A N 1
ATOM 2776 C CA . TRP A 1 349 ? 18.177 -13.673 -23.813 1.00 92.88 349 TRP A CA 1
ATOM 2777 C C . TRP A 1 349 ? 19.531 -13.774 -23.124 1.00 92.88 349 TRP A C 1
ATOM 2779 O O . TRP A 1 349 ? 20.369 -14.586 -23.506 1.00 92.88 349 TRP A O 1
ATOM 2789 N N . TYR A 1 350 ? 19.718 -12.959 -22.091 1.00 93.38 350 TYR A N 1
ATOM 2790 C CA . TYR A 1 350 ? 20.920 -12.976 -21.273 1.00 93.38 350 TYR A CA 1
ATOM 2791 C C . TYR A 1 350 ? 20.739 -13.947 -20.115 1.00 93.38 350 TYR A C 1
ATOM 2793 O O . TYR A 1 350 ? 19.899 -13.723 -19.238 1.00 93.38 350 TYR A O 1
ATOM 2801 N N . THR A 1 351 ? 21.549 -15.003 -20.106 1.00 92.81 351 THR A N 1
ATOM 2802 C CA . THR A 1 351 ? 21.558 -16.011 -19.044 1.00 92.81 351 THR A CA 1
ATOM 2803 C C . THR A 1 351 ? 22.043 -15.419 -17.715 1.00 92.81 351 THR A C 1
ATOM 2805 O O . THR A 1 351 ? 22.743 -14.401 -17.711 1.00 92.81 351 THR A O 1
ATOM 2808 N N . PRO A 1 352 ? 21.734 -16.057 -16.570 1.00 93.06 352 PRO A N 1
ATOM 2809 C CA . PRO A 1 352 ? 22.267 -15.643 -15.273 1.00 93.06 352 PRO A CA 1
ATOM 2810 C C . PRO A 1 352 ? 23.789 -15.462 -15.266 1.00 93.06 352 PRO A C 1
ATOM 2812 O O . PRO A 1 352 ? 24.297 -14.513 -14.679 1.00 93.06 352 PRO A O 1
ATOM 2815 N N . GLU A 1 353 ? 24.517 -16.342 -15.952 1.00 90.88 353 GLU A N 1
ATOM 2816 C CA . GLU A 1 353 ? 25.972 -16.284 -16.094 1.00 90.88 353 GLU A CA 1
ATOM 2817 C C . GLU A 1 353 ? 26.394 -15.022 -16.853 1.00 90.88 353 GLU A C 1
ATOM 2819 O O . GLU A 1 353 ? 27.213 -14.251 -16.358 1.00 90.88 353 GLU A O 1
ATOM 2824 N N . GLN A 1 354 ? 25.759 -14.742 -17.995 1.00 90.19 354 GLN A N 1
ATOM 2825 C CA . GLN A 1 354 ? 26.042 -13.547 -18.793 1.00 90.19 354 GLN A CA 1
ATOM 2826 C C . GLN A 1 354 ? 25.703 -12.250 -18.050 1.00 90.19 354 GLN A C 1
ATOM 2828 O O . GLN A 1 354 ? 26.370 -11.236 -18.256 1.00 90.19 354 GLN A O 1
ATOM 2833 N N . LEU A 1 355 ? 24.672 -12.257 -17.201 1.00 91.88 355 LEU A N 1
ATOM 2834 C CA . LEU A 1 355 ? 24.311 -11.116 -16.354 1.00 91.88 355 LEU A CA 1
ATOM 2835 C C . LEU A 1 355 ? 25.307 -10.904 -15.208 1.00 91.88 355 LEU A C 1
ATOM 2837 O O . LEU A 1 355 ? 25.458 -9.779 -14.732 1.00 91.88 355 LEU A O 1
ATOM 2841 N N . SER A 1 356 ? 25.979 -11.958 -14.751 1.00 89.12 356 SER A N 1
ATOM 2842 C CA . SER A 1 356 ? 27.013 -11.875 -13.714 1.00 89.12 356 SER A CA 1
ATOM 2843 C C . SER A 1 356 ? 28.393 -11.519 -14.249 1.00 89.12 356 SER A C 1
ATOM 2845 O O . SER A 1 356 ? 29.211 -10.966 -13.514 1.00 89.12 356 SER A O 1
ATOM 2847 N N . GLU A 1 357 ? 28.649 -11.786 -15.525 1.00 79.69 357 GLU A N 1
ATOM 2848 C CA . GLU A 1 357 ? 29.870 -11.370 -16.199 1.00 79.69 357 GLU A CA 1
ATOM 2849 C C . GLU A 1 357 ? 29.882 -9.851 -16.408 1.00 79.69 357 GLU A C 1
ATOM 2851 O O . GLU A 1 357 ? 29.236 -9.289 -17.302 1.00 79.69 357 GLU A O 1
ATOM 2856 N N . ILE A 1 358 ? 30.658 -9.170 -15.566 1.00 61.44 358 ILE A N 1
ATOM 2857 C CA . ILE A 1 358 ? 30.986 -7.763 -15.753 1.00 61.44 358 ILE A CA 1
ATOM 2858 C C . ILE A 1 358 ? 31.978 -7.666 -16.914 1.00 61.44 358 ILE A C 1
ATOM 2860 O O . ILE A 1 358 ? 33.175 -7.878 -16.740 1.00 61.44 358 ILE A O 1
ATOM 2864 N N . LYS A 1 359 ? 31.497 -7.309 -18.105 1.00 52.41 359 LYS A N 1
ATOM 2865 C CA . LYS A 1 359 ? 32.345 -6.652 -19.103 1.00 52.41 359 LYS A CA 1
ATOM 2866 C C . LYS A 1 359 ? 32.332 -5.167 -18.787 1.00 52.41 359 LYS A C 1
ATOM 2868 O O . LYS A 1 359 ? 31.591 -4.407 -19.398 1.00 52.41 359 LYS A O 1
ATOM 2873 N N . GLU A 1 360 ? 33.089 -4.756 -17.779 1.00 50.31 360 GLU A N 1
ATOM 2874 C CA . GLU A 1 360 ? 33.353 -3.334 -17.590 1.00 50.31 360 GLU A CA 1
ATOM 2875 C C . GLU A 1 360 ? 34.197 -2.895 -18.791 1.00 50.31 360 GLU A C 1
ATOM 2877 O O . GLU A 1 360 ? 35.281 -3.443 -19.001 1.00 50.31 360 GLU A O 1
ATOM 2882 N N . PRO A 1 361 ? 33.726 -1.971 -19.646 1.00 44.59 361 PRO A N 1
ATOM 2883 C CA . PRO A 1 361 ? 34.637 -1.338 -20.580 1.00 44.59 361 PRO A CA 1
ATOM 2884 C C . PRO A 1 361 ? 35.711 -0.621 -19.751 1.00 44.59 361 PRO A C 1
ATOM 2886 O O . PRO A 1 361 ? 35.361 0.188 -18.894 1.00 44.59 361 PRO A O 1
ATOM 2889 N N . GLU A 1 362 ? 36.992 -0.896 -20.031 1.00 42.12 362 GLU A N 1
ATOM 2890 C CA . GLU A 1 362 ? 38.211 -0.394 -19.348 1.00 42.12 362 GLU A CA 1
ATOM 2891 C C . GLU A 1 362 ? 38.307 1.147 -19.190 1.00 42.12 362 GLU A C 1
ATOM 2893 O O . GLU A 1 362 ? 39.307 1.671 -18.711 1.00 42.12 362 GLU A O 1
ATOM 2898 N N . SER A 1 363 ? 37.281 1.905 -19.579 1.00 37.94 363 SER A N 1
ATOM 2899 C CA . SER A 1 363 ? 37.241 3.366 -19.582 1.00 37.94 363 SER A CA 1
ATOM 2900 C C . SER A 1 363 ? 36.071 3.986 -18.804 1.00 37.94 363 SER A C 1
ATOM 2902 O O . SER A 1 363 ? 35.819 5.181 -18.976 1.00 37.94 363 SER A O 1
ATOM 2904 N N . TYR A 1 364 ? 35.307 3.215 -18.023 1.00 42.91 364 TYR A N 1
ATOM 2905 C CA . TYR A 1 364 ? 34.137 3.727 -17.297 1.00 42.91 364 TYR A CA 1
ATOM 2906 C C . TYR A 1 364 ? 34.310 3.593 -15.790 1.00 42.91 364 TYR A C 1
ATOM 2908 O O . TYR A 1 364 ? 34.315 2.493 -15.254 1.00 42.91 364 TYR A O 1
ATOM 2916 N N . GLY A 1 365 ? 34.445 4.740 -15.120 1.00 40.53 365 GLY A N 1
ATOM 2917 C CA . GLY A 1 365 ? 34.596 4.833 -13.670 1.00 40.53 365 GLY A CA 1
ATOM 2918 C C . GLY A 1 365 ? 33.501 4.078 -12.912 1.00 40.53 365 GLY A C 1
ATOM 2919 O O . GLY A 1 365 ? 32.315 4.163 -13.240 1.00 40.53 365 GLY A O 1
ATOM 2920 N N . SER A 1 366 ? 33.943 3.355 -11.888 1.00 37.50 366 SER A N 1
ATOM 2921 C CA . SER A 1 366 ? 33.223 2.403 -11.041 1.00 37.50 366 SER A CA 1
ATOM 2922 C C . SER A 1 366 ? 32.233 3.039 -10.054 1.00 37.50 366 SER A C 1
ATOM 2924 O O . SER A 1 366 ? 32.107 2.581 -8.917 1.00 37.50 366 SER A O 1
ATOM 2926 N N . GLU A 1 367 ? 31.535 4.107 -10.433 1.00 40.47 367 GLU A N 1
ATOM 2927 C CA . GLU A 1 367 ? 30.477 4.659 -9.584 1.00 40.47 367 GLU A CA 1
ATOM 2928 C C . GLU A 1 367 ? 29.188 3.868 -9.795 1.00 40.47 367 GLU A C 1
ATOM 2930 O O . GLU A 1 367 ? 28.372 4.118 -10.684 1.00 40.47 367 GLU A O 1
ATOM 2935 N N . ILE A 1 368 ? 29.075 2.839 -8.955 1.00 46.69 368 ILE A N 1
ATOM 2936 C CA . ILE A 1 368 ? 27.854 2.118 -8.620 1.00 46.69 368 ILE A CA 1
ATOM 2937 C C . ILE A 1 368 ? 26.795 3.157 -8.240 1.00 46.69 368 ILE A C 1
ATOM 2939 O O . ILE A 1 368 ? 27.096 4.068 -7.471 1.00 46.69 368 ILE A O 1
ATOM 2943 N N . TYR A 1 369 ? 25.576 3.000 -8.769 1.00 38.16 369 TYR A N 1
ATOM 2944 C CA . TYR A 1 369 ? 24.386 3.772 -8.392 1.00 38.16 369 TYR A CA 1
ATOM 2945 C C . TYR A 1 369 ? 24.452 4.162 -6.901 1.00 38.16 369 TYR A C 1
ATOM 2947 O O . TYR A 1 369 ? 24.479 3.258 -6.054 1.00 38.16 369 TYR A O 1
ATOM 2955 N N . PRO A 1 370 ? 24.537 5.459 -6.547 1.00 37.41 370 PRO A N 1
ATOM 2956 C CA . PRO A 1 370 ? 24.583 5.843 -5.149 1.00 37.41 370 PRO A CA 1
ATOM 2957 C C . PRO A 1 370 ? 23.289 5.369 -4.494 1.00 37.41 370 PRO A C 1
ATOM 2959 O O . PRO A 1 370 ? 22.189 5.661 -4.969 1.00 37.41 370 PRO A O 1
ATOM 2962 N N . LYS A 1 371 ? 23.431 4.596 -3.411 1.00 36.41 371 LYS A N 1
ATOM 2963 C CA . LYS A 1 371 ? 22.315 4.243 -2.531 1.00 36.41 371 LYS A CA 1
ATOM 2964 C C . LYS A 1 371 ? 21.587 5.546 -2.184 1.00 36.41 371 LYS A C 1
ATOM 2966 O O . LYS A 1 371 ? 22.268 6.487 -1.766 1.00 36.41 371 LYS A O 1
ATOM 2971 N N . PRO A 1 372 ? 20.258 5.650 -2.351 1.00 35.12 372 PRO A N 1
ATOM 2972 C CA . PRO A 1 372 ? 19.541 6.841 -1.928 1.00 35.12 372 PRO A CA 1
ATOM 2973 C C . PRO A 1 372 ? 19.638 6.949 -0.402 1.00 35.12 372 PRO A C 1
ATOM 2975 O O . PRO A 1 372 ? 18.903 6.307 0.341 1.00 35.12 372 PRO A O 1
ATOM 2978 N N . HIS A 1 373 ? 20.600 7.736 0.072 1.00 39.81 373 HIS A N 1
ATOM 2979 C CA . HIS A 1 373 ? 20.694 8.164 1.456 1.00 39.81 373 HIS A CA 1
ATOM 2980 C C . HIS A 1 373 ? 19.841 9.424 1.598 1.00 39.81 373 HIS A C 1
ATOM 2982 O O . HIS A 1 373 ? 20.297 10.524 1.296 1.00 39.81 373 HIS A O 1
ATOM 2988 N N . ILE A 1 374 ? 18.594 9.278 2.047 1.00 39.19 374 ILE A N 1
ATOM 2989 C CA . ILE A 1 374 ? 17.864 10.421 2.603 1.00 39.19 374 ILE A CA 1
ATOM 2990 C C . ILE A 1 374 ? 18.539 10.748 3.939 1.00 39.19 374 ILE A C 1
ATOM 2992 O O . ILE A 1 374 ? 18.632 9.893 4.820 1.00 39.19 374 ILE A O 1
ATOM 2996 N N . ASN A 1 375 ? 19.071 11.963 4.074 1.00 33.94 375 ASN A N 1
ATOM 2997 C CA . ASN A 1 375 ? 19.772 12.391 5.280 1.00 33.94 375 ASN A CA 1
ATOM 2998 C C . ASN A 1 375 ? 18.759 12.805 6.367 1.00 33.94 375 ASN A C 1
ATOM 3000 O O . ASN A 1 375 ? 18.215 13.911 6.352 1.00 33.94 375 ASN A O 1
ATOM 3004 N N . ILE A 1 376 ? 18.498 11.879 7.293 1.00 41.22 376 ILE A N 1
ATOM 3005 C CA . ILE A 1 376 ? 17.466 11.945 8.346 1.00 41.22 376 ILE A CA 1
ATOM 3006 C C . ILE A 1 376 ? 17.713 13.089 9.357 1.00 41.22 376 ILE A C 1
ATOM 3008 O O . ILE A 1 376 ? 16.793 13.511 10.054 1.00 41.22 376 ILE A O 1
ATOM 3012 N N . GLU A 1 377 ? 18.920 13.660 9.412 1.00 35.94 377 GLU A N 1
ATOM 3013 C CA . GLU A 1 377 ? 19.320 14.653 10.425 1.00 35.94 377 GLU A CA 1
ATOM 3014 C C . GLU A 1 377 ? 18.637 16.030 10.303 1.00 35.94 377 GLU A C 1
ATOM 3016 O O . GLU A 1 377 ? 18.707 16.839 11.227 1.00 35.94 377 GLU A O 1
ATOM 3021 N N . THR A 1 378 ? 17.956 16.325 9.190 1.00 36.66 378 THR A N 1
ATOM 3022 C CA . THR A 1 378 ? 17.377 17.662 8.930 1.00 36.66 378 THR A CA 1
ATOM 3023 C C . THR A 1 378 ? 15.894 17.801 9.285 1.00 36.66 378 THR A C 1
ATOM 3025 O O . THR A 1 378 ? 15.338 18.900 9.199 1.00 36.66 378 THR A O 1
ATOM 3028 N N . VAL A 1 379 ? 15.237 16.727 9.730 1.00 40.31 379 VAL A N 1
ATOM 3029 C CA . VAL A 1 379 ? 13.808 16.758 10.071 1.00 40.31 379 VAL A CA 1
ATOM 3030 C C . VAL A 1 379 ? 13.632 17.223 11.517 1.00 40.31 379 VAL A C 1
ATOM 3032 O O . VAL A 1 379 ? 13.914 16.487 12.461 1.00 40.31 379 VAL A O 1
ATOM 3035 N N . LYS A 1 380 ? 13.158 18.462 11.708 1.00 31.72 380 LYS A N 1
ATOM 3036 C CA . LYS A 1 380 ? 12.833 18.976 13.047 1.00 31.72 380 LYS A CA 1
ATOM 3037 C C . LYS A 1 380 ? 11.620 18.231 13.647 1.00 31.72 380 LYS A C 1
ATOM 3039 O O . LYS A 1 380 ? 10.599 18.132 12.962 1.00 31.72 380 LYS A O 1
ATOM 3044 N N . PRO A 1 381 ? 11.708 17.758 14.906 1.00 33.81 381 PRO A N 1
ATOM 3045 C CA . PRO A 1 381 ? 10.586 17.180 15.651 1.00 33.81 381 PRO A CA 1
ATOM 3046 C C . PRO A 1 381 ? 9.437 18.178 15.866 1.00 33.81 381 PRO A C 1
ATOM 3048 O O . PRO A 1 381 ? 9.627 19.394 15.779 1.00 33.81 381 PRO A O 1
ATOM 3051 N N . LEU A 1 382 ? 8.243 17.661 16.154 1.00 33.72 382 LEU A N 1
ATOM 3052 C CA . LEU A 1 382 ? 7.066 18.457 16.496 1.00 33.72 382 LEU A CA 1
ATOM 3053 C C . LEU A 1 382 ? 7.185 18.919 17.953 1.00 33.72 382 LEU A C 1
ATOM 3055 O O . LEU A 1 382 ? 7.266 18.105 18.864 1.00 33.72 382 LEU A O 1
ATOM 3059 N N . GLU A 1 383 ? 7.126 20.226 18.200 1.00 30.52 383 GLU A N 1
ATOM 3060 C CA . GLU A 1 383 ? 6.968 20.731 19.566 1.00 30.52 383 GLU A CA 1
ATOM 3061 C C . GLU A 1 383 ? 5.585 20.327 20.102 1.00 30.52 383 GLU A C 1
ATOM 3063 O O . GLU A 1 383 ? 4.538 20.651 19.528 1.00 30.52 383 GLU A O 1
ATOM 3068 N N . ALA A 1 384 ? 5.587 19.563 21.195 1.00 28.95 384 ALA A N 1
ATOM 3069 C CA . ALA A 1 384 ? 4.388 19.160 21.907 1.00 28.95 384 ALA A CA 1
ATOM 3070 C C . ALA A 1 384 ? 3.815 20.362 22.669 1.00 28.95 384 ALA A C 1
ATOM 3072 O O . ALA A 1 384 ? 4.354 20.769 23.696 1.00 28.95 384 ALA A O 1
ATOM 3073 N N . HIS A 1 385 ? 2.695 20.905 22.196 1.00 31.00 385 HIS A N 1
ATOM 3074 C CA . HIS A 1 385 ? 1.855 21.766 23.021 1.00 31.00 385 HIS A CA 1
ATOM 3075 C C . HIS A 1 385 ? 0.797 20.917 23.724 1.00 31.00 385 HIS A C 1
ATOM 3077 O O . HIS A 1 385 ? 0.014 20.200 23.096 1.00 31.00 385 HIS A O 1
ATOM 3083 N N . SER A 1 386 ? 0.832 20.968 25.053 1.00 32.81 386 SER A N 1
ATOM 3084 C CA . SER A 1 386 ? -0.219 20.494 25.939 1.00 32.81 386 SER A CA 1
ATOM 3085 C C . SER A 1 386 ? -1.435 21.407 25.788 1.00 32.81 386 SER A C 1
ATOM 3087 O O . SER A 1 386 ? -1.444 22.508 26.332 1.00 32.81 386 SER A O 1
ATOM 3089 N N . ASP A 1 387 ? -2.447 20.956 25.055 1.00 32.94 387 ASP A N 1
ATOM 3090 C CA . ASP A 1 387 ? -3.751 21.618 25.041 1.00 32.94 387 ASP A CA 1
ATOM 3091 C C . ASP A 1 387 ? -4.531 21.159 26.292 1.00 32.94 387 ASP A C 1
ATOM 3093 O O . ASP A 1 387 ? -5.211 20.128 26.284 1.00 32.94 387 ASP A O 1
ATOM 3097 N N . GLU A 1 388 ? -4.387 21.908 27.389 1.00 35.59 388 GLU A N 1
ATOM 3098 C CA . GLU A 1 388 ? -5.533 22.173 28.260 1.00 35.59 388 GLU A CA 1
ATOM 3099 C C . GLU A 1 388 ? -6.467 23.158 27.530 1.00 35.59 388 GLU A C 1
ATOM 3101 O O . GLU A 1 388 ? -6.001 24.042 26.817 1.00 35.59 388 GLU A O 1
ATOM 3106 N N . GLU A 1 389 ? -7.770 22.984 27.765 1.00 37.38 389 GLU A N 1
ATOM 3107 C CA . GLU A 1 389 ? -8.895 23.899 27.486 1.00 37.38 389 GLU A CA 1
ATOM 3108 C C . GLU A 1 389 ? -9.815 23.636 26.259 1.00 37.38 389 GLU A C 1
ATOM 3110 O O . GLU A 1 389 ? -9.441 23.750 25.092 1.00 37.38 389 GLU A O 1
ATOM 3115 N N . GLU A 1 390 ? -11.063 23.313 26.654 1.00 33.09 390 GLU A N 1
ATOM 3116 C CA . GLU A 1 390 ? -12.418 23.412 26.049 1.00 33.09 390 GLU A CA 1
ATOM 3117 C C . GLU A 1 390 ? -12.838 22.609 24.798 1.00 33.09 390 GLU A C 1
ATOM 3119 O O . GLU A 1 390 ? -12.589 23.003 23.633 1.00 33.09 390 GLU A O 1
#